Protein AF-Q7RP59-F1 (afdb_monomer)

InterPro domains:
  IPR011989 Armadillo-like helical [G3DSA:1.25.10.10] (1-159)
  IPR011989 Armadillo-like helical [G3DSA:1.25.10.10] (164-558)
  IPR014877 Exportin-1, C-terminal [PF08767] (168-521)
  IPR014877 Exportin-1, C-terminal [SM01102] (168-522)
  IPR016024 Armadillo-type fold [SSF48371] (166-521)
  IPR045065 Exportin-1/5 [PTHR11223] (2-543)

Organism: Plasmodium yoelii yoelii (NCBI:txid73239)

Nearest PDB structures (foldseek):
  6m6x-assembly1_C  TM=8.801E-01  e=7.026E-18  Saccharomyces cerevisiae S288C
  6m60-assembly1_C  TM=8.769E-01  e=1.767E-17  Saccharomyces cerevisiae S288C
  3gjx-assembly1_A  TM=8.659E-01  e=1.703E-17  Mus musculus
  5dhf-assembly1_C  TM=8.860E-01  e=6.425E-17  Saccharomyces cerevisiae S288C
  1w9c-assembly1_B  TM=9.179E-01  e=1.551E-11  Homo sapiens

Structure (mmCIF, N/CA/C/O backbone):
data_AF-Q7RP59-F1
#
_entry.id   AF-Q7RP59-F1
#
loop_
_atom_site.group_PDB
_atom_site.id
_atom_site.type_symbol
_atom_site.label_atom_id
_atom_site.label_alt_id
_atom_site.label_comp_id
_atom_site.label_asym_id
_atom_site.label_entity_id
_atom_site.label_seq_id
_atom_site.pdbx_PDB_ins_code
_atom_site.Cartn_x
_atom_site.Cartn_y
_atom_site.Cartn_z
_atom_site.occupancy
_atom_site.B_iso_or_equiv
_atom_site.auth_seq_id
_atom_site.auth_comp_id
_atom_site.auth_asym_id
_atom_site.auth_atom_id
_atom_site.pdbx_PDB_model_num
ATOM 1 N N . MET A 1 1 ? 34.860 4.346 -13.190 1.00 84.19 1 MET A N 1
ATOM 2 C CA . MET A 1 1 ? 33.905 4.063 -14.287 1.00 84.19 1 MET A CA 1
ATOM 3 C C . MET A 1 1 ? 34.486 3.175 -15.379 1.00 84.19 1 MET A C 1
ATOM 5 O O . MET A 1 1 ? 34.079 2.031 -15.409 1.00 84.19 1 MET A O 1
ATOM 9 N N . LYS A 1 2 ? 35.464 3.596 -16.203 1.00 85.25 2 LYS A N 1
ATOM 10 C CA . LYS A 1 2 ? 35.993 2.749 -17.306 1.00 85.25 2 LYS A CA 1
ATOM 11 C C . LYS A 1 2 ? 36.398 1.325 -16.881 1.00 85.25 2 LYS A C 1
ATOM 13 O O . LYS A 1 2 ? 36.012 0.366 -17.528 1.00 85.25 2 LYS A O 1
ATOM 18 N N . LYS A 1 3 ? 37.068 1.174 -15.730 1.00 89.62 3 LYS A N 1
ATOM 19 C CA . LYS A 1 3 ? 37.424 -0.154 -15.202 1.00 89.62 3 LYS A CA 1
ATOM 20 C C . LYS A 1 3 ? 36.216 -1.015 -14.807 1.00 89.62 3 LYS A C 1
ATOM 22 O O . LYS A 1 3 ? 36.260 -2.227 -14.947 1.00 89.62 3 LYS A O 1
ATOM 27 N N . LEU A 1 4 ? 35.136 -0.388 -14.340 1.00 90.44 4 LEU A N 1
ATOM 28 C CA . LEU A 1 4 ? 33.887 -1.090 -14.038 1.00 90.44 4 LEU A CA 1
ATOM 29 C C . LEU A 1 4 ? 33.169 -1.530 -15.316 1.00 90.44 4 LEU A C 1
ATOM 31 O O . LEU A 1 4 ? 32.539 -2.575 -15.297 1.00 90.44 4 LEU A O 1
ATOM 35 N N . PHE A 1 5 ? 33.295 -0.787 -16.421 1.00 90.38 5 PHE A N 1
ATOM 36 C CA . PHE A 1 5 ? 32.794 -1.231 -17.727 1.00 90.38 5 PHE A CA 1
ATOM 37 C C . PHE A 1 5 ? 33.526 -2.496 -18.194 1.00 90.38 5 PHE A C 1
ATOM 39 O O . PHE A 1 5 ? 32.877 -3.465 -18.563 1.00 90.38 5 PHE A O 1
ATOM 46 N N . GLU A 1 6 ? 34.857 -2.543 -18.058 1.00 87.94 6 GLU A N 1
ATOM 47 C CA . GLU A 1 6 ? 35.634 -3.766 -18.331 1.00 87.94 6 GLU A CA 1
ATOM 48 C C . GLU A 1 6 ? 35.228 -4.938 -17.422 1.00 87.94 6 GLU A C 1
ATOM 50 O O . GLU A 1 6 ? 35.169 -6.081 -17.865 1.00 87.94 6 GLU A O 1
ATOM 55 N N . PHE A 1 7 ? 34.950 -4.679 -16.140 1.00 90.62 7 PHE A N 1
ATOM 56 C CA . PHE A 1 7 ? 34.482 -5.723 -15.225 1.00 90.62 7 PHE A CA 1
ATOM 57 C C . PHE A 1 7 ? 33.064 -6.189 -15.547 1.00 90.62 7 PHE A C 1
ATOM 59 O O . PHE A 1 7 ? 32.788 -7.377 -15.449 1.00 90.62 7 PHE A O 1
ATOM 66 N N . ALA A 1 8 ? 32.184 -5.293 -15.982 1.00 87.94 8 ALA A N 1
ATOM 67 C CA . ALA A 1 8 ? 30.836 -5.656 -16.389 1.00 87.94 8 ALA A CA 1
ATOM 68 C C . ALA A 1 8 ? 30.824 -6.594 -17.609 1.00 87.94 8 ALA A C 1
ATOM 70 O O . ALA A 1 8 ? 29.931 -7.424 -17.711 1.00 87.94 8 ALA A O 1
ATOM 71 N N . GLU A 1 9 ? 31.834 -6.533 -18.487 1.00 86.50 9 GLU A N 1
ATOM 72 C CA . GLU A 1 9 ? 32.012 -7.484 -19.600 1.00 86.50 9 GLU A CA 1
ATOM 73 C C . GLU A 1 9 ? 32.442 -8.891 -19.157 1.00 86.50 9 GLU A C 1
ATOM 75 O O . GLU A 1 9 ? 32.391 -9.828 -19.955 1.00 86.50 9 GLU A O 1
ATOM 80 N N . ASN A 1 10 ? 32.866 -9.060 -17.904 1.00 86.75 10 ASN A N 1
ATOM 81 C CA . ASN A 1 10 ? 33.320 -10.333 -17.366 1.00 86.75 10 ASN A CA 1
ATOM 82 C C . ASN A 1 10 ? 32.240 -10.972 -16.486 1.00 86.75 10 ASN A C 1
ATOM 84 O O . ASN A 1 10 ? 31.965 -10.504 -15.381 1.00 86.75 10 ASN A O 1
ATOM 88 N N . GLU A 1 11 ? 31.708 -12.110 -16.934 1.00 85.19 11 GLU A N 1
ATOM 89 C CA . GLU A 1 11 ? 30.624 -12.848 -16.269 1.00 85.19 11 GLU A CA 1
ATOM 90 C C . GLU A 1 11 ? 30.878 -13.151 -14.784 1.00 85.19 11 GLU A C 1
ATOM 92 O O . GLU A 1 11 ? 29.933 -13.247 -14.007 1.00 85.19 11 GLU A O 1
ATOM 97 N N . LYS A 1 12 ? 32.140 -13.265 -14.351 1.00 87.00 12 LYS A N 1
ATOM 98 C CA . LYS A 1 12 ? 32.476 -13.564 -12.947 1.00 87.00 12 LYS A CA 1
ATOM 99 C C . LYS A 1 12 ? 32.309 -12.379 -11.998 1.00 87.00 12 LYS A C 1
ATOM 101 O O . LYS A 1 12 ? 32.287 -12.577 -10.788 1.00 87.00 12 LYS A O 1
ATOM 106 N N . VAL A 1 13 ? 32.288 -11.156 -12.523 1.00 90.69 13 VAL A N 1
ATOM 107 C CA . VAL A 1 13 ? 32.280 -9.920 -11.721 1.00 90.69 13 VAL A CA 1
ATOM 108 C C . VAL A 1 13 ? 31.248 -8.899 -12.210 1.00 90.69 13 VAL A C 1
ATOM 110 O O . VAL A 1 13 ? 31.206 -7.783 -11.691 1.00 90.69 13 VAL A O 1
ATOM 113 N N . GLN A 1 14 ? 30.394 -9.283 -13.163 1.00 90.88 14 GLN A N 1
ATOM 114 C CA . GLN A 1 14 ? 29.381 -8.413 -13.760 1.00 90.88 14 GLN A CA 1
ATOM 115 C C . GLN A 1 14 ? 28.352 -7.886 -12.750 1.00 90.88 14 GLN A C 1
ATOM 117 O O . GLN A 1 14 ? 28.020 -6.703 -12.808 1.00 90.88 14 GLN A O 1
ATOM 122 N N . ASP A 1 15 ? 27.919 -8.706 -11.784 1.00 89.69 15 ASP A N 1
ATOM 123 C CA . ASP A 1 15 ? 26.946 -8.301 -10.758 1.00 89.69 15 ASP A CA 1
ATOM 124 C C . ASP A 1 15 ? 27.500 -7.159 -9.897 1.00 89.69 15 ASP A C 1
ATOM 126 O O . ASP A 1 15 ? 26.937 -6.064 -9.846 1.00 89.69 15 ASP A O 1
ATOM 130 N N . MET A 1 16 ? 28.681 -7.382 -9.304 1.00 93.31 16 MET A N 1
ATOM 131 C CA . MET A 1 16 ? 29.382 -6.384 -8.493 1.00 93.31 16 MET A CA 1
ATOM 132 C C . MET A 1 16 ? 29.657 -5.112 -9.299 1.00 93.31 16 MET A C 1
ATOM 134 O O . MET A 1 16 ? 29.492 -4.003 -8.784 1.00 93.31 16 MET A O 1
ATOM 138 N N . ALA A 1 17 ? 30.051 -5.251 -10.568 1.00 92.50 17 ALA A N 1
ATOM 139 C CA . ALA A 1 17 ? 30.314 -4.113 -11.433 1.00 92.50 17 ALA A CA 1
ATOM 140 C C . ALA A 1 17 ? 29.048 -3.279 -11.684 1.00 92.50 17 ALA A C 1
ATOM 142 O O . ALA A 1 17 ? 29.097 -2.061 -11.511 1.00 92.50 17 ALA A O 1
ATOM 143 N N . ALA A 1 18 ? 27.921 -3.906 -12.037 1.00 90.62 18 ALA A N 1
ATOM 144 C CA . ALA A 1 18 ? 26.653 -3.223 -12.299 1.00 90.62 18 ALA A CA 1
ATOM 145 C C . ALA A 1 18 ? 26.088 -2.535 -11.043 1.00 90.62 18 ALA A C 1
ATOM 147 O O . ALA A 1 18 ? 25.695 -1.367 -11.103 1.00 90.62 18 ALA A O 1
ATOM 148 N N . GLU A 1 19 ? 26.118 -3.205 -9.888 1.00 92.62 19 GLU A N 1
ATOM 149 C CA . GLU A 1 19 ? 25.697 -2.624 -8.605 1.00 92.62 19 GLU A CA 1
ATOM 150 C C . GLU A 1 19 ? 26.574 -1.431 -8.207 1.00 92.62 19 GLU A C 1
ATOM 152 O O . GLU A 1 19 ? 26.074 -0.375 -7.804 1.00 92.62 19 GLU A O 1
ATOM 157 N N . THR A 1 20 ? 27.892 -1.560 -8.379 1.00 93.56 20 THR A N 1
ATOM 158 C CA . THR A 1 20 ? 28.839 -0.477 -8.088 1.00 93.56 20 THR A CA 1
ATOM 159 C C . THR A 1 20 ? 28.653 0.698 -9.048 1.00 93.56 20 THR A C 1
ATOM 161 O O . THR A 1 20 ? 28.700 1.851 -8.615 1.00 93.56 20 THR A O 1
ATOM 164 N N . ILE A 1 21 ? 28.399 0.438 -10.336 1.00 93.81 21 ILE A N 1
ATOM 165 C CA . ILE A 1 21 ? 28.058 1.467 -11.329 1.00 93.81 21 ILE A CA 1
ATOM 166 C C . ILE A 1 21 ? 26.813 2.236 -10.879 1.00 93.81 21 ILE A C 1
ATOM 168 O O . ILE A 1 21 ? 26.863 3.465 -10.808 1.00 93.81 21 ILE A O 1
ATOM 172 N N . LEU A 1 22 ? 25.734 1.539 -10.511 1.00 93.75 22 LEU A N 1
ATOM 173 C CA . LEU A 1 22 ? 24.506 2.173 -10.032 1.00 93.75 22 LEU A CA 1
ATOM 174 C C . LEU A 1 22 ? 24.758 3.021 -8.781 1.00 93.75 22 LEU A C 1
ATOM 176 O O . LEU A 1 22 ? 24.299 4.164 -8.710 1.00 93.75 22 LEU A O 1
ATOM 180 N N . LYS A 1 23 ? 25.525 2.503 -7.815 1.00 92.94 23 LYS A N 1
ATOM 181 C CA . LYS A 1 23 ? 25.869 3.230 -6.585 1.00 92.94 23 LYS A CA 1
ATOM 182 C C . LYS A 1 23 ? 26.638 4.519 -6.877 1.00 92.94 23 LYS A C 1
ATOM 184 O O . LYS A 1 23 ? 26.266 5.578 -6.370 1.00 92.94 23 LYS A O 1
ATOM 189 N N . ILE A 1 24 ? 27.659 4.452 -7.733 1.00 91.88 24 ILE A N 1
ATOM 190 C CA . ILE A 1 24 ? 28.439 5.629 -8.142 1.00 91.88 24 ILE A CA 1
ATOM 191 C C . ILE A 1 24 ? 27.550 6.628 -8.884 1.00 91.88 24 ILE A C 1
ATOM 193 O O . ILE A 1 24 ? 27.608 7.820 -8.598 1.00 91.88 24 ILE A O 1
ATOM 197 N N . CYS A 1 25 ? 26.698 6.172 -9.803 1.00 91.69 25 CYS A N 1
ATOM 198 C CA . CYS A 1 25 ? 25.769 7.050 -10.507 1.00 91.69 25 CYS A CA 1
ATOM 199 C C . CYS A 1 25 ? 24.794 7.738 -9.542 1.00 91.69 25 CYS A C 1
ATOM 201 O O . CYS A 1 25 ? 24.571 8.935 -9.677 1.00 91.69 25 CYS A O 1
ATOM 203 N N . LYS A 1 26 ? 24.284 7.050 -8.515 1.00 89.31 26 LYS A N 1
ATOM 204 C CA . LYS A 1 26 ? 23.413 7.652 -7.489 1.00 89.31 26 LYS A CA 1
ATOM 205 C C . LYS A 1 26 ? 24.128 8.715 -6.650 1.00 89.31 26 LYS A C 1
ATOM 207 O O . LYS A 1 26 ? 23.587 9.806 -6.474 1.00 89.31 26 LYS A O 1
ATOM 212 N N . GLN A 1 27 ? 25.330 8.413 -6.156 1.00 88.25 27 GLN A N 1
ATOM 213 C CA . GLN A 1 27 ? 26.076 9.297 -5.250 1.00 88.25 27 GLN A CA 1
ATOM 214 C C . GLN A 1 27 ? 26.786 10.448 -5.985 1.00 88.25 27 GLN A C 1
ATOM 216 O O . GLN A 1 27 ? 26.881 11.557 -5.464 1.00 88.25 27 GLN A O 1
ATOM 221 N N . CYS A 1 28 ? 27.258 10.220 -7.213 1.00 87.25 28 CYS A N 1
ATOM 222 C CA . CYS A 1 28 ? 28.100 11.159 -7.962 1.00 87.25 28 CYS A CA 1
ATOM 223 C C . CYS A 1 28 ? 27.424 11.765 -9.207 1.00 87.25 28 CYS A C 1
ATOM 225 O O . CYS A 1 28 ? 28.102 12.449 -9.978 1.00 87.25 28 CYS A O 1
ATOM 227 N N . LYS A 1 29 ? 26.110 11.571 -9.415 1.00 85.31 29 LYS A N 1
ATOM 228 C CA . LYS A 1 29 ? 25.346 12.084 -10.579 1.00 85.31 29 LYS A CA 1
ATOM 229 C C . LYS A 1 29 ? 25.622 13.547 -10.932 1.00 85.31 29 LYS A C 1
ATOM 231 O O . LYS A 1 29 ? 25.823 13.852 -12.101 1.00 85.31 29 LYS A O 1
ATOM 236 N N . ASN A 1 30 ? 25.717 14.436 -9.940 1.00 83.69 30 ASN A N 1
ATOM 237 C CA . ASN A 1 30 ? 25.972 15.866 -10.160 1.00 83.69 30 ASN A CA 1
ATOM 238 C C . ASN A 1 30 ? 27.354 16.132 -10.779 1.00 83.69 30 ASN A C 1
ATOM 240 O O . ASN A 1 30 ? 27.494 16.994 -11.643 1.00 83.69 30 ASN A O 1
ATOM 244 N N . VAL A 1 31 ? 28.380 15.398 -10.339 1.00 83.38 31 VAL A N 1
ATOM 245 C CA . VAL A 1 31 ? 29.751 15.523 -10.862 1.00 83.38 31 VAL A CA 1
ATOM 246 C C . VAL A 1 31 ? 29.821 14.956 -12.276 1.00 83.38 31 VAL A C 1
ATOM 248 O O . VAL A 1 31 ? 30.415 15.565 -13.163 1.00 83.38 31 VAL A O 1
ATOM 251 N N . ILE A 1 32 ? 29.171 13.811 -12.495 1.00 81.31 32 ILE A N 1
ATOM 252 C CA . ILE A 1 32 ? 29.119 13.149 -13.800 1.00 81.31 32 ILE A CA 1
ATOM 253 C C . ILE A 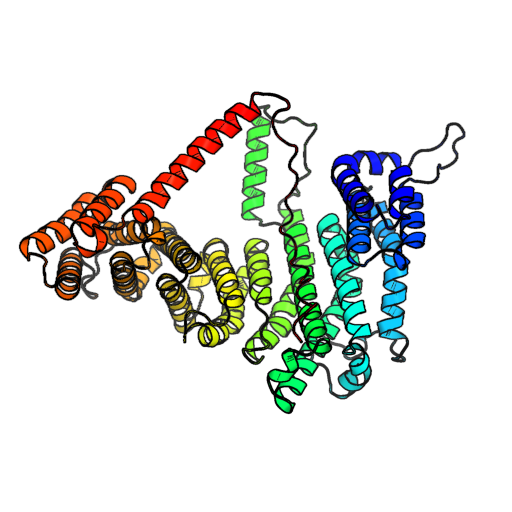1 32 ? 28.404 14.040 -14.827 1.00 81.31 32 ILE A C 1
ATOM 255 O O . ILE A 1 32 ? 28.909 14.211 -15.933 1.00 81.31 32 ILE A O 1
ATOM 259 N N . ALA A 1 33 ? 27.280 14.651 -14.446 1.00 79.94 33 ALA A N 1
ATOM 260 C CA . ALA A 1 33 ? 26.513 15.548 -15.304 1.00 79.94 33 ALA A CA 1
ATOM 261 C C . ALA A 1 33 ? 27.274 16.825 -15.685 1.00 79.94 33 ALA A C 1
ATOM 263 O O . ALA A 1 33 ? 27.283 17.205 -16.852 1.00 79.94 33 ALA A O 1
ATOM 264 N N . LYS A 1 34 ? 27.973 17.464 -14.738 1.00 77.31 34 LYS A N 1
ATOM 265 C CA . LYS A 1 34 ? 28.760 18.683 -15.014 1.00 77.31 34 LYS A CA 1
ATOM 266 C C . LYS A 1 34 ? 29.895 18.449 -16.012 1.00 77.31 34 LYS A C 1
ATOM 268 O O . LYS A 1 34 ? 30.201 19.329 -16.808 1.00 77.31 34 LYS A O 1
ATOM 273 N N . ASN A 1 35 ? 30.489 17.259 -15.994 1.00 69.50 35 ASN A N 1
ATOM 274 C CA . ASN A 1 35 ? 31.585 16.897 -16.891 1.00 69.50 35 ASN A CA 1
ATOM 275 C C . ASN A 1 35 ? 31.112 16.464 -18.293 1.00 69.50 35 ASN A C 1
ATOM 277 O O . ASN A 1 35 ? 31.943 16.094 -19.117 1.00 69.50 35 ASN A O 1
ATOM 281 N N . ASN A 1 36 ? 29.805 16.492 -18.582 1.00 66.25 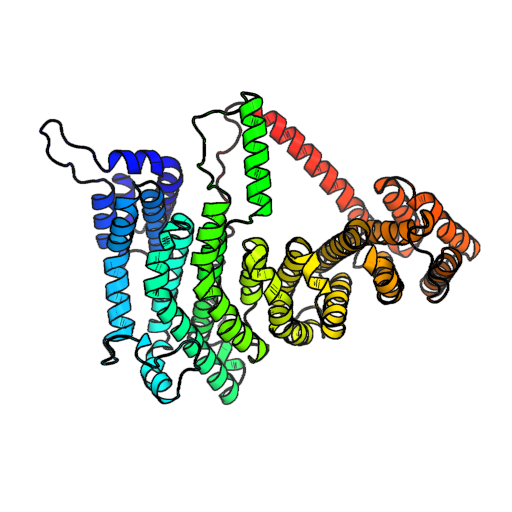36 ASN A N 1
ATOM 282 C CA . ASN A 1 36 ? 29.262 16.079 -19.879 1.00 66.25 36 ASN A CA 1
ATOM 283 C C . ASN A 1 36 ? 29.631 17.050 -21.022 1.00 66.25 36 ASN A C 1
ATOM 285 O O . ASN A 1 36 ? 29.756 16.612 -22.161 1.00 66.25 36 ASN A O 1
ATOM 289 N N . ASN A 1 37 ? 29.882 18.329 -20.705 1.00 61.81 37 ASN A N 1
ATOM 290 C CA . ASN A 1 37 ? 30.139 19.407 -21.674 1.00 61.81 37 ASN A CA 1
ATOM 291 C C . ASN A 1 37 ? 31.600 19.916 -21.641 1.00 61.81 37 ASN A C 1
ATOM 293 O O . ASN A 1 37 ? 31.860 21.096 -21.873 1.00 61.81 37 ASN A O 1
ATOM 297 N N . SER A 1 38 ? 32.575 19.056 -21.319 1.00 59.56 38 SER A N 1
ATOM 298 C CA . SER A 1 38 ? 33.995 19.443 -21.293 1.00 59.56 38 SER A CA 1
ATOM 299 C C . SER A 1 38 ? 34.590 19.593 -22.702 1.00 59.56 38 SER A C 1
ATOM 301 O O . SER A 1 38 ? 34.598 18.640 -23.483 1.00 59.56 38 SER A O 1
ATOM 303 N N . THR A 1 39 ? 35.151 20.763 -23.005 1.00 57.03 39 THR A N 1
ATOM 304 C CA . THR A 1 39 ? 35.954 21.019 -24.212 1.00 57.03 39 THR A CA 1
ATOM 305 C C . THR A 1 39 ? 37.441 20.845 -23.904 1.00 57.03 39 THR A C 1
ATOM 307 O O . THR A 1 39 ? 37.907 21.324 -22.868 1.00 57.03 39 THR A O 1
ATOM 310 N N . ASP A 1 40 ? 38.199 20.209 -24.799 1.00 58.72 40 ASP A N 1
ATOM 311 C CA . ASP A 1 40 ? 39.661 20.120 -24.676 1.00 58.72 40 ASP A CA 1
ATOM 312 C C . ASP A 1 40 ? 40.315 21.507 -24.802 1.00 58.72 40 ASP A C 1
ATOM 314 O O . ASP A 1 40 ? 39.723 22.444 -25.341 1.00 58.72 40 ASP A O 1
ATOM 318 N N . SER A 1 41 ? 41.588 21.625 -24.403 1.00 55.38 41 SER A N 1
ATOM 319 C CA . SER A 1 41 ? 42.408 22.850 -24.503 1.00 55.38 41 SER A CA 1
ATOM 320 C C . SER A 1 41 ? 42.476 23.473 -25.911 1.00 55.38 41 SER A C 1
ATOM 322 O O . SER A 1 41 ? 42.867 24.629 -26.047 1.00 55.38 41 SER A O 1
ATOM 324 N N . ASN A 1 42 ? 42.090 22.719 -26.948 1.00 54.41 42 ASN A N 1
ATOM 325 C CA . ASN A 1 42 ? 42.044 23.139 -28.352 1.00 54.41 42 ASN A CA 1
ATOM 326 C C . ASN A 1 42 ? 40.628 23.510 -28.848 1.00 54.41 42 ASN A C 1
ATOM 328 O O . ASN A 1 42 ? 40.448 23.718 -30.045 1.00 54.41 42 ASN A O 1
ATOM 332 N N . GLY A 1 43 ? 39.615 23.559 -27.975 1.00 55.69 43 GLY A N 1
ATOM 333 C CA . GLY A 1 43 ? 38.231 23.895 -28.343 1.00 55.69 43 GLY A CA 1
ATOM 334 C C . GLY A 1 43 ? 37.451 22.773 -29.042 1.00 55.69 43 GLY A C 1
ATOM 335 O O . GLY A 1 43 ? 36.349 23.013 -29.526 1.00 55.69 43 GLY A O 1
ATOM 336 N N . ASN A 1 44 ? 37.992 21.551 -29.088 1.00 58.47 44 ASN A N 1
ATOM 337 C CA . ASN A 1 44 ? 37.280 20.378 -29.596 1.00 58.47 44 ASN A CA 1
ATOM 338 C C . ASN A 1 44 ? 36.399 19.767 -28.496 1.00 58.47 44 ASN A C 1
ATOM 340 O O . ASN A 1 44 ? 36.825 19.651 -27.344 1.00 58.47 44 ASN A O 1
ATOM 344 N N . ASN A 1 45 ? 35.187 19.339 -28.860 1.00 58.62 45 ASN A N 1
ATOM 345 C CA . ASN A 1 45 ? 34.299 18.611 -27.955 1.00 58.62 45 ASN A CA 1
ATOM 346 C C . ASN A 1 45 ? 34.925 17.255 -27.604 1.00 58.62 45 ASN A C 1
ATOM 348 O O . ASN A 1 45 ? 35.111 16.411 -28.485 1.00 58.62 45 ASN A O 1
ATOM 352 N N . VAL A 1 46 ? 35.234 17.041 -26.325 1.00 65.31 46 VAL A N 1
ATOM 353 C CA . VAL A 1 46 ? 35.616 15.719 -25.821 1.00 65.31 46 VAL A CA 1
ATOM 354 C C . VAL A 1 46 ? 34.385 14.823 -25.871 1.00 65.31 46 VAL A C 1
ATOM 356 O O . VAL A 1 46 ? 33.274 15.273 -25.593 1.00 65.31 46 VAL A O 1
ATOM 359 N N . GLU A 1 47 ? 34.568 13.550 -26.228 1.00 69.88 47 GLU A N 1
ATOM 360 C CA . GLU A 1 47 ? 33.488 12.568 -26.167 1.00 69.88 47 GLU A CA 1
ATOM 361 C C . GLU A 1 47 ? 32.895 12.541 -24.749 1.00 69.88 47 GLU A C 1
ATOM 363 O O . GLU A 1 47 ? 33.580 12.228 -23.771 1.00 69.88 47 GLU A O 1
ATOM 368 N N . SER A 1 48 ? 31.617 12.906 -24.638 1.00 77.00 48 SER A N 1
ATOM 369 C CA . SER A 1 48 ? 30.967 13.087 -23.347 1.00 77.00 48 SER A CA 1
ATOM 370 C C . SER A 1 48 ? 30.866 11.761 -22.594 1.00 77.00 48 SER A C 1
ATOM 372 O O . SER A 1 48 ? 30.647 10.706 -23.200 1.00 77.00 48 SER A O 1
ATOM 374 N N . PHE A 1 49 ? 30.986 11.783 -21.261 1.00 80.44 49 PHE A N 1
ATOM 375 C CA . PHE A 1 49 ? 30.865 10.558 -20.459 1.00 80.44 49 PHE A CA 1
ATOM 376 C C . PHE A 1 49 ? 29.540 9.829 -20.726 1.00 80.44 49 PHE A C 1
ATOM 378 O O . PHE A 1 49 ? 29.516 8.599 -20.782 1.00 80.44 49 PHE A O 1
ATOM 385 N N . PHE A 1 50 ? 28.459 10.581 -20.949 1.00 84.06 50 PHE A N 1
ATOM 386 C CA . PHE A 1 50 ? 27.167 10.034 -21.343 1.00 84.06 50 PHE A CA 1
ATOM 387 C C . PHE A 1 50 ? 27.244 9.233 -22.645 1.00 84.06 50 PHE A C 1
ATOM 389 O O . PHE A 1 50 ? 26.798 8.089 -22.682 1.00 84.06 50 PHE A O 1
ATOM 396 N N . SER A 1 51 ? 27.863 9.783 -23.693 1.00 84.06 51 SER A N 1
ATOM 397 C CA . SER A 1 51 ? 27.989 9.092 -24.981 1.00 84.06 51 SER A CA 1
ATOM 398 C C . SER A 1 51 ? 28.826 7.809 -24.885 1.00 84.06 51 SER A C 1
ATOM 400 O O . SER A 1 51 ? 28.444 6.787 -25.459 1.00 84.06 51 SER A O 1
ATOM 402 N N . ILE A 1 52 ? 29.895 7.809 -24.078 1.00 85.94 52 ILE A N 1
ATOM 403 C CA . ILE A 1 52 ? 30.690 6.606 -23.777 1.00 85.94 52 ILE A CA 1
ATOM 404 C C . ILE A 1 52 ? 29.829 5.568 -23.053 1.00 85.94 52 ILE A C 1
ATOM 406 O O . ILE A 1 52 ? 29.872 4.384 -23.390 1.00 85.94 52 ILE A O 1
ATOM 410 N N . PHE A 1 53 ? 29.041 5.997 -22.066 1.00 89.12 53 PHE A N 1
ATOM 411 C CA . PHE A 1 53 ? 28.205 5.096 -21.280 1.00 89.12 53 PHE A CA 1
ATOM 412 C C . PHE A 1 53 ? 27.082 4.483 -22.135 1.00 89.12 53 PHE A C 1
ATOM 414 O O . PHE A 1 53 ? 26.869 3.275 -22.084 1.00 89.12 53 PHE A O 1
ATOM 421 N N . ILE A 1 54 ? 26.437 5.265 -23.006 1.00 89.12 54 ILE A N 1
ATOM 422 C CA . ILE A 1 54 ? 25.439 4.759 -23.962 1.00 89.12 54 ILE A CA 1
ATOM 423 C C . ILE A 1 54 ? 26.059 3.755 -24.941 1.00 89.12 54 ILE A C 1
ATOM 425 O O . ILE A 1 54 ? 25.474 2.701 -25.190 1.00 89.12 54 ILE A O 1
ATOM 429 N N . LYS A 1 55 ? 27.256 4.034 -25.476 1.00 88.81 55 LYS A N 1
ATOM 430 C CA . LYS A 1 55 ? 27.975 3.088 -26.350 1.00 88.81 55 LYS A CA 1
ATOM 431 C C . LYS A 1 55 ? 28.290 1.781 -25.625 1.00 88.81 55 LYS A C 1
ATOM 433 O O . LYS A 1 55 ? 28.030 0.711 -26.168 1.00 88.81 55 LYS A O 1
ATOM 438 N N . PHE A 1 56 ? 28.802 1.869 -24.398 1.00 89.88 56 PHE A N 1
ATOM 439 C CA . PHE A 1 56 ? 29.061 0.704 -23.554 1.00 89.88 56 PHE A CA 1
ATOM 440 C C . PHE A 1 56 ? 27.783 -0.114 -23.320 1.00 89.88 56 PHE A C 1
ATOM 442 O O . PHE A 1 56 ? 27.760 -1.308 -23.617 1.00 89.88 56 PHE A O 1
ATOM 449 N N . HIS A 1 57 ? 26.707 0.538 -22.873 1.00 90.12 57 HIS A N 1
ATOM 450 C CA . HIS A 1 57 ? 25.409 -0.095 -22.632 1.00 90.12 57 HIS A CA 1
ATOM 451 C C . HIS A 1 57 ? 24.897 -0.823 -23.878 1.00 90.12 57 HIS A C 1
ATOM 453 O O . HIS A 1 57 ? 24.587 -2.011 -23.827 1.00 90.12 57 HIS A O 1
ATOM 459 N N . ASN A 1 58 ? 24.905 -0.156 -25.035 1.00 88.56 58 ASN A N 1
ATOM 460 C CA . ASN A 1 58 ? 24.432 -0.738 -26.292 1.00 88.56 58 ASN A CA 1
ATOM 461 C C . ASN A 1 58 ? 25.246 -1.956 -26.753 1.00 88.56 58 ASN A C 1
ATOM 463 O O . ASN A 1 58 ? 24.668 -2.854 -27.377 1.00 88.56 58 ASN A O 1
ATOM 467 N N . ASN A 1 59 ? 26.545 -1.993 -26.444 1.00 88.19 59 ASN A N 1
ATOM 468 C CA . ASN A 1 59 ? 27.444 -3.094 -26.792 1.00 88.19 59 ASN A CA 1
ATOM 469 C C . ASN A 1 59 ? 27.250 -4.319 -25.892 1.00 88.19 59 ASN A C 1
ATOM 471 O O . ASN A 1 59 ? 27.377 -5.452 -26.360 1.00 88.19 59 ASN A O 1
ATOM 475 N N . ILE A 1 60 ? 26.955 -4.104 -24.609 1.00 87.31 60 ILE A N 1
ATOM 476 C CA . ILE A 1 60 ? 26.906 -5.176 -23.611 1.00 87.31 60 ILE A CA 1
ATOM 477 C C . ILE A 1 60 ? 25.485 -5.685 -23.325 1.00 87.31 60 ILE A C 1
ATOM 479 O O . ILE A 1 60 ? 25.334 -6.802 -22.841 1.00 87.31 60 ILE A O 1
ATOM 483 N N . MET A 1 61 ? 24.440 -4.927 -23.682 1.00 83.38 61 MET A N 1
ATOM 484 C CA . MET A 1 61 ? 23.042 -5.237 -23.339 1.00 83.38 61 MET A CA 1
ATOM 485 C C . MET A 1 61 ? 22.614 -6.673 -23.690 1.00 83.38 61 MET A C 1
ATOM 487 O O . MET A 1 61 ? 21.905 -7.308 -22.919 1.00 83.38 61 MET A O 1
ATOM 491 N N . HIS A 1 62 ? 23.058 -7.215 -24.829 1.00 82.88 62 HIS A N 1
ATOM 492 C CA . HIS A 1 62 ? 22.702 -8.578 -25.254 1.00 82.88 62 HIS A CA 1
ATOM 493 C C . HIS A 1 62 ? 23.435 -9.689 -24.489 1.00 82.88 62 HIS A C 1
ATOM 495 O O . HIS A 1 62 ? 23.056 -10.850 -24.603 1.00 82.88 62 HIS A O 1
ATOM 501 N N . LYS A 1 63 ? 24.505 -9.348 -23.766 1.00 84.25 63 LYS A N 1
ATOM 502 C CA . LYS A 1 63 ? 25.328 -10.287 -22.993 1.00 84.25 63 LYS A CA 1
ATOM 503 C C . LYS A 1 63 ? 24.935 -10.325 -21.520 1.00 84.25 63 LYS A C 1
ATOM 505 O O . LYS A 1 63 ? 25.202 -11.315 -20.852 1.00 84.25 63 LYS A O 1
ATOM 510 N N . LEU A 1 64 ? 24.329 -9.251 -21.016 1.00 86.19 64 LEU A N 1
ATOM 511 C CA . LEU A 1 64 ? 23.957 -9.149 -19.613 1.00 86.19 64 LEU A CA 1
ATOM 512 C C . LEU A 1 64 ? 22.609 -9.828 -19.329 1.00 86.19 64 LEU A C 1
ATOM 514 O O . LEU A 1 64 ? 21.666 -9.679 -20.113 1.00 86.19 64 LEU A O 1
ATOM 518 N N . PRO A 1 65 ? 22.473 -10.490 -18.167 1.00 89.12 65 PRO A N 1
ATOM 519 C CA . PRO A 1 65 ? 21.179 -10.871 -17.621 1.00 89.12 65 PRO A CA 1
ATOM 520 C C . PRO A 1 65 ? 20.230 -9.670 -17.491 1.00 89.12 65 PRO A C 1
ATOM 522 O O . PRO A 1 65 ? 20.659 -8.538 -17.249 1.00 89.12 65 PRO A O 1
ATOM 525 N N . GLU A 1 66 ? 18.921 -9.928 -17.576 1.00 88.19 66 GLU A N 1
ATOM 526 C CA . GLU A 1 66 ? 17.866 -8.905 -17.477 1.00 88.19 66 GLU A CA 1
ATOM 527 C C . GLU A 1 66 ? 18.043 -8.009 -16.243 1.00 88.19 66 GLU A C 1
ATOM 529 O O . GLU A 1 66 ? 18.052 -6.784 -16.363 1.00 88.19 66 GLU A O 1
ATOM 534 N N . LYS A 1 67 ? 18.276 -8.616 -15.072 1.00 90.50 67 LYS A N 1
ATOM 535 C CA . LYS A 1 67 ? 18.492 -7.904 -13.806 1.00 90.50 67 LYS A CA 1
ATOM 536 C C . LYS A 1 67 ? 19.588 -6.841 -13.919 1.00 90.50 67 LYS A C 1
ATOM 538 O O . LYS A 1 67 ? 19.388 -5.716 -13.472 1.00 90.50 67 LYS A O 1
ATOM 543 N N . LEU A 1 68 ? 20.725 -7.168 -14.532 1.00 91.94 68 LEU A N 1
ATOM 544 C CA . LEU A 1 68 ? 21.856 -6.242 -14.650 1.00 91.94 68 LEU A CA 1
ATOM 545 C C . LEU A 1 68 ? 21.587 -5.142 -15.672 1.00 91.94 68 LEU A C 1
ATOM 547 O O . LEU A 1 68 ? 21.939 -3.987 -15.434 1.00 91.94 68 LEU A O 1
ATOM 551 N N . ASN A 1 69 ? 20.896 -5.472 -16.764 1.00 91.62 69 ASN A N 1
ATOM 552 C CA . ASN A 1 69 ? 20.435 -4.472 -17.722 1.00 91.62 69 ASN A CA 1
ATOM 553 C C . ASN A 1 69 ? 19.528 -3.430 -17.053 1.00 91.62 69 ASN A C 1
ATOM 555 O O . ASN A 1 69 ? 19.715 -2.234 -17.281 1.00 91.62 69 ASN A O 1
ATOM 559 N N . LEU A 1 70 ? 18.602 -3.852 -16.183 1.00 93.88 70 LEU A N 1
ATOM 560 C CA . LEU A 1 70 ? 17.743 -2.936 -15.422 1.00 93.88 70 LEU A CA 1
ATOM 561 C C . LEU A 1 70 ? 18.556 -1.969 -14.544 1.00 93.88 70 LEU A C 1
ATOM 563 O O . LEU A 1 70 ? 18.251 -0.776 -14.517 1.00 93.88 70 LEU A O 1
ATOM 567 N N . LEU A 1 71 ? 19.615 -2.450 -13.879 1.00 93.88 71 LEU A N 1
ATOM 568 C CA . LEU A 1 71 ? 20.498 -1.600 -13.065 1.00 93.88 71 LEU A CA 1
ATOM 569 C C . LEU A 1 71 ? 21.240 -0.561 -13.912 1.00 93.88 71 LEU A C 1
ATOM 571 O O . LEU A 1 71 ? 21.395 0.580 -13.477 1.00 93.88 71 LEU A O 1
ATOM 575 N N . LEU A 1 72 ? 21.687 -0.928 -15.116 1.00 93.88 72 LEU A N 1
ATOM 576 C CA . LEU A 1 72 ? 22.372 0.003 -16.016 1.00 93.88 72 LEU A CA 1
ATOM 577 C C . LEU A 1 72 ? 21.427 1.079 -16.561 1.00 93.88 72 LEU A C 1
ATOM 579 O O . LEU A 1 72 ? 21.800 2.254 -16.559 1.00 93.88 72 LEU A O 1
ATOM 583 N N . TYR A 1 73 ? 20.200 0.715 -16.950 1.00 95.06 73 TYR A N 1
ATOM 584 C CA . TYR A 1 73 ? 19.173 1.696 -17.324 1.00 95.06 73 TYR A CA 1
ATOM 585 C C . TYR A 1 73 ? 18.898 2.680 -16.179 1.00 95.06 73 TYR A C 1
ATOM 587 O O . TYR A 1 73 ? 18.910 3.892 -16.400 1.00 95.06 73 TYR A O 1
ATOM 595 N N . GLU A 1 74 ? 18.727 2.185 -14.947 1.00 95.62 74 GLU A N 1
ATOM 596 C CA . GLU A 1 74 ? 18.530 3.028 -13.758 1.00 95.62 74 GLU A CA 1
ATOM 597 C C . GLU A 1 74 ? 19.740 3.944 -13.497 1.00 95.62 74 GLU A C 1
ATOM 599 O O . GLU A 1 74 ? 19.586 5.134 -13.209 1.00 95.62 74 GLU A O 1
ATOM 604 N N . ALA A 1 75 ? 20.960 3.417 -13.637 1.00 94.44 75 ALA A N 1
ATOM 605 C CA . ALA A 1 75 ? 22.193 4.168 -13.420 1.00 94.44 75 ALA A CA 1
ATOM 606 C C . ALA A 1 75 ? 22.323 5.340 -14.401 1.00 94.44 75 ALA A C 1
ATOM 608 O O . ALA A 1 75 ? 22.606 6.467 -13.984 1.00 94.44 75 ALA A O 1
ATOM 609 N N . ILE A 1 76 ? 22.079 5.094 -15.691 1.00 94.12 76 ILE A N 1
ATOM 610 C CA . ILE A 1 76 ? 22.116 6.134 -16.725 1.00 94.12 76 ILE A CA 1
ATOM 611 C C . ILE A 1 76 ? 20.998 7.155 -16.483 1.00 94.12 76 ILE A C 1
ATOM 613 O O . ILE A 1 76 ? 21.253 8.358 -16.527 1.00 94.12 76 ILE A O 1
ATOM 617 N N . ALA A 1 77 ? 19.789 6.703 -16.146 1.00 95.00 77 ALA A N 1
ATOM 618 C CA . ALA A 1 77 ? 18.660 7.578 -15.844 1.00 95.00 77 ALA A CA 1
ATOM 619 C C . ALA A 1 77 ? 18.946 8.522 -14.657 1.00 95.00 77 ALA A C 1
ATOM 621 O O . ALA A 1 77 ? 18.644 9.716 -14.722 1.00 95.00 77 ALA A O 1
ATOM 622 N N . HIS A 1 78 ? 19.624 8.048 -13.606 1.00 93.75 78 HIS A N 1
ATOM 623 C CA . HIS A 1 78 ? 20.064 8.909 -12.503 1.00 93.75 78 HIS A CA 1
ATOM 624 C C . HIS A 1 78 ? 21.061 9.986 -12.939 1.00 93.75 78 HIS A C 1
ATOM 626 O O . HIS A 1 78 ? 21.012 11.101 -12.418 1.00 93.75 78 HIS A O 1
ATOM 632 N N . VAL A 1 79 ? 21.943 9.689 -13.893 1.00 91.94 79 VAL A N 1
ATOM 633 C CA . VAL A 1 79 ? 22.858 10.689 -14.462 1.00 91.94 79 VAL A CA 1
ATOM 634 C C . VAL A 1 79 ? 22.079 11.724 -15.280 1.00 91.94 79 VAL A C 1
ATOM 636 O O . VAL A 1 79 ? 22.255 12.921 -15.052 1.00 91.94 79 VAL A O 1
ATOM 639 N N . ILE A 1 80 ? 21.162 11.277 -16.148 1.00 92.31 80 ILE A N 1
ATOM 640 C CA . ILE A 1 80 ? 20.299 12.158 -16.956 1.00 92.31 80 ILE A CA 1
ATOM 641 C C . ILE A 1 80 ? 19.468 13.090 -16.060 1.00 92.31 80 ILE A C 1
ATOM 643 O O . ILE A 1 80 ? 19.291 14.262 -16.388 1.00 92.31 80 ILE A O 1
ATOM 647 N N . SER A 1 81 ? 19.012 12.627 -14.889 1.00 91.19 81 SER A N 1
ATOM 648 C CA . SER A 1 81 ? 18.230 13.450 -13.949 1.00 91.19 81 SER A CA 1
ATOM 649 C C . SER A 1 81 ? 18.924 14.761 -13.534 1.00 91.19 81 SER A C 1
ATOM 651 O O . SER A 1 81 ? 18.240 15.718 -13.163 1.00 91.19 81 SER A O 1
ATOM 653 N N . CYS A 1 82 ? 20.256 14.830 -13.654 1.00 89.00 82 CYS A N 1
ATOM 654 C CA . CYS A 1 82 ? 21.092 15.982 -13.311 1.00 89.00 82 CYS A CA 1
ATOM 655 C C . CYS A 1 82 ? 21.533 16.830 -14.519 1.00 89.00 82 CYS A C 1
ATOM 657 O O . CYS A 1 82 ? 22.260 17.803 -14.323 1.00 89.00 82 CYS A O 1
ATOM 659 N N . PHE A 1 83 ? 21.137 16.483 -15.748 1.00 88.31 83 PHE A N 1
ATOM 660 C CA . PHE A 1 83 ? 21.435 17.289 -16.941 1.00 88.31 83 PHE A CA 1
ATOM 661 C C . PHE A 1 83 ? 20.627 18.600 -16.968 1.00 88.31 83 PHE A C 1
ATOM 663 O O . PHE A 1 83 ? 19.633 18.722 -16.245 1.00 88.31 83 PHE A O 1
ATOM 670 N N . PRO A 1 84 ? 21.023 19.594 -17.784 1.00 85.12 84 PRO A N 1
ATOM 671 C CA . PRO A 1 84 ? 20.193 20.767 -18.061 1.00 85.12 84 PRO A CA 1
ATOM 672 C C . PRO A 1 84 ? 18.822 20.371 -18.626 1.00 85.12 84 PRO A C 1
ATOM 674 O O . PRO A 1 84 ? 18.717 19.376 -19.340 1.00 85.12 84 PRO A O 1
ATOM 677 N N . TYR A 1 85 ? 17.776 21.153 -18.326 1.00 81.94 85 TYR A N 1
ATOM 678 C CA . TYR A 1 85 ? 16.387 20.857 -18.721 1.00 81.94 85 TYR A CA 1
ATOM 679 C C . TYR A 1 85 ? 16.253 20.530 -20.220 1.00 81.94 85 TYR A C 1
ATOM 681 O O . TYR A 1 85 ? 15.653 19.514 -20.568 1.00 81.94 85 TYR A O 1
ATOM 689 N N . ASP A 1 86 ? 16.894 21.326 -21.079 1.00 82.12 86 ASP A N 1
ATOM 690 C CA . ASP A 1 86 ? 16.814 21.205 -22.541 1.00 82.12 86 ASP A CA 1
ATOM 691 C C . ASP A 1 86 ? 17.469 19.922 -23.089 1.00 82.12 86 ASP A C 1
ATOM 693 O O . ASP A 1 86 ? 17.058 19.399 -24.122 1.00 82.12 86 ASP A O 1
ATOM 697 N N . GLU A 1 87 ? 18.465 19.372 -22.385 1.00 86.38 87 GLU A N 1
ATOM 698 C CA . GLU A 1 87 ? 19.197 18.168 -22.805 1.00 86.38 87 GLU A CA 1
ATOM 699 C C . GLU A 1 87 ? 18.574 16.870 -22.262 1.00 86.38 87 GLU A C 1
ATOM 701 O O . GLU A 1 87 ? 18.841 15.781 -22.786 1.00 86.38 87 GLU A O 1
ATOM 706 N N . LYS A 1 88 ? 17.749 16.953 -21.206 1.00 89.31 88 LYS A N 1
ATOM 707 C CA . LYS A 1 88 ? 17.180 15.772 -20.535 1.00 89.31 88 LYS A CA 1
ATOM 708 C C . LYS A 1 88 ? 16.326 14.934 -21.474 1.00 89.31 88 LYS A C 1
ATOM 710 O O . LYS A 1 88 ? 16.558 13.732 -21.576 1.00 89.31 88 LYS A O 1
ATOM 715 N N . GLN A 1 89 ? 15.366 15.555 -22.160 1.00 89.94 89 GLN A N 1
ATOM 716 C CA . GLN A 1 89 ? 14.423 14.814 -23.003 1.00 89.94 89 GLN A CA 1
ATOM 717 C C . GLN A 1 89 ? 15.120 14.143 -24.186 1.00 89.94 89 GLN A C 1
ATOM 719 O O . GLN A 1 89 ? 14.856 12.979 -24.483 1.00 89.94 89 GLN A O 1
ATOM 724 N N . GLU A 1 90 ? 16.077 14.827 -24.812 1.00 89.94 90 GLU A N 1
ATOM 725 C CA . GLU A 1 90 ? 16.862 14.237 -25.898 1.00 89.94 90 GLU A CA 1
ATOM 726 C C . GLU A 1 90 ? 17.717 13.061 -25.401 1.00 89.94 90 GLU A C 1
ATOM 728 O O . GLU A 1 90 ? 17.778 12.009 -26.038 1.00 89.94 90 GLU A O 1
ATOM 733 N N . SER A 1 91 ? 18.300 13.175 -24.205 1.00 91.75 91 SER A N 1
ATOM 734 C CA . SER A 1 91 ? 19.079 12.093 -23.590 1.00 91.75 91 SER A CA 1
ATOM 735 C C . SER A 1 91 ? 18.226 10.864 -23.250 1.00 91.75 91 SER A C 1
ATOM 737 O O . SER A 1 91 ? 18.682 9.732 -23.433 1.00 91.75 91 SER A O 1
ATOM 739 N N . ILE A 1 92 ? 16.981 11.062 -22.798 1.00 93.50 92 ILE A N 1
ATOM 740 C CA . ILE A 1 92 ? 16.017 9.973 -22.560 1.00 93.50 92 ILE A CA 1
ATOM 741 C C . ILE A 1 92 ? 15.684 9.271 -23.881 1.00 93.50 92 ILE A C 1
ATOM 743 O O . ILE A 1 92 ? 15.739 8.041 -23.945 1.00 93.50 92 ILE A O 1
ATOM 747 N N . LYS A 1 93 ? 15.418 10.031 -24.951 1.00 91.56 93 LYS A N 1
ATOM 748 C CA . LYS A 1 93 ? 15.160 9.474 -26.290 1.00 91.56 93 LYS A CA 1
ATOM 749 C C . LYS A 1 93 ? 16.339 8.649 -26.796 1.00 91.56 93 LYS A C 1
ATOM 751 O O . LYS A 1 93 ? 16.134 7.539 -27.280 1.00 91.56 93 LYS A O 1
ATOM 756 N N . ILE A 1 94 ? 17.571 9.139 -26.636 1.00 92.12 94 ILE A N 1
ATOM 757 C CA . ILE A 1 94 ? 18.789 8.410 -27.026 1.00 92.12 94 ILE A CA 1
ATOM 758 C C . ILE A 1 94 ? 18.915 7.089 -26.256 1.00 92.12 94 ILE A C 1
ATOM 760 O O . ILE A 1 94 ? 19.198 6.058 -26.869 1.00 92.12 94 ILE A O 1
ATOM 764 N N . LEU A 1 95 ? 18.686 7.101 -24.937 1.00 93.88 95 LEU A N 1
ATOM 765 C CA . LEU A 1 95 ? 18.734 5.897 -24.101 1.00 93.88 95 LEU A CA 1
ATOM 766 C C . LEU A 1 95 ? 17.674 4.869 -24.520 1.00 93.88 95 LEU A C 1
ATOM 768 O O . LEU A 1 95 ? 17.966 3.676 -24.599 1.00 93.88 95 LEU A O 1
ATOM 772 N N . MET A 1 96 ? 16.457 5.331 -24.806 1.00 93.69 96 MET A N 1
ATOM 773 C CA . MET A 1 96 ? 15.322 4.464 -25.121 1.00 93.69 96 MET A CA 1
ATOM 774 C C . MET A 1 96 ? 15.265 4.028 -26.587 1.00 93.69 96 MET A C 1
ATOM 776 O O . MET A 1 96 ? 14.568 3.066 -26.884 1.00 93.69 96 MET A O 1
ATOM 780 N N . ASN A 1 97 ? 16.009 4.656 -27.502 1.00 91.25 97 ASN A N 1
ATOM 781 C CA . ASN A 1 97 ? 15.896 4.440 -28.950 1.00 91.25 97 ASN A CA 1
ATOM 782 C C . ASN A 1 97 ? 15.954 2.956 -29.366 1.00 91.25 97 ASN A C 1
ATOM 784 O O . ASN A 1 97 ? 15.038 2.442 -30.009 1.00 91.25 97 ASN A O 1
ATOM 788 N N . LYS A 1 98 ? 17.003 2.234 -28.945 1.00 88.62 98 LYS A N 1
ATOM 789 C CA . LYS A 1 98 ? 17.175 0.811 -29.285 1.00 88.62 98 LYS A CA 1
ATOM 790 C C . LYS A 1 98 ? 16.039 -0.048 -28.729 1.00 88.62 98 LYS A C 1
ATOM 792 O O . LYS A 1 98 ? 15.557 -0.942 -29.418 1.00 88.62 98 LYS A O 1
ATOM 797 N N . LEU A 1 99 ? 15.611 0.237 -27.500 1.00 90.69 99 LEU A N 1
ATOM 798 C CA . LEU A 1 99 ? 14.507 -0.463 -26.858 1.00 90.69 99 LEU A CA 1
ATOM 799 C C . LEU A 1 99 ? 13.197 -0.171 -27.609 1.00 90.69 99 LEU A C 1
ATOM 801 O O . LEU A 1 99 ? 12.529 -1.097 -28.043 1.00 90.69 99 LEU A O 1
ATOM 805 N N . MET A 1 100 ? 12.881 1.092 -27.885 1.00 91.50 100 MET A N 1
ATOM 806 C CA . MET A 1 100 ? 11.680 1.486 -28.627 1.00 91.50 100 MET A CA 1
ATOM 807 C C . MET A 1 100 ? 11.628 0.905 -30.045 1.00 91.50 100 MET A C 1
ATOM 809 O O . MET A 1 100 ? 10.546 0.562 -30.506 1.00 91.50 100 MET A O 1
ATOM 813 N N . SER A 1 101 ? 12.764 0.728 -30.728 1.00 90.38 101 SER A N 1
ATOM 814 C CA . SER A 1 101 ? 12.795 0.002 -32.008 1.00 90.38 101 SER A CA 1
ATOM 815 C C . SER A 1 101 ? 12.326 -1.444 -31.843 1.00 90.38 101 SER A C 1
ATOM 817 O O . SER A 1 101 ? 11.454 -1.882 -32.583 1.00 90.38 101 SER A O 1
ATOM 819 N N . LEU A 1 102 ? 12.846 -2.159 -30.839 1.00 89.88 102 LEU A N 1
ATOM 820 C CA . LEU A 1 102 ? 12.432 -3.536 -30.544 1.00 89.88 102 LEU A CA 1
ATOM 821 C C . LEU A 1 102 ? 10.957 -3.614 -30.127 1.00 89.88 102 LEU A C 1
ATOM 823 O O . LEU A 1 102 ? 10.265 -4.556 -30.503 1.00 89.88 102 LEU A O 1
ATOM 827 N N . TRP A 1 103 ? 10.475 -2.626 -29.365 1.00 90.69 103 TRP A N 1
ATOM 828 C CA . TRP A 1 103 ? 9.060 -2.502 -29.010 1.00 90.69 103 TRP A CA 1
ATOM 829 C C . TRP A 1 103 ? 8.199 -2.364 -30.260 1.00 90.69 103 TRP A C 1
ATOM 831 O O . TRP A 1 103 ? 7.254 -3.123 -30.456 1.00 90.69 103 TRP A O 1
ATOM 841 N N . ASN A 1 104 ? 8.563 -1.426 -31.134 1.00 88.31 104 ASN A N 1
ATOM 842 C CA . ASN A 1 104 ? 7.825 -1.169 -32.358 1.00 88.31 104 ASN A CA 1
ATOM 843 C C . ASN A 1 104 ? 7.820 -2.395 -33.275 1.00 88.31 104 ASN A C 1
ATOM 845 O O . ASN A 1 104 ? 6.785 -2.708 -33.857 1.00 88.31 104 ASN A O 1
ATOM 849 N N . ASP A 1 105 ? 8.934 -3.123 -33.356 1.00 86.62 105 ASP A N 1
ATOM 850 C CA . ASP A 1 105 ? 9.004 -4.359 -34.129 1.00 86.62 105 ASP A CA 1
ATOM 851 C C . ASP A 1 105 ? 8.076 -5.442 -33.561 1.00 86.62 105 ASP A C 1
ATOM 853 O O . ASP A 1 105 ? 7.337 -6.086 -34.305 1.00 86.62 105 ASP A O 1
ATOM 857 N N . LEU A 1 106 ? 8.065 -5.618 -32.239 1.00 86.69 106 LEU A N 1
ATOM 858 C CA . LEU A 1 106 ? 7.223 -6.609 -31.566 1.00 86.69 106 LEU A CA 1
ATOM 859 C C . LEU A 1 106 ? 5.729 -6.283 -31.696 1.00 86.69 106 LEU A C 1
ATOM 861 O O . LEU A 1 106 ? 4.912 -7.179 -31.895 1.00 86.69 106 LEU A O 1
ATOM 865 N N . ILE A 1 107 ? 5.375 -5.004 -31.596 1.00 82.06 107 ILE A N 1
ATOM 866 C CA . ILE A 1 107 ? 3.989 -4.541 -31.538 1.00 82.06 107 ILE A CA 1
ATOM 867 C C . ILE A 1 107 ? 3.385 -4.307 -32.933 1.00 82.06 107 ILE A C 1
ATOM 869 O O . ILE A 1 107 ? 2.209 -4.614 -33.158 1.00 82.06 107 ILE A O 1
ATOM 873 N N . TYR A 1 108 ? 4.161 -3.785 -33.889 1.00 77.00 108 TYR A N 1
ATOM 874 C CA . TYR A 1 108 ? 3.644 -3.305 -35.177 1.00 77.00 108 TYR A CA 1
ATOM 875 C C . TYR A 1 108 ? 4.018 -4.180 -36.381 1.00 77.00 108 TYR A C 1
ATOM 877 O O . TYR A 1 108 ? 3.232 -4.245 -37.332 1.00 77.00 108 TYR A O 1
ATOM 885 N N . SER A 1 109 ? 5.150 -4.897 -36.364 1.00 63.38 109 SER A N 1
ATOM 886 C CA . SER A 1 109 ? 5.667 -5.563 -37.577 1.00 63.38 109 SER A CA 1
ATOM 887 C C . SER A 1 109 ? 4.836 -6.754 -38.066 1.00 63.38 109 SER A C 1
ATOM 889 O O . SER A 1 109 ? 4.853 -7.042 -39.260 1.00 63.38 109 SER A O 1
ATOM 891 N N . ASN A 1 110 ? 4.043 -7.401 -37.204 1.00 55.19 110 ASN A N 1
ATOM 892 C CA . ASN A 1 110 ? 3.134 -8.485 -37.614 1.00 55.19 110 ASN A CA 1
ATOM 893 C C . ASN A 1 110 ? 1.716 -8.017 -37.976 1.00 55.19 110 ASN A C 1
ATOM 895 O O . ASN A 1 110 ? 0.908 -8.816 -38.445 1.00 55.19 110 ASN A O 1
ATOM 899 N N . ASN A 1 111 ? 1.397 -6.736 -37.780 1.00 54.59 111 ASN A N 1
ATOM 900 C CA . ASN A 1 111 ? 0.008 -6.294 -37.692 1.00 54.59 111 ASN A CA 1
ATOM 901 C C . ASN A 1 111 ? -0.477 -5.417 -38.868 1.00 54.59 111 ASN A C 1
ATOM 903 O O . ASN A 1 111 ? -1.648 -5.050 -38.883 1.00 54.59 111 ASN A O 1
ATOM 907 N N . ASN A 1 112 ? 0.358 -5.032 -39.852 1.00 51.75 112 ASN A N 1
ATOM 908 C CA . ASN A 1 112 ? 0.009 -3.988 -40.853 1.00 51.75 112 ASN A CA 1
ATOM 909 C C . ASN A 1 112 ? -0.595 -2.708 -40.212 1.00 51.75 112 ASN A C 1
ATOM 911 O O . ASN A 1 112 ? -1.283 -1.918 -40.862 1.00 51.75 112 ASN A O 1
ATOM 915 N N . LEU A 1 113 ? -0.347 -2.502 -38.917 1.00 52.69 113 LEU A N 1
ATOM 916 C CA . LEU A 1 113 ? -0.970 -1.496 -38.073 1.00 52.69 113 LEU A CA 1
ATOM 917 C C . LEU A 1 113 ? 0.082 -0.435 -37.790 1.00 52.69 113 LEU A C 1
ATOM 919 O O . LEU A 1 113 ? 1.081 -0.697 -37.134 1.00 52.69 113 LEU A O 1
ATOM 923 N N . LYS A 1 114 ? -0.142 0.780 -38.296 1.00 51.00 114 LYS A N 1
ATOM 924 C CA . LYS A 1 114 ? 0.741 1.930 -38.040 1.00 51.00 114 LYS A CA 1
ATOM 925 C C . LYS A 1 114 ? 0.606 2.480 -36.615 1.00 51.00 114 LYS A C 1
ATOM 927 O O . LYS A 1 114 ? 1.396 3.331 -36.228 1.00 51.00 114 LYS A O 1
ATOM 932 N N . ASN A 1 115 ? -0.430 2.064 -35.884 1.00 52.44 115 ASN A N 1
ATOM 933 C CA . ASN A 1 115 ? -0.724 2.509 -34.529 1.00 52.44 115 ASN A CA 1
ATOM 934 C C . ASN A 1 115 ? -1.733 1.545 -33.885 1.00 52.44 115 ASN A C 1
ATOM 936 O O . ASN A 1 115 ? -2.797 1.300 -34.458 1.00 52.44 115 ASN A O 1
ATOM 940 N N . ILE A 1 116 ? -1.441 1.036 -32.691 1.00 54.72 116 ILE A N 1
ATOM 941 C CA . ILE A 1 116 ? -2.358 0.190 -31.926 1.00 54.72 116 ILE A CA 1
ATOM 942 C C . ILE A 1 116 ? -3.572 1.025 -31.479 1.00 54.72 116 ILE A C 1
ATOM 944 O O . ILE A 1 116 ? -4.669 0.488 -31.323 1.00 54.72 116 ILE A O 1
ATOM 948 N N . ASN A 1 117 ? -3.402 2.345 -31.379 1.00 50.81 117 ASN A N 1
ATOM 949 C CA . ASN A 1 117 ? -4.445 3.315 -31.055 1.00 50.81 117 ASN A CA 1
ATOM 950 C C . ASN A 1 117 ? -5.352 3.671 -32.248 1.00 50.81 117 ASN A C 1
ATOM 952 O O . ASN A 1 117 ? -6.356 4.344 -32.062 1.00 50.81 117 ASN A O 1
ATOM 956 N N . ALA A 1 118 ? -5.030 3.237 -33.479 1.00 46.91 118 ALA A N 1
ATOM 957 C CA . ALA A 1 118 ? -5.933 3.387 -34.633 1.00 46.91 118 ALA A CA 1
ATOM 958 C C . ALA A 1 118 ? -7.051 2.327 -34.651 1.00 46.91 118 ALA A C 1
ATOM 960 O O . ALA A 1 118 ? -8.018 2.444 -35.404 1.00 46.91 118 ALA A O 1
ATOM 961 N N . LEU A 1 119 ? -6.931 1.303 -33.806 1.00 48.03 119 LEU A N 1
ATOM 962 C CA . LEU A 1 119 ? -8.015 0.393 -33.464 1.00 48.03 119 LEU A CA 1
ATOM 963 C C . LEU A 1 119 ? -8.882 1.095 -32.407 1.00 48.03 119 LEU A C 1
ATOM 965 O O . LEU A 1 119 ? -8.621 0.990 -31.210 1.00 48.03 119 LEU A O 1
ATOM 969 N N . ASN A 1 120 ? -9.874 1.820 -32.931 1.00 43.91 120 ASN A N 1
ATOM 970 C CA . ASN A 1 120 ? -10.878 2.682 -32.300 1.00 43.91 120 ASN A CA 1
ATOM 971 C C . ASN A 1 120 ? -10.439 4.106 -31.907 1.00 43.91 120 ASN A C 1
ATOM 973 O O . ASN A 1 120 ? -9.742 4.356 -30.931 1.00 43.91 120 ASN A O 1
ATOM 977 N N . ASN A 1 121 ? -10.982 5.067 -32.665 1.00 42.31 121 ASN A N 1
ATOM 978 C CA . ASN A 1 121 ? -11.160 6.454 -32.251 1.00 42.31 121 ASN A CA 1
ATOM 979 C C . ASN A 1 121 ? -12.038 6.496 -30.984 1.00 42.31 121 ASN A C 1
ATOM 981 O O . ASN A 1 121 ? -13.258 6.384 -31.091 1.00 42.31 121 ASN A O 1
ATOM 985 N N . GLY A 1 122 ? -11.435 6.679 -29.810 1.00 37.94 122 GLY A N 1
ATOM 986 C CA . GLY A 1 122 ? -12.147 6.917 -28.549 1.00 37.94 122 GLY A CA 1
ATOM 987 C C . GLY A 1 122 ? -11.679 5.993 -27.428 1.00 37.94 122 GLY A C 1
ATOM 988 O O . GLY A 1 122 ? -11.601 4.785 -27.615 1.00 37.94 122 GLY A O 1
ATOM 989 N N . GLY A 1 123 ? -11.336 6.587 -26.284 1.00 43.31 123 GLY A N 1
ATOM 990 C CA . GLY A 1 123 ? -10.800 5.913 -25.102 1.00 43.31 123 GLY A CA 1
ATOM 991 C C . GLY A 1 123 ? -11.646 4.758 -24.552 1.00 43.31 123 GLY A C 1
ATOM 992 O O . GLY A 1 123 ? -12.788 4.551 -24.949 1.00 43.31 123 GLY A O 1
ATOM 993 N N . SER A 1 124 ? -11.015 4.001 -23.649 1.00 47.56 124 SER A N 1
ATOM 994 C CA . SER A 1 124 ? -11.601 3.011 -22.724 1.00 47.56 124 SER A CA 1
ATOM 995 C C . SER A 1 124 ? -12.502 1.894 -23.271 1.00 47.56 124 SER A C 1
ATOM 997 O O . SER A 1 124 ? -13.004 1.087 -22.492 1.00 47.56 124 SER A O 1
ATOM 999 N N . GLY A 1 125 ? -12.659 1.752 -24.587 1.00 49.41 125 GLY A N 1
ATOM 1000 C CA . GLY A 1 125 ? -13.413 0.646 -25.176 1.00 49.41 125 GLY A CA 1
ATOM 1001 C C . GLY A 1 125 ? -12.756 -0.723 -24.950 1.00 49.41 125 GLY A C 1
ATOM 1002 O O . GLY A 1 125 ? -11.565 -0.900 -25.202 1.00 49.41 125 GLY A O 1
ATOM 1003 N N . ASN A 1 126 ? -13.555 -1.711 -24.534 1.00 57.53 126 ASN A N 1
ATOM 1004 C CA . ASN A 1 126 ? -13.161 -3.123 -24.482 1.00 57.53 126 ASN A CA 1
ATOM 1005 C C . ASN A 1 126 ? -12.611 -3.606 -25.837 1.00 57.53 126 ASN A C 1
ATOM 1007 O O . ASN A 1 126 ? -13.154 -3.278 -26.894 1.00 57.53 126 ASN A O 1
ATOM 1011 N N . ILE A 1 127 ? -11.568 -4.443 -25.807 1.00 64.50 127 ILE A N 1
ATOM 1012 C CA . ILE A 1 127 ? -10.964 -5.023 -27.016 1.00 64.50 127 ILE A CA 1
ATOM 1013 C C . ILE A 1 127 ? -12.004 -5.868 -27.764 1.00 64.50 127 ILE A C 1
ATOM 1015 O O . ILE A 1 127 ? -12.479 -6.891 -27.253 1.00 64.50 127 ILE A O 1
ATOM 1019 N N . MET A 1 128 ? -12.332 -5.455 -28.993 1.00 65.62 128 MET A N 1
ATOM 1020 C CA . MET A 1 128 ? -13.224 -6.198 -29.886 1.00 65.62 128 MET A CA 1
ATOM 1021 C C . MET A 1 128 ? -12.618 -7.555 -30.273 1.00 65.62 128 MET A C 1
ATOM 1023 O O . MET A 1 128 ? -11.402 -7.737 -30.284 1.00 65.62 128 MET A O 1
ATOM 1027 N N . ASP A 1 129 ? -13.456 -8.529 -30.630 1.00 64.19 129 ASP A N 1
ATOM 1028 C CA . ASP A 1 129 ? -13.000 -9.898 -30.932 1.00 64.19 129 ASP A CA 1
ATOM 1029 C C . ASP A 1 129 ? -12.075 -9.993 -32.156 1.00 64.19 129 ASP A C 1
ATOM 1031 O O . ASP A 1 129 ? -11.229 -10.884 -32.227 1.00 64.19 129 ASP A O 1
ATOM 1035 N N . ALA A 1 130 ? -12.199 -9.062 -33.106 1.00 63.38 130 ALA A N 1
ATOM 1036 C CA . ALA A 1 130 ? -11.294 -8.968 -34.251 1.00 63.38 130 ALA A CA 1
ATOM 1037 C C . ALA A 1 130 ? -9.879 -8.520 -33.835 1.00 63.38 130 ALA A C 1
ATOM 1039 O O . ALA A 1 130 ? -8.893 -9.094 -34.294 1.00 63.38 130 ALA A O 1
ATOM 1040 N N . ASP A 1 131 ? -9.781 -7.551 -32.921 1.00 67.56 131 ASP A N 1
ATOM 1041 C CA . ASP A 1 131 ? -8.507 -7.044 -32.397 1.00 67.56 131 ASP A CA 1
ATOM 1042 C C . ASP A 1 131 ? -7.817 -8.080 -31.513 1.00 67.56 131 ASP A C 1
ATOM 1044 O O . ASP A 1 131 ? -6.599 -8.239 -31.564 1.00 67.56 131 ASP A O 1
ATOM 1048 N N . PHE A 1 132 ? -8.609 -8.828 -30.745 1.00 73.38 132 PHE A N 1
ATOM 1049 C CA . PHE A 1 132 ? -8.121 -9.897 -29.886 1.00 73.38 132 PHE A CA 1
ATOM 1050 C C . PHE A 1 132 ? -7.349 -10.961 -30.676 1.00 73.38 132 PHE A C 1
ATOM 1052 O O . PHE A 1 132 ? -6.222 -11.285 -30.317 1.00 73.38 132 PHE A O 1
ATOM 1059 N N . LYS A 1 133 ? -7.908 -11.447 -31.793 1.00 74.31 133 LYS A N 1
ATOM 1060 C CA . LYS A 1 133 ? -7.257 -12.475 -32.627 1.00 74.31 133 LYS A CA 1
ATOM 1061 C C . LYS A 1 133 ? -5.946 -12.001 -33.251 1.00 74.31 133 LYS A C 1
ATOM 1063 O O . LYS A 1 133 ? -5.013 -12.785 -33.382 1.00 74.31 133 LYS A O 1
ATOM 1068 N N . ASN A 1 134 ? -5.858 -10.725 -33.621 1.00 74.94 134 ASN A N 1
ATOM 1069 C CA . ASN A 1 134 ? -4.625 -10.167 -34.176 1.00 74.94 134 ASN A CA 1
ATOM 1070 C C . ASN A 1 134 ? -3.529 -10.047 -33.107 1.00 74.94 134 ASN A C 1
ATOM 1072 O O . ASN A 1 134 ? -2.354 -10.262 -33.393 1.00 74.94 134 ASN A O 1
ATOM 1076 N N . LEU A 1 135 ? -3.908 -9.744 -31.863 1.00 82.50 135 LEU A N 1
ATOM 1077 C CA . LEU A 1 135 ? -2.973 -9.499 -30.764 1.00 82.50 135 LEU A CA 1
ATOM 1078 C C . LEU A 1 135 ? -2.675 -10.737 -29.905 1.00 82.50 135 LEU A C 1
ATOM 1080 O O . LEU A 1 135 ? -1.760 -10.692 -29.090 1.00 82.50 135 LEU A O 1
ATOM 1084 N N . GLU A 1 136 ? -3.377 -11.854 -30.105 1.00 84.06 136 GLU A N 1
ATOM 1085 C CA . GLU A 1 136 ? -3.233 -13.088 -29.312 1.00 84.06 136 GLU A CA 1
ATOM 1086 C C . GLU A 1 136 ? -1.788 -13.615 -29.265 1.00 84.06 136 GLU A C 1
ATOM 1088 O O . GLU A 1 136 ? -1.336 -14.130 -28.245 1.00 84.06 136 GLU A O 1
ATOM 1093 N N . HIS A 1 137 ? -1.006 -13.407 -30.329 1.00 86.62 137 HIS A N 1
ATOM 1094 C CA . HIS A 1 137 ? 0.408 -13.784 -30.360 1.00 86.62 137 HIS A CA 1
ATOM 1095 C C . HIS A 1 137 ? 1.250 -13.100 -29.265 1.00 86.62 137 HIS A C 1
ATOM 1097 O O . HIS A 1 137 ? 2.289 -13.638 -28.871 1.00 86.62 137 HIS A O 1
ATOM 1103 N N . LEU A 1 138 ? 0.826 -11.939 -28.751 1.00 90.62 138 LEU A N 1
ATOM 1104 C CA . LEU A 1 138 ? 1.485 -11.242 -27.642 1.00 90.62 138 LEU A CA 1
ATOM 1105 C C . LEU A 1 138 ? 1.325 -11.998 -26.317 1.00 90.62 138 LEU A C 1
ATOM 1107 O O . LEU A 1 138 ? 2.190 -11.900 -25.454 1.00 90.62 138 LEU A O 1
ATOM 1111 N N . CYS A 1 139 ? 0.281 -12.820 -26.178 1.00 91.50 139 CYS A N 1
ATOM 1112 C CA . CYS A 1 139 ? 0.044 -13.636 -24.989 1.00 91.50 139 CYS A CA 1
ATOM 1113 C C . CYS A 1 139 ? 0.998 -14.838 -24.881 1.00 91.50 139 CYS A C 1
ATOM 1115 O O . CYS A 1 139 ? 0.995 -15.529 -23.863 1.00 91.50 139 CYS A O 1
ATOM 1117 N N . ASN A 1 140 ? 1.816 -15.121 -25.901 1.00 91.94 140 ASN A N 1
ATOM 1118 C CA . ASN A 1 140 ? 2.781 -16.223 -25.879 1.00 91.94 140 ASN A CA 1
ATOM 1119 C C . ASN A 1 140 ? 3.885 -16.015 -24.828 1.00 91.94 140 ASN A C 1
ATOM 1121 O O . ASN A 1 140 ? 4.211 -14.890 -24.448 1.00 91.94 140 ASN A O 1
ATOM 1125 N N . TYR A 1 141 ? 4.504 -17.110 -24.377 1.00 93.12 141 TYR A N 1
ATOM 1126 C CA . TYR A 1 141 ? 5.511 -17.082 -23.306 1.00 93.12 141 TYR A CA 1
ATOM 1127 C C . TYR A 1 141 ? 6.698 -16.141 -23.600 1.00 93.12 141 TYR A C 1
ATOM 1129 O O . TYR A 1 141 ? 7.014 -15.290 -22.772 1.00 93.12 141 TYR A O 1
ATOM 1137 N N . GLU A 1 142 ? 7.307 -16.238 -24.786 1.00 92.50 142 GLU A N 1
ATOM 1138 C CA . GLU A 1 142 ? 8.461 -15.404 -25.168 1.00 92.50 142 GLU A CA 1
ATOM 1139 C C . GLU A 1 142 ? 8.094 -13.916 -25.284 1.00 92.50 142 GLU A C 1
ATOM 1141 O O . GLU A 1 142 ? 8.774 -13.054 -24.729 1.00 92.50 142 GLU A O 1
ATOM 1146 N N . ASN A 1 143 ? 6.974 -13.605 -25.946 1.00 93.12 143 ASN A N 1
ATOM 1147 C CA . ASN A 1 143 ? 6.531 -12.223 -26.147 1.00 93.12 143 ASN A CA 1
ATOM 1148 C C . ASN A 1 143 ? 6.120 -11.566 -24.827 1.00 93.12 143 ASN A C 1
ATOM 1150 O O . ASN A 1 143 ? 6.530 -10.442 -24.547 1.00 93.12 143 ASN A O 1
ATOM 1154 N N . SER A 1 144 ? 5.375 -12.282 -23.979 1.00 94.75 144 SER A N 1
ATOM 1155 C CA . SER A 1 144 ? 5.000 -11.786 -22.652 1.00 94.75 144 SER A CA 1
ATOM 1156 C C . SER A 1 144 ? 6.222 -11.519 -21.773 1.00 94.75 144 SER A C 1
ATOM 1158 O O . SER A 1 144 ? 6.259 -10.487 -21.106 1.00 94.75 144 SER A O 1
ATOM 1160 N N . LYS A 1 145 ? 7.255 -12.372 -21.832 1.00 94.00 145 LYS A N 1
ATOM 1161 C CA . LYS A 1 145 ? 8.527 -12.146 -21.132 1.00 94.00 145 LYS A CA 1
ATOM 1162 C C . LYS A 1 145 ? 9.224 -10.871 -21.606 1.00 94.00 145 LYS A C 1
ATOM 1164 O O . LYS A 1 145 ? 9.628 -10.062 -20.777 1.00 94.00 145 LYS A O 1
ATOM 1169 N N . LEU A 1 146 ? 9.317 -10.661 -22.921 1.00 93.06 146 LEU A N 1
ATOM 1170 C CA . LEU A 1 146 ? 9.890 -9.432 -23.473 1.00 93.06 146 LEU A CA 1
ATOM 1171 C C . LEU A 1 146 ? 9.107 -8.200 -23.006 1.00 93.06 146 LEU A C 1
ATOM 1173 O O . LEU A 1 146 ? 9.716 -7.260 -22.498 1.00 93.06 146 LEU A O 1
ATOM 1177 N N . ILE A 1 147 ? 7.773 -8.220 -23.109 1.00 95.81 147 ILE A N 1
ATOM 1178 C CA . ILE A 1 147 ? 6.895 -7.115 -22.685 1.00 95.81 147 ILE A CA 1
ATOM 1179 C C . ILE A 1 147 ? 7.105 -6.769 -21.204 1.00 95.81 147 ILE A C 1
ATOM 1181 O O . ILE A 1 147 ? 7.206 -5.590 -20.868 1.00 95.81 147 ILE A O 1
ATOM 1185 N N . ILE A 1 148 ? 7.244 -7.763 -20.323 1.00 96.38 148 ILE A N 1
ATOM 1186 C CA . ILE A 1 148 ? 7.559 -7.535 -18.902 1.00 96.38 148 ILE A CA 1
ATOM 1187 C C . ILE A 1 148 ? 8.876 -6.767 -18.754 1.00 96.38 148 ILE A C 1
ATOM 1189 O O . ILE A 1 148 ? 8.930 -5.774 -18.026 1.00 96.38 148 ILE A O 1
ATOM 1193 N N . THR A 1 149 ? 9.926 -7.165 -19.477 1.00 94.50 149 THR A N 1
ATOM 1194 C CA . THR A 1 149 ? 11.209 -6.450 -19.456 1.00 94.50 149 THR A CA 1
ATOM 1195 C C . THR A 1 149 ? 11.056 -4.994 -19.912 1.00 94.50 149 THR A C 1
ATOM 1197 O O . THR A 1 149 ? 11.640 -4.101 -19.295 1.00 94.50 149 THR A O 1
ATOM 1200 N N . PHE A 1 150 ? 10.236 -4.714 -20.934 1.00 95.88 150 PHE A N 1
ATOM 1201 C CA . PHE A 1 150 ? 9.944 -3.337 -21.362 1.00 95.88 150 PHE A CA 1
ATOM 1202 C C . PHE A 1 150 ? 9.300 -2.507 -20.251 1.00 95.88 150 PHE A C 1
ATOM 1204 O O . PHE A 1 150 ? 9.742 -1.383 -19.990 1.00 95.88 150 PHE A O 1
ATOM 1211 N N . VAL A 1 151 ? 8.281 -3.049 -19.583 1.00 97.50 151 VAL A N 1
ATOM 1212 C CA . VAL A 1 151 ? 7.594 -2.363 -18.478 1.00 97.50 151 VAL A CA 1
ATOM 1213 C C . VAL A 1 151 ? 8.563 -2.110 -17.319 1.00 97.50 151 VAL A C 1
ATOM 1215 O O . VAL A 1 151 ? 8.637 -0.990 -16.813 1.00 97.50 151 VAL A O 1
ATOM 1218 N N . ARG A 1 152 ? 9.401 -3.093 -16.966 1.00 97.25 152 ARG A N 1
ATOM 1219 C CA . ARG A 1 152 ? 10.413 -2.969 -15.902 1.00 97.25 152 ARG A CA 1
ATOM 1220 C C . ARG A 1 152 ? 11.469 -1.912 -16.189 1.00 97.25 152 ARG A C 1
ATOM 1222 O O . ARG A 1 152 ? 11.814 -1.146 -15.290 1.00 97.25 152 ARG A O 1
ATOM 1229 N N . VAL A 1 153 ? 11.981 -1.834 -17.421 1.00 96.31 153 VAL A N 1
ATOM 1230 C CA . VAL A 1 153 ? 12.925 -0.768 -17.806 1.00 96.31 153 VAL A CA 1
ATOM 1231 C C . VAL A 1 153 ? 12.266 0.598 -17.626 1.00 96.31 153 VAL A C 1
ATOM 1233 O O . VAL A 1 153 ? 12.836 1.475 -16.979 1.00 96.31 153 VAL A O 1
ATOM 1236 N N . ASN A 1 154 ? 11.039 0.760 -18.122 1.00 97.44 154 ASN A N 1
ATOM 1237 C CA . ASN A 1 154 ? 10.267 1.989 -17.952 1.00 97.44 154 ASN A CA 1
ATOM 1238 C C . ASN A 1 154 ? 10.035 2.328 -16.467 1.00 97.44 154 ASN A C 1
ATOM 1240 O O . ASN A 1 154 ? 10.167 3.486 -16.079 1.00 97.44 154 ASN A O 1
ATOM 1244 N N . CYS A 1 155 ? 9.803 1.329 -15.611 1.00 97.31 155 CYS A N 1
ATOM 1245 C CA . CYS A 1 155 ? 9.655 1.522 -14.166 1.00 97.31 155 CYS A CA 1
ATOM 1246 C C . CYS A 1 155 ? 10.951 2.033 -13.513 1.00 97.31 155 CYS A C 1
ATOM 1248 O O . CYS A 1 155 ? 10.927 2.961 -12.702 1.00 97.31 155 CYS A O 1
ATOM 1250 N N . ARG A 1 156 ? 12.109 1.493 -13.915 1.00 96.69 156 ARG A N 1
ATOM 1251 C CA . ARG A 1 156 ? 13.434 1.963 -13.463 1.00 96.69 156 ARG A CA 1
ATOM 1252 C C . ARG A 1 156 ? 13.705 3.406 -13.890 1.00 96.69 156 ARG A C 1
ATOM 1254 O O . ARG A 1 156 ? 14.251 4.187 -13.109 1.00 96.69 156 ARG A O 1
ATOM 1261 N N . LEU A 1 157 ? 13.295 3.777 -15.104 1.00 96.69 157 LEU A N 1
ATOM 1262 C CA . LEU A 1 157 ? 13.379 5.154 -15.594 1.00 96.69 157 LEU A CA 1
ATOM 1263 C C . LEU A 1 157 ? 12.463 6.092 -14.800 1.00 96.69 157 LEU A C 1
ATOM 1265 O O . LEU A 1 157 ? 12.938 7.129 -14.337 1.00 96.69 157 LEU A O 1
ATOM 1269 N N . ALA A 1 158 ? 11.197 5.716 -14.592 1.00 96.12 158 ALA A N 1
ATOM 1270 C CA . ALA A 1 158 ? 10.236 6.481 -13.794 1.00 96.12 158 ALA A CA 1
ATOM 1271 C C . ALA A 1 158 ? 10.781 6.774 -12.388 1.00 96.12 158 ALA A C 1
ATOM 1273 O O . ALA A 1 158 ? 10.726 7.909 -11.908 1.00 96.12 158 ALA A O 1
ATOM 1274 N N . TYR A 1 159 ? 11.398 5.769 -11.762 1.00 95.62 159 TYR A N 1
ATOM 1275 C CA . TYR A 1 159 ? 12.005 5.905 -10.444 1.00 95.62 159 TYR A CA 1
ATOM 1276 C C . TYR A 1 159 ? 13.127 6.953 -10.390 1.00 95.62 159 TYR A C 1
ATOM 1278 O O . TYR A 1 159 ? 13.183 7.777 -9.464 1.00 95.62 159 TYR A O 1
ATOM 1286 N N . ALA A 1 160 ? 14.024 6.918 -11.376 1.00 94.75 160 ALA A N 1
ATOM 1287 C CA . ALA A 1 160 ? 15.225 7.744 -11.411 1.00 94.75 160 ALA A CA 1
ATOM 1288 C C . ALA A 1 160 ? 14.990 9.170 -11.939 1.00 94.75 160 ALA A C 1
ATOM 1290 O O . ALA A 1 160 ? 15.678 10.093 -11.494 1.00 94.75 160 ALA A O 1
ATOM 1291 N N . LEU A 1 161 ? 14.053 9.347 -12.876 1.00 93.44 161 LEU A N 1
ATOM 1292 C CA . LEU A 1 161 ? 13.810 10.604 -13.595 1.00 93.44 161 LEU A CA 1
ATOM 1293 C C . LEU A 1 161 ? 12.652 11.430 -13.019 1.00 93.44 161 LEU A C 1
ATOM 1295 O O . LEU A 1 161 ? 12.570 12.623 -13.324 1.00 93.44 161 LEU A O 1
ATOM 1299 N N . SER A 1 162 ? 11.788 10.840 -12.182 1.00 92.44 162 SER A N 1
ATOM 1300 C CA . SER A 1 162 ? 10.608 11.518 -11.622 1.00 92.44 162 SER A CA 1
ATOM 1301 C C . SER A 1 162 ? 9.755 12.148 -12.743 1.00 92.44 162 SER A C 1
ATOM 1303 O O . SER A 1 162 ? 9.554 11.523 -13.783 1.00 92.44 162 SER A O 1
ATOM 1305 N N . TYR A 1 163 ? 9.301 13.399 -12.585 1.00 91.06 163 TYR A N 1
ATOM 1306 C CA . TYR A 1 163 ? 8.457 14.107 -13.557 1.00 91.06 163 TYR A CA 1
ATOM 1307 C C . TYR A 1 163 ? 9.011 14.121 -14.996 1.00 91.06 163 TYR A C 1
ATOM 1309 O O . TYR A 1 163 ? 8.241 14.075 -15.951 1.00 91.06 163 TYR A O 1
ATOM 1317 N N . PHE A 1 164 ? 10.336 14.096 -15.186 1.00 91.25 164 PHE A N 1
ATOM 1318 C CA . PHE A 1 164 ? 10.944 14.106 -16.524 1.00 91.25 164 PHE A CA 1
ATOM 1319 C C . PHE A 1 164 ? 10.656 12.844 -17.348 1.00 91.25 164 PHE A C 1
ATOM 1321 O O . PHE A 1 164 ? 10.797 12.878 -18.568 1.00 91.25 164 PHE A O 1
ATOM 1328 N N . TYR A 1 165 ? 10.222 11.755 -16.711 1.00 94.31 165 TYR A N 1
ATOM 1329 C CA . TYR A 1 165 ? 9.788 10.535 -17.391 1.00 94.31 165 TYR A CA 1
ATOM 1330 C C . TYR A 1 165 ? 8.445 10.694 -18.133 1.00 94.31 165 TYR A C 1
ATOM 1332 O O . TYR A 1 165 ? 8.138 9.889 -19.008 1.00 94.31 165 TYR A O 1
ATOM 1340 N N . TYR A 1 166 ? 7.654 11.731 -17.835 1.00 92.12 166 TYR A N 1
ATOM 1341 C CA . TYR A 1 166 ? 6.290 11.891 -18.354 1.00 92.12 166 TYR A CA 1
ATOM 1342 C C . TYR A 1 166 ? 6.172 11.811 -19.886 1.00 92.12 166 TYR A C 1
ATOM 1344 O O . TYR A 1 166 ? 5.255 11.170 -20.400 1.00 92.12 166 TYR A O 1
ATOM 1352 N N . GLU A 1 167 ? 7.102 12.411 -20.637 1.00 91.06 167 GLU A N 1
ATOM 1353 C CA . GLU A 1 167 ? 7.079 12.330 -22.105 1.00 91.06 167 GLU A CA 1
ATOM 1354 C C . GLU A 1 167 ? 7.256 10.892 -22.601 1.00 91.06 167 GLU A C 1
ATOM 1356 O O . GLU A 1 167 ? 6.506 10.442 -23.467 1.00 91.06 167 GLU A O 1
ATOM 1361 N N . GLN A 1 168 ? 8.201 10.151 -22.016 1.00 93.81 168 GLN A N 1
ATOM 1362 C CA . GLN A 1 168 ? 8.414 8.743 -22.340 1.00 93.81 168 GLN A CA 1
ATOM 1363 C C . GLN A 1 168 ? 7.202 7.896 -21.941 1.00 93.81 168 GLN A C 1
ATOM 1365 O O . GLN A 1 168 ? 6.803 7.029 -22.716 1.00 93.81 168 GLN A O 1
ATOM 1370 N N . LEU A 1 169 ? 6.583 8.169 -20.785 1.00 93.88 169 LEU A N 1
ATOM 1371 C CA . LEU A 1 169 ? 5.352 7.496 -20.373 1.00 93.88 169 LEU A CA 1
ATOM 1372 C C . LEU A 1 169 ? 4.262 7.654 -21.435 1.00 93.88 169 LEU A C 1
ATOM 1374 O O . LEU A 1 169 ? 3.691 6.656 -21.857 1.00 93.88 169 LEU A O 1
ATOM 1378 N N . ASN A 1 170 ? 4.002 8.874 -21.909 1.00 91.06 170 ASN A N 1
ATOM 1379 C CA . ASN A 1 170 ? 2.953 9.129 -22.901 1.00 91.06 170 ASN A CA 1
ATOM 1380 C C . ASN A 1 170 ? 3.156 8.369 -24.220 1.00 91.06 170 ASN A C 1
ATOM 1382 O O . ASN A 1 170 ? 2.172 8.049 -24.885 1.00 91.06 170 ASN A O 1
ATOM 1386 N N . LEU A 1 171 ? 4.402 8.055 -24.591 1.00 90.81 171 LEU A N 1
ATOM 1387 C CA . LEU A 1 171 ? 4.698 7.261 -25.786 1.00 90.81 171 LEU A CA 1
ATOM 1388 C C . LEU A 1 171 ? 4.305 5.786 -25.632 1.00 90.81 171 LEU A C 1
ATOM 1390 O O . LEU A 1 171 ? 3.911 5.170 -26.616 1.00 90.81 171 LEU A O 1
ATOM 1394 N N . VAL A 1 172 ? 4.416 5.220 -24.426 1.00 92.00 172 VAL A N 1
ATOM 1395 C CA . VAL A 1 172 ? 4.212 3.778 -24.175 1.00 92.00 172 VAL A CA 1
ATOM 1396 C C . VAL A 1 172 ? 2.909 3.452 -23.442 1.00 92.00 172 VAL A C 1
ATOM 1398 O O . VAL A 1 172 ? 2.467 2.305 -23.451 1.00 92.00 172 VAL A O 1
ATOM 1401 N N . PHE A 1 173 ? 2.280 4.440 -22.801 1.00 91.69 173 PHE A N 1
ATOM 1402 C CA . PHE A 1 173 ? 1.191 4.231 -21.846 1.00 91.69 173 PHE A CA 1
ATOM 1403 C C . PHE A 1 173 ? -0.014 3.512 -22.452 1.00 91.69 173 PHE A C 1
ATOM 1405 O O . PHE A 1 173 ? -0.495 2.538 -21.878 1.00 91.69 173 PHE A O 1
ATOM 1412 N N . PHE A 1 174 ? -0.488 3.962 -23.616 1.00 88.19 174 PHE A N 1
ATOM 1413 C CA . PHE A 1 174 ? -1.655 3.351 -24.253 1.00 88.19 174 PHE A CA 1
ATOM 1414 C C . PHE A 1 174 ? -1.364 1.960 -24.818 1.00 88.19 174 PHE A C 1
ATOM 1416 O O . PHE A 1 174 ? -2.241 1.098 -24.770 1.00 88.19 174 PHE A O 1
ATOM 1423 N N . ASP A 1 175 ? -0.134 1.700 -25.273 1.00 89.50 175 ASP A N 1
ATOM 1424 C CA . ASP A 1 175 ? 0.250 0.355 -25.698 1.00 89.50 175 ASP A CA 1
ATOM 1425 C C . ASP A 1 175 ? 0.230 -0.598 -24.491 1.00 89.50 175 ASP A C 1
ATOM 1427 O O . ASP A 1 175 ? -0.404 -1.652 -24.552 1.00 89.50 175 ASP A O 1
ATOM 1431 N N . PHE A 1 176 ? 0.829 -0.210 -23.357 1.00 93.94 176 PHE A N 1
ATOM 1432 C CA . PHE A 1 176 ? 0.775 -1.007 -22.125 1.00 93.94 176 PHE A CA 1
ATOM 1433 C C . PHE A 1 176 ? -0.651 -1.204 -21.609 1.00 93.94 176 PHE A C 1
ATOM 1435 O O . PHE A 1 176 ? -1.015 -2.325 -21.251 1.00 93.94 176 PHE A O 1
ATOM 1442 N N . LEU A 1 177 ? -1.480 -0.157 -21.632 1.00 92.31 177 LEU A N 1
ATOM 1443 C CA . LEU A 1 177 ? -2.893 -0.249 -21.271 1.00 92.31 177 LEU A CA 1
ATOM 1444 C C . LEU A 1 177 ? -3.620 -1.285 -22.128 1.00 92.31 177 LEU A C 1
ATOM 1446 O O . LEU A 1 177 ? -4.383 -2.105 -21.615 1.00 92.31 177 LEU A O 1
ATOM 1450 N N . LYS A 1 178 ? -3.380 -1.275 -23.438 1.00 89.12 178 LYS A N 1
ATOM 1451 C CA . LYS A 1 178 ? -4.057 -2.208 -24.329 1.00 89.12 178 LYS A CA 1
ATOM 1452 C C . LYS A 1 178 ? -3.590 -3.641 -24.118 1.00 89.12 178 LYS A C 1
ATOM 1454 O O . LYS A 1 178 ? -4.404 -4.559 -24.171 1.00 89.12 178 LYS A O 1
ATOM 1459 N N . ILE A 1 179 ? -2.309 -3.854 -23.824 1.00 92.75 179 ILE A N 1
ATOM 1460 C CA . ILE A 1 179 ? -1.820 -5.192 -23.476 1.00 92.75 179 ILE A CA 1
ATOM 1461 C C . ILE A 1 179 ? -2.396 -5.629 -22.118 1.00 92.75 179 ILE A C 1
ATOM 1463 O O . ILE A 1 179 ? -2.773 -6.788 -21.973 1.00 92.75 179 ILE A O 1
ATOM 1467 N N . TYR A 1 180 ? -2.560 -4.720 -21.149 1.00 94.81 180 TYR A N 1
ATOM 1468 C CA . TYR A 1 180 ? -3.235 -5.021 -19.880 1.00 94.81 180 TYR A CA 1
ATOM 1469 C C . TYR A 1 180 ? -4.670 -5.515 -20.118 1.00 94.81 180 TYR A C 1
ATOM 1471 O O . TYR A 1 180 ? -5.056 -6.565 -19.600 1.00 94.81 180 TYR A O 1
ATOM 1479 N N . GLN A 1 181 ? -5.439 -4.804 -20.950 1.00 92.12 181 GLN A N 1
ATOM 1480 C CA . GLN A 1 181 ? -6.801 -5.191 -21.340 1.00 92.12 181 GLN A CA 1
ATOM 1481 C C . GLN A 1 181 ? -6.827 -6.531 -22.093 1.00 92.12 181 GLN A C 1
ATOM 1483 O O . GLN A 1 181 ? -7.681 -7.376 -21.824 1.00 92.12 181 GLN A O 1
ATOM 1488 N N . LEU A 1 182 ? -5.876 -6.754 -23.006 1.00 92.44 182 LEU A N 1
ATOM 1489 C CA . LEU A 1 182 ? -5.743 -8.004 -23.760 1.00 92.44 182 LEU A CA 1
ATOM 1490 C C . LEU A 1 182 ? -5.496 -9.179 -22.821 1.00 92.44 182 LEU A C 1
ATOM 1492 O O . LEU A 1 182 ? -6.172 -10.201 -22.917 1.00 92.44 182 LEU A O 1
ATOM 1496 N N . TYR A 1 183 ? -4.541 -9.023 -21.907 1.00 94.81 183 TYR A N 1
ATOM 1497 C CA . TYR A 1 183 ? -4.165 -10.067 -20.965 1.00 94.81 183 TYR A CA 1
ATOM 1498 C C . TYR A 1 183 ? -5.286 -10.336 -19.974 1.00 94.81 183 TYR A C 1
ATOM 1500 O O . TYR A 1 183 ? -5.569 -11.500 -19.718 1.00 94.81 183 TYR A O 1
ATOM 1508 N N . SER A 1 184 ? -5.974 -9.303 -19.475 1.00 93.56 184 SER A N 1
ATOM 1509 C CA . SER A 1 184 ? -7.179 -9.486 -18.662 1.00 93.56 184 SER A CA 1
ATOM 1510 C C . SER A 1 184 ? -8.231 -10.321 -19.405 1.00 93.56 184 SER A C 1
ATOM 1512 O O . SER A 1 184 ? -8.671 -11.349 -18.884 1.00 93.56 184 SER A O 1
ATOM 1514 N N . LYS A 1 185 ? -8.593 -9.938 -20.638 1.00 91.19 185 LYS A N 1
ATOM 1515 C CA . LYS A 1 185 ? -9.599 -10.659 -21.431 1.00 91.19 185 LYS A CA 1
ATOM 1516 C C . LYS A 1 185 ? -9.177 -12.109 -21.685 1.00 91.19 185 LYS A C 1
ATOM 1518 O O . LYS A 1 185 ? -9.973 -13.020 -21.473 1.00 91.19 185 LYS A O 1
ATOM 1523 N N . TYR A 1 186 ? -7.922 -12.329 -22.081 1.00 92.31 186 TYR A N 1
ATOM 1524 C CA . TYR A 1 186 ? -7.380 -13.664 -22.349 1.00 92.31 186 TYR A CA 1
ATOM 1525 C C . TYR A 1 186 ? -7.366 -14.541 -21.089 1.00 92.31 186 TYR A C 1
ATOM 1527 O O . TYR A 1 186 ? -7.801 -15.691 -21.135 1.00 92.31 186 TYR A O 1
ATOM 1535 N N . ILE A 1 187 ? -6.927 -13.993 -19.949 1.00 93.50 187 ILE A N 1
ATOM 1536 C CA . ILE A 1 187 ? -6.923 -14.693 -18.658 1.00 93.50 187 ILE A CA 1
ATOM 1537 C C . ILE A 1 187 ? -8.342 -15.112 -18.266 1.00 93.50 187 ILE A C 1
ATOM 1539 O O . ILE A 1 187 ? -8.549 -16.277 -17.926 1.00 93.50 187 ILE A O 1
ATOM 1543 N N . ASN A 1 188 ? -9.303 -14.186 -18.328 1.00 91.38 188 ASN A N 1
ATOM 1544 C CA . ASN A 1 188 ? -10.697 -14.453 -17.977 1.00 91.38 188 ASN A CA 1
ATOM 1545 C C . ASN A 1 188 ? -11.288 -15.572 -18.848 1.00 91.38 188 ASN A C 1
ATOM 1547 O O . ASN A 1 188 ? -11.747 -16.579 -18.311 1.00 91.38 188 ASN A O 1
ATOM 1551 N N . MET A 1 189 ? -11.176 -15.459 -20.177 1.00 90.19 189 MET A N 1
ATOM 1552 C CA . MET A 1 189 ? -11.692 -16.462 -21.120 1.00 90.19 189 MET A CA 1
ATOM 1553 C C . MET A 1 189 ? -11.116 -17.863 -20.870 1.00 90.19 189 MET A C 1
ATOM 1555 O O . MET A 1 189 ? -11.836 -18.861 -20.878 1.00 90.19 189 MET A O 1
ATOM 1559 N N . GLU A 1 190 ? -9.810 -17.957 -20.632 1.00 91.06 190 GLU A N 1
ATOM 1560 C CA . GLU A 1 190 ? -9.139 -19.242 -20.436 1.00 91.06 190 GLU A CA 1
ATOM 1561 C C . GLU A 1 190 ? -9.427 -19.872 -19.070 1.00 91.06 190 GLU A C 1
ATOM 1563 O O . GLU A 1 190 ? -9.497 -21.099 -18.969 1.00 91.06 190 GLU A O 1
ATOM 1568 N N . VAL A 1 191 ? -9.606 -19.066 -18.020 1.00 91.88 191 VAL A N 1
ATOM 1569 C CA . VAL A 1 191 ? -10.003 -19.562 -16.694 1.00 91.88 191 VAL A CA 1
ATOM 1570 C C . VAL A 1 191 ? -11.470 -19.992 -16.686 1.00 91.88 191 VAL A C 1
ATOM 1572 O O . VAL A 1 191 ? -11.787 -20.998 -16.054 1.00 91.88 191 VAL A O 1
ATOM 1575 N N . GLU A 1 192 ? -12.349 -19.307 -17.417 1.00 89.94 192 GLU A N 1
ATOM 1576 C CA . GLU A 1 192 ? -13.739 -19.738 -17.611 1.00 89.94 192 GLU A CA 1
ATOM 1577 C C . GLU A 1 192 ? -13.826 -21.066 -18.375 1.00 89.94 192 GLU A C 1
ATOM 1579 O O . GLU A 1 192 ? -14.588 -21.952 -17.985 1.00 89.94 192 GLU A O 1
ATOM 1584 N N . ALA A 1 193 ? -13.015 -21.242 -19.423 1.00 91.31 193 ALA A N 1
ATOM 1585 C CA . ALA A 1 193 ? -13.027 -22.453 -20.244 1.00 91.31 193 ALA A CA 1
ATOM 1586 C C . ALA A 1 193 ? -12.341 -23.659 -19.575 1.00 91.31 193 ALA A C 1
ATOM 1588 O O . ALA A 1 193 ? -12.843 -24.781 -19.653 1.00 91.31 193 ALA A O 1
ATOM 1589 N N . ASN A 1 194 ? -11.190 -23.448 -18.926 1.00 90.25 194 ASN A N 1
ATOM 1590 C CA . ASN A 1 194 ? -10.309 -24.525 -18.448 1.00 90.25 194 ASN A CA 1
ATOM 1591 C C . ASN A 1 194 ? -10.206 -24.617 -16.912 1.00 90.25 194 ASN A C 1
ATOM 1593 O O . ASN A 1 194 ? -9.544 -25.516 -16.379 1.00 90.25 194 ASN A O 1
ATOM 1597 N N . GLY A 1 195 ? -10.845 -23.702 -16.182 1.00 90.00 195 GLY A N 1
ATOM 1598 C CA . GLY A 1 195 ? -10.803 -23.619 -14.724 1.00 90.00 195 GLY A CA 1
ATOM 1599 C C . GLY A 1 195 ? -9.510 -23.016 -14.157 1.00 90.00 195 GLY A C 1
ATOM 1600 O O . GLY A 1 195 ? -8.538 -22.713 -14.851 1.00 90.00 195 GLY A O 1
ATOM 1601 N N . THR A 1 196 ? -9.460 -22.892 -12.829 1.00 88.31 196 THR A N 1
ATOM 1602 C CA . THR A 1 196 ? -8.392 -22.184 -12.089 1.00 88.31 196 THR A CA 1
ATOM 1603 C C . THR A 1 196 ? -7.024 -22.869 -12.126 1.00 88.31 196 THR A C 1
ATOM 1605 O O . THR A 1 196 ? -6.007 -22.243 -11.828 1.00 88.31 196 THR A O 1
ATOM 1608 N N . LYS A 1 197 ? -6.944 -24.139 -12.549 1.00 88.38 197 LYS A N 1
ATOM 1609 C CA . LYS A 1 197 ? -5.661 -24.847 -12.726 1.00 88.38 197 LYS A CA 1
ATOM 1610 C C . LYS A 1 197 ? -4.770 -24.164 -13.768 1.00 88.38 197 LYS A C 1
ATOM 1612 O O . LYS A 1 197 ? -3.546 -24.217 -13.643 1.00 88.38 197 LYS A O 1
ATOM 1617 N N . ARG A 1 198 ? -5.374 -23.479 -14.748 1.00 87.44 198 ARG A N 1
ATOM 1618 C CA . ARG A 1 198 ? -4.672 -22.783 -15.832 1.00 87.44 198 ARG A CA 1
ATOM 1619 C C . ARG A 1 198 ? -3.733 -21.678 -15.331 1.00 87.44 198 ARG A C 1
ATOM 1621 O O . ARG A 1 198 ? -2.660 -21.492 -15.898 1.00 87.44 198 ARG A O 1
ATOM 1628 N N . ILE A 1 199 ? -4.080 -21.039 -14.213 1.00 88.56 199 ILE A N 1
ATOM 1629 C CA . ILE A 1 199 ? -3.323 -19.943 -13.580 1.00 88.56 199 ILE A CA 1
ATOM 1630 C C . ILE A 1 199 ? -1.884 -20.366 -13.241 1.00 88.56 199 ILE A C 1
ATOM 1632 O O . ILE A 1 199 ? -0.961 -19.557 -13.286 1.00 88.56 199 ILE A O 1
ATOM 1636 N N . LYS A 1 200 ? -1.657 -21.655 -12.948 1.00 88.81 200 LYS A N 1
ATOM 1637 C CA . LYS A 1 200 ? -0.334 -22.162 -12.559 1.00 88.81 200 LYS A CA 1
ATOM 1638 C C . LYS A 1 200 ? 0.653 -22.283 -13.724 1.00 8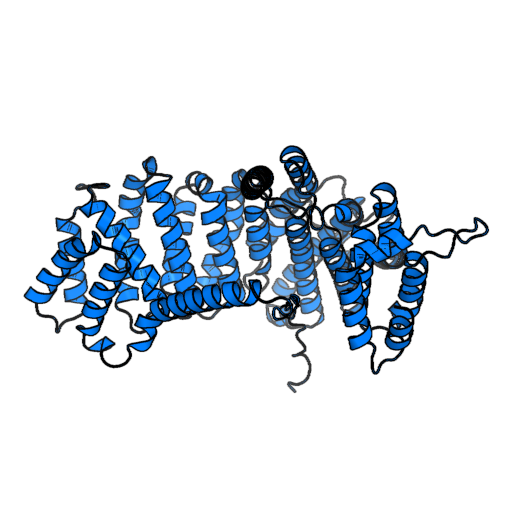8.81 200 LYS A C 1
ATOM 1640 O O . LYS A 1 200 ? 1.844 -22.425 -13.459 1.00 88.81 200 LYS A O 1
ATOM 1645 N N . HIS A 1 201 ? 0.197 -22.239 -14.977 1.00 91.62 201 HIS A N 1
ATOM 1646 C CA . HIS A 1 201 ? 1.076 -22.370 -16.140 1.00 91.62 201 HIS A CA 1
ATOM 1647 C C . HIS A 1 201 ? 1.990 -21.148 -16.298 1.00 91.62 201 HIS A C 1
ATOM 1649 O O . HIS A 1 201 ? 1.546 -20.012 -16.155 1.00 91.62 201 HIS A O 1
ATOM 1655 N N . ALA A 1 202 ? 3.253 -21.381 -16.670 1.00 91.44 202 ALA A N 1
ATOM 1656 C CA . ALA A 1 202 ? 4.278 -20.337 -16.782 1.00 91.44 202 ALA A CA 1
ATOM 1657 C C . ALA A 1 202 ? 3.870 -19.169 -17.699 1.00 91.44 202 ALA A C 1
ATOM 1659 O O . ALA A 1 202 ? 4.099 -18.013 -17.363 1.00 91.44 202 ALA A O 1
ATOM 1660 N N . GLN A 1 203 ? 3.199 -19.458 -18.819 1.00 92.12 203 GLN A N 1
ATOM 1661 C CA . GLN A 1 203 ? 2.649 -18.429 -19.706 1.00 92.12 203 GLN A CA 1
ATOM 1662 C C . GLN A 1 203 ? 1.683 -17.496 -18.964 1.00 92.12 203 GLN A C 1
ATOM 1664 O O . GLN A 1 203 ? 1.833 -16.286 -19.043 1.00 92.12 203 GLN A O 1
ATOM 1669 N N . PHE A 1 204 ? 0.731 -18.043 -18.202 1.00 92.50 204 PHE A N 1
ATOM 1670 C CA . PHE A 1 204 ? -0.247 -17.246 -17.456 1.00 92.50 204 PHE A CA 1
ATOM 1671 C C . PHE A 1 204 ? 0.412 -16.448 -16.343 1.00 92.50 204 PHE A C 1
ATOM 1673 O O . PHE A 1 204 ? 0.093 -15.274 -16.184 1.00 92.50 204 PHE A O 1
ATOM 1680 N N . ARG A 1 205 ? 1.377 -17.044 -15.631 1.00 93.12 205 ARG A N 1
ATOM 1681 C CA . ARG A 1 205 ? 2.179 -16.322 -14.635 1.00 93.12 205 ARG A CA 1
ATOM 1682 C C . ARG A 1 205 ? 2.835 -15.077 -15.239 1.00 93.12 205 ARG A C 1
ATOM 1684 O O . ARG A 1 205 ? 2.761 -14.023 -14.622 1.00 93.12 205 ARG A O 1
ATOM 1691 N N . ASN A 1 206 ? 3.378 -15.159 -16.459 1.00 95.06 206 ASN A N 1
ATOM 1692 C CA . ASN A 1 206 ? 3.905 -13.981 -17.158 1.00 95.06 206 ASN A CA 1
ATOM 1693 C C . ASN A 1 206 ? 2.810 -12.942 -17.457 1.00 95.06 206 ASN A C 1
ATOM 1695 O O . ASN A 1 206 ? 3.042 -11.748 -17.292 1.00 95.06 206 ASN A O 1
ATOM 1699 N N . LEU A 1 207 ? 1.611 -13.360 -17.874 1.00 96.31 207 LEU A N 1
ATOM 1700 C CA . LEU A 1 207 ? 0.516 -12.416 -18.142 1.00 96.31 207 LEU A CA 1
ATOM 1701 C C . LEU A 1 207 ? 0.097 -11.657 -16.873 1.00 96.31 207 LEU A C 1
ATOM 1703 O O . LEU A 1 207 ? -0.042 -10.433 -16.914 1.00 96.31 207 LEU A O 1
ATOM 1707 N N . PHE A 1 208 ? -0.042 -12.362 -15.744 1.00 94.38 208 PHE A N 1
ATOM 1708 C CA . PHE A 1 208 ? -0.288 -11.744 -14.436 1.00 94.38 208 PHE A CA 1
ATOM 1709 C C . PHE A 1 208 ? 0.849 -10.809 -14.036 1.00 94.38 208 PHE A C 1
ATOM 1711 O O . PHE A 1 208 ? 0.599 -9.666 -13.666 1.00 94.38 208 PHE A O 1
ATOM 1718 N N . LEU A 1 209 ? 2.095 -11.259 -14.185 1.00 95.94 209 LEU A N 1
ATOM 1719 C CA . LEU A 1 209 ? 3.269 -10.461 -13.859 1.00 95.94 209 LEU A CA 1
ATOM 1720 C C . LEU A 1 209 ? 3.331 -9.177 -14.692 1.00 95.94 209 LEU A C 1
ATOM 1722 O O . LEU A 1 209 ? 3.632 -8.124 -14.151 1.00 95.94 209 LEU A O 1
ATOM 1726 N N . MET A 1 210 ? 2.980 -9.212 -15.979 1.00 96.62 210 MET A N 1
ATOM 1727 C CA . MET A 1 210 ? 2.916 -7.993 -16.789 1.00 96.62 210 MET A CA 1
ATOM 1728 C C . MET A 1 210 ? 1.858 -7.022 -16.260 1.00 96.62 210 MET A C 1
ATOM 1730 O O . MET A 1 210 ? 2.160 -5.843 -16.074 1.00 96.62 210 MET A O 1
ATOM 1734 N N . LYS A 1 211 ? 0.639 -7.509 -15.966 1.00 96.56 211 LYS A N 1
ATOM 1735 C CA . LYS A 1 211 ? -0.415 -6.672 -15.369 1.00 96.56 211 LYS A CA 1
ATOM 1736 C C . LYS A 1 211 ? 0.082 -6.016 -14.079 1.00 96.56 211 LYS A C 1
ATOM 1738 O O . LYS A 1 211 ? -0.090 -4.811 -13.911 1.00 96.56 211 LYS A O 1
ATOM 1743 N N . ARG A 1 212 ? 0.748 -6.793 -13.225 1.00 96.50 212 ARG A N 1
ATOM 1744 C CA . ARG A 1 212 ? 1.345 -6.346 -11.966 1.00 96.50 212 ARG A CA 1
ATOM 1745 C C . ARG A 1 212 ? 2.396 -5.255 -12.165 1.00 96.50 212 ARG A C 1
ATOM 1747 O O . ARG A 1 212 ? 2.324 -4.197 -11.549 1.00 96.50 212 ARG A O 1
ATOM 1754 N N . GLU A 1 213 ? 3.342 -5.485 -13.067 1.00 97.12 213 GLU A N 1
ATOM 1755 C CA . GLU A 1 213 ? 4.422 -4.544 -13.383 1.00 97.12 213 GLU A CA 1
ATOM 1756 C C . GLU A 1 213 ? 3.881 -3.249 -14.002 1.00 97.12 213 GLU A C 1
ATOM 1758 O O . GLU A 1 213 ? 4.424 -2.173 -13.758 1.00 97.12 213 GLU A O 1
ATOM 1763 N N . PHE A 1 214 ? 2.780 -3.312 -14.760 1.00 97.31 214 PHE A N 1
ATOM 1764 C CA . PHE A 1 214 ? 2.117 -2.112 -15.271 1.00 97.31 214 PHE A CA 1
ATOM 1765 C C . PHE A 1 214 ? 1.485 -1.285 -14.144 1.00 97.31 214 PHE A C 1
ATOM 1767 O O . PHE A 1 214 ? 1.670 -0.068 -14.111 1.00 97.31 214 PHE A O 1
ATOM 1774 N N . LEU A 1 215 ? 0.801 -1.928 -13.188 1.00 97.56 215 LEU A N 1
ATOM 1775 C CA . LEU A 1 215 ? 0.293 -1.247 -11.990 1.00 97.56 215 LEU A CA 1
ATOM 1776 C C . LEU A 1 215 ? 1.439 -0.605 -11.199 1.00 97.56 215 LEU A C 1
ATOM 1778 O O . LEU A 1 215 ? 1.340 0.563 -10.822 1.00 97.56 215 LEU A O 1
ATOM 1782 N N . HIS A 1 216 ? 2.550 -1.325 -11.032 1.00 97.00 216 HIS A N 1
ATOM 1783 C CA . HIS A 1 216 ? 3.725 -0.823 -10.327 1.00 97.00 216 HIS A CA 1
ATOM 1784 C C . HIS A 1 216 ? 4.432 0.327 -11.065 1.00 97.00 216 HIS A C 1
ATOM 1786 O O . HIS A 1 216 ? 4.927 1.262 -10.434 1.00 97.00 216 HIS A O 1
ATOM 1792 N N . LEU A 1 217 ? 4.446 0.323 -12.402 1.00 97.06 217 LEU A N 1
ATOM 1793 C CA . LEU A 1 217 ? 4.934 1.448 -13.204 1.00 97.06 217 LEU A CA 1
ATOM 1794 C C . LEU A 1 217 ? 4.096 2.709 -12.956 1.00 97.06 217 LEU A C 1
ATOM 1796 O O . LEU A 1 217 ? 4.659 3.792 -12.769 1.00 97.06 217 LEU A O 1
ATOM 1800 N N . ILE A 1 218 ? 2.766 2.581 -12.957 1.00 95.88 218 ILE A N 1
ATOM 1801 C CA . ILE A 1 218 ? 1.854 3.697 -12.670 1.00 95.88 218 ILE A CA 1
ATOM 1802 C C . ILE A 1 218 ? 2.086 4.199 -11.241 1.00 95.88 218 ILE A C 1
ATOM 1804 O O . ILE A 1 218 ? 2.283 5.398 -11.034 1.00 95.88 218 ILE A O 1
ATOM 1808 N N . GLU A 1 219 ? 2.120 3.283 -10.275 1.00 95.81 219 GLU A N 1
ATOM 1809 C CA . GLU A 1 219 ? 2.368 3.576 -8.865 1.00 95.81 219 GLU A CA 1
ATOM 1810 C C . GLU A 1 219 ? 3.694 4.321 -8.675 1.00 95.81 219 GLU A C 1
ATOM 1812 O O . GLU A 1 219 ? 3.714 5.421 -8.124 1.00 95.81 219 GLU A O 1
ATOM 1817 N N . THR A 1 220 ? 4.793 3.774 -9.199 1.00 96.25 220 THR A N 1
ATOM 1818 C CA . THR A 1 220 ? 6.131 4.377 -9.129 1.00 96.25 220 THR A CA 1
ATOM 1819 C C . THR A 1 220 ? 6.144 5.754 -9.777 1.00 96.25 220 THR A C 1
ATOM 1821 O O . THR A 1 220 ? 6.745 6.687 -9.243 1.00 96.25 220 THR A O 1
ATOM 1824 N N . THR A 1 221 ? 5.468 5.912 -10.916 1.00 94.44 221 THR A N 1
ATOM 1825 C CA . THR A 1 221 ? 5.400 7.204 -11.601 1.00 94.44 221 THR A CA 1
ATOM 1826 C C . THR A 1 221 ? 4.719 8.256 -10.729 1.00 94.44 221 THR A C 1
ATOM 1828 O O . THR A 1 221 ? 5.244 9.366 -10.602 1.00 94.44 221 THR A O 1
ATOM 1831 N N . ILE A 1 222 ? 3.600 7.908 -10.090 1.00 94.06 222 ILE A N 1
ATOM 1832 C CA . ILE A 1 222 ? 2.882 8.792 -9.166 1.00 94.06 222 ILE A CA 1
ATOM 1833 C C . ILE A 1 222 ? 3.734 9.088 -7.931 1.00 94.06 222 ILE A C 1
ATOM 1835 O O . ILE A 1 222 ? 3.952 10.253 -7.605 1.00 94.06 222 ILE A O 1
ATOM 1839 N N . GLU A 1 223 ? 4.272 8.061 -7.274 1.00 93.75 223 GLU A N 1
ATOM 1840 C CA . GLU A 1 223 ? 5.048 8.196 -6.036 1.00 93.75 223 GLU A CA 1
ATOM 1841 C C . GLU A 1 223 ? 6.254 9.130 -6.209 1.00 93.75 223 GLU A C 1
ATOM 1843 O O . GLU A 1 223 ? 6.588 9.909 -5.308 1.00 93.75 223 GLU A O 1
ATOM 1848 N N . ARG A 1 224 ? 6.907 9.052 -7.374 1.00 92.75 224 ARG A N 1
ATOM 1849 C CA . ARG A 1 224 ? 8.173 9.738 -7.669 1.00 92.75 224 ARG A CA 1
ATOM 1850 C C . ARG A 1 224 ? 8.007 11.090 -8.343 1.00 92.75 224 ARG A C 1
ATOM 1852 O O . ARG A 1 224 ? 8.970 11.860 -8.329 1.00 92.75 224 ARG A O 1
ATOM 1859 N N . SER A 1 225 ? 6.850 11.368 -8.935 1.00 91.62 225 SER A N 1
ATOM 1860 C CA . SER A 1 225 ? 6.621 12.592 -9.715 1.00 91.62 225 SER A CA 1
ATOM 1861 C C . SER A 1 225 ? 5.585 13.519 -9.104 1.00 91.62 225 SER A C 1
ATOM 1863 O O . SER A 1 225 ? 5.691 14.727 -9.288 1.00 91.62 225 SER A O 1
ATOM 1865 N N . CYS A 1 226 ? 4.591 12.974 -8.404 1.00 92.00 226 CYS A N 1
ATOM 1866 C CA . CYS A 1 226 ? 3.523 13.750 -7.792 1.00 92.00 226 CYS A CA 1
ATOM 1867 C C . CYS A 1 226 ? 3.851 14.124 -6.344 1.00 92.00 226 CYS A C 1
ATOM 1869 O O . CYS A 1 226 ? 4.656 13.481 -5.664 1.00 92.00 226 CYS A O 1
ATOM 1871 N N . TYR A 1 227 ? 3.186 15.171 -5.866 1.00 90.50 227 TYR A N 1
ATOM 1872 C CA . TYR A 1 227 ? 3.408 15.747 -4.545 1.00 90.50 227 TYR A CA 1
ATOM 1873 C C . TYR A 1 227 ? 2.111 15.785 -3.750 1.00 90.50 227 TYR A C 1
ATOM 1875 O O . TYR A 1 227 ? 1.115 16.336 -4.225 1.00 90.50 227 TYR A O 1
ATOM 1883 N N . ASN A 1 228 ? 2.155 15.293 -2.510 1.00 90.06 228 ASN A N 1
ATOM 1884 C CA . ASN A 1 228 ? 1.108 15.603 -1.548 1.00 90.06 228 ASN A CA 1
ATOM 1885 C C . ASN A 1 228 ? 1.197 17.100 -1.221 1.00 90.06 228 ASN A C 1
ATOM 1887 O O . ASN A 1 228 ? 2.228 17.584 -0.753 1.00 90.06 228 ASN A O 1
ATOM 1891 N N . ILE A 1 229 ? 0.127 17.835 -1.521 1.00 89.38 229 ILE A N 1
ATOM 1892 C CA . ILE A 1 229 ? 0.125 19.296 -1.425 1.00 89.38 229 ILE A CA 1
ATOM 1893 C C . ILE A 1 229 ? 0.196 19.763 0.032 1.00 89.38 229 ILE A C 1
ATOM 1895 O O . ILE A 1 229 ? 0.930 20.704 0.314 1.00 89.38 229 ILE A O 1
ATOM 1899 N N . GLN A 1 230 ? -0.489 19.083 0.954 1.00 86.19 230 GLN A N 1
ATOM 1900 C CA . GLN A 1 230 ? -0.465 19.434 2.377 1.00 86.19 230 GLN A CA 1
ATOM 1901 C C . GLN A 1 230 ? 0.931 19.202 2.971 1.00 86.19 230 GLN A C 1
ATOM 1903 O O . GLN A 1 230 ? 1.500 20.086 3.612 1.00 86.19 230 GLN A O 1
ATOM 1908 N N . GLU A 1 231 ? 1.536 18.044 2.690 1.00 88.44 231 GLU A N 1
ATOM 1909 C CA . GLU A 1 231 ? 2.899 17.736 3.143 1.00 88.44 231 GLU A CA 1
ATOM 1910 C C . GLU A 1 231 ? 3.937 18.695 2.534 1.00 88.44 231 GLU A C 1
ATOM 1912 O O . GLU A 1 231 ? 4.890 19.097 3.209 1.00 88.44 231 GLU A O 1
ATOM 1917 N N . LEU A 1 232 ? 3.757 19.090 1.267 1.00 88.69 232 LEU A N 1
ATOM 1918 C CA . LEU A 1 232 ? 4.623 20.060 0.597 1.00 88.69 232 LEU A CA 1
ATOM 1919 C C . LEU A 1 232 ? 4.517 21.447 1.242 1.00 88.69 232 LEU A C 1
ATOM 1921 O O . LEU A 1 232 ? 5.548 22.068 1.502 1.00 88.69 232 LEU A O 1
ATOM 1925 N N . GLU A 1 233 ? 3.305 21.921 1.530 1.00 89.19 233 GLU A N 1
ATOM 1926 C CA . GLU A 1 233 ? 3.072 23.195 2.221 1.00 89.19 233 GLU A CA 1
ATOM 1927 C C . GLU A 1 233 ? 3.758 23.216 3.594 1.00 89.19 233 GLU A C 1
ATOM 1929 O O . GLU A 1 233 ? 4.491 24.159 3.912 1.00 89.19 233 GLU A O 1
ATOM 1934 N N . GLU A 1 234 ? 3.624 22.144 4.379 1.00 88.25 234 GLU A N 1
ATOM 1935 C CA . GLU A 1 234 ? 4.336 22.016 5.653 1.00 88.25 234 GLU A CA 1
ATOM 1936 C C . GLU A 1 234 ? 5.861 22.015 5.489 1.00 88.25 234 GLU A C 1
ATOM 1938 O O . GLU A 1 234 ? 6.580 22.607 6.302 1.00 88.25 234 GLU A O 1
ATOM 1943 N N . ALA A 1 235 ? 6.378 21.323 4.472 1.00 87.38 235 ALA A N 1
ATOM 1944 C CA . ALA A 1 235 ? 7.810 21.242 4.208 1.00 87.38 235 ALA A CA 1
ATOM 1945 C C . ALA A 1 235 ? 8.390 22.605 3.801 1.00 87.38 235 ALA A C 1
ATOM 1947 O O . ALA A 1 235 ? 9.465 22.983 4.281 1.00 87.38 235 ALA A O 1
ATOM 1948 N N . LEU A 1 236 ? 7.669 23.361 2.969 1.00 87.06 236 LEU A N 1
ATOM 1949 C CA . LEU A 1 236 ? 8.032 24.724 2.579 1.00 87.06 236 LEU A CA 1
ATOM 1950 C C . LEU A 1 236 ? 8.021 25.662 3.794 1.00 87.06 236 LEU A C 1
ATOM 1952 O O . LEU A 1 236 ? 9.008 26.364 4.020 1.00 87.06 236 LEU A O 1
ATOM 1956 N N . LEU A 1 237 ? 6.996 25.588 4.649 1.00 86.88 237 LEU A N 1
ATOM 1957 C CA . LEU A 1 237 ? 6.924 26.383 5.879 1.00 86.88 237 LEU A CA 1
ATOM 1958 C C . LEU A 1 237 ? 8.083 26.066 6.840 1.00 86.88 237 LEU A C 1
ATOM 1960 O O . LEU A 1 237 ? 8.749 26.967 7.356 1.00 86.88 237 LEU A O 1
ATOM 1964 N N . LYS A 1 238 ? 8.383 24.778 7.057 1.00 85.81 238 LYS A N 1
ATOM 1965 C CA . LYS A 1 238 ? 9.531 24.342 7.876 1.00 85.81 238 LYS A CA 1
ATOM 1966 C C . LYS A 1 238 ? 10.858 24.838 7.288 1.00 85.81 238 LYS A C 1
ATOM 1968 O O . LYS A 1 238 ? 11.766 25.199 8.041 1.00 85.81 238 LYS A O 1
ATOM 1973 N N . ARG A 1 239 ? 10.988 24.879 5.958 1.00 80.50 239 ARG A N 1
ATOM 1974 C CA . ARG A 1 239 ? 12.175 25.404 5.263 1.00 80.50 239 ARG A CA 1
ATOM 1975 C C . ARG A 1 239 ? 12.333 26.907 5.475 1.00 80.50 239 ARG A C 1
ATOM 1977 O O . ARG A 1 239 ? 13.438 27.350 5.783 1.00 80.50 239 ARG A O 1
ATOM 1984 N N . GLU A 1 240 ? 11.260 27.681 5.365 1.00 81.19 240 GLU A N 1
ATOM 1985 C CA . GLU A 1 240 ? 11.279 29.121 5.652 1.00 81.19 240 GLU A CA 1
ATOM 1986 C C . GLU A 1 240 ? 11.673 29.405 7.106 1.00 81.19 240 GLU A C 1
ATOM 1988 O O . GLU A 1 240 ? 12.541 30.239 7.368 1.00 81.19 240 GLU A O 1
ATOM 1993 N N . GLN A 1 241 ? 11.134 28.637 8.055 1.00 81.88 241 GLN A N 1
ATOM 1994 C CA . GLN A 1 241 ? 11.497 28.750 9.470 1.00 81.88 241 GLN A CA 1
ATOM 1995 C C . GLN A 1 241 ? 12.981 28.449 9.732 1.00 81.88 241 GLN A C 1
ATOM 1997 O O . GLN A 1 241 ? 13.600 29.115 10.563 1.00 81.88 241 GLN A O 1
ATOM 2002 N N . LYS A 1 242 ? 13.577 27.476 9.028 1.00 80.06 242 LYS A N 1
ATOM 2003 C CA . LYS A 1 242 ? 15.018 27.176 9.123 1.00 80.06 242 LYS A CA 1
ATOM 2004 C C . LYS A 1 242 ? 15.890 28.256 8.480 1.00 80.06 242 LYS A C 1
ATOM 2006 O O . LYS A 1 242 ? 16.930 28.590 9.047 1.00 80.06 242 LYS A O 1
ATOM 2011 N N . LYS A 1 243 ? 15.457 28.839 7.351 1.00 76.62 243 LYS A N 1
ATOM 2012 C CA . LYS A 1 243 ? 16.133 29.995 6.724 1.00 76.62 243 LYS A CA 1
ATOM 2013 C C . LYS A 1 243 ? 16.225 31.157 7.708 1.00 76.62 243 LYS A C 1
ATOM 2015 O O . LYS A 1 243 ? 17.300 31.708 7.903 1.00 76.62 243 LYS A O 1
ATOM 2020 N N . MET A 1 244 ? 15.125 31.455 8.398 1.00 74.81 244 MET A N 1
ATOM 2021 C CA . MET A 1 244 ? 15.059 32.516 9.410 1.00 74.81 244 MET A CA 1
ATOM 2022 C C . MET A 1 244 ? 15.983 32.284 10.619 1.00 74.81 244 MET A C 1
ATOM 2024 O O . MET A 1 244 ? 16.342 33.240 11.301 1.00 74.81 244 MET A O 1
ATOM 2028 N N . LYS A 1 245 ? 16.372 31.033 10.899 1.00 80.38 245 LYS A N 1
ATOM 2029 C CA . LYS A 1 245 ? 17.262 30.660 12.012 1.00 80.38 245 LYS A CA 1
ATOM 2030 C C . LYS A 1 245 ? 18.743 30.538 11.620 1.00 80.38 245 LYS A C 1
ATOM 2032 O O . LYS A 1 245 ? 19.550 30.212 12.482 1.00 80.38 245 LYS A O 1
ATOM 2037 N N . ASN A 1 246 ? 19.115 30.808 10.361 1.00 69.69 246 ASN A N 1
ATOM 2038 C CA . ASN A 1 246 ? 20.470 30.606 9.815 1.00 69.69 246 ASN A CA 1
ATOM 2039 C C . ASN A 1 246 ? 21.011 29.165 9.981 1.00 69.69 246 ASN A C 1
ATOM 2041 O O . ASN A 1 246 ? 22.217 28.955 10.075 1.00 69.69 246 ASN A O 1
ATOM 2045 N N . GLU A 1 247 ? 20.130 28.161 10.009 1.00 67.06 247 GLU A N 1
ATOM 2046 C CA . GLU A 1 247 ? 20.489 26.742 10.201 1.00 67.06 247 GLU A CA 1
ATOM 2047 C C . GLU A 1 247 ? 20.644 25.967 8.875 1.00 67.06 247 GLU A C 1
ATOM 2049 O O . GLU A 1 247 ? 20.715 24.738 8.882 1.00 67.06 247 GLU A O 1
ATOM 2054 N N . ILE A 1 248 ? 20.649 26.648 7.721 1.00 59.22 248 ILE A N 1
ATOM 2055 C CA . ILE A 1 248 ? 20.701 25.990 6.407 1.00 59.22 248 ILE A CA 1
ATOM 2056 C C . ILE A 1 248 ? 22.120 26.009 5.846 1.00 59.22 248 ILE A C 1
ATOM 2058 O O . ILE A 1 248 ? 22.682 27.066 5.580 1.00 59.22 248 ILE A O 1
ATOM 2062 N N . ASP A 1 249 ? 22.660 24.816 5.614 1.00 53.59 249 ASP A N 1
ATOM 2063 C CA . ASP A 1 249 ? 23.831 24.600 4.770 1.00 53.59 249 ASP A CA 1
ATOM 2064 C C . ASP A 1 249 ? 23.390 24.684 3.296 1.00 53.59 249 ASP A C 1
ATOM 2066 O O . ASP A 1 249 ? 22.730 23.782 2.774 1.00 53.59 249 ASP A O 1
ATOM 2070 N N . GLU A 1 250 ? 23.699 25.800 2.626 1.00 51.59 250 GLU A N 1
ATOM 2071 C CA . GLU A 1 250 ? 23.313 26.079 1.228 1.00 51.59 250 GLU A CA 1
ATOM 2072 C C . GLU A 1 250 ? 23.856 25.038 0.226 1.00 51.59 250 GLU A C 1
ATOM 2074 O O . GLU A 1 250 ? 23.394 24.961 -0.912 1.00 51.59 250 GLU A O 1
ATOM 2079 N N . SER A 1 251 ? 24.815 24.200 0.636 1.00 48.59 251 SER A N 1
ATOM 2080 C CA . SER A 1 251 ? 25.464 23.208 -0.225 1.00 48.59 251 SER A CA 1
ATOM 2081 C C . SER A 1 251 ? 24.640 21.933 -0.492 1.00 48.59 251 SER A C 1
ATOM 2083 O O . SER A 1 251 ? 24.999 21.160 -1.385 1.00 48.59 251 SER A O 1
ATOM 2085 N N . ILE A 1 252 ? 23.523 21.717 0.224 1.00 48.81 252 ILE A N 1
ATOM 2086 C CA . ILE A 1 252 ? 22.670 20.505 0.145 1.00 48.81 252 ILE A CA 1
ATOM 2087 C C . ILE A 1 252 ? 21.217 20.855 -0.258 1.00 48.81 252 ILE A C 1
ATOM 2089 O O . ILE A 1 252 ? 20.286 20.072 -0.068 1.00 48.81 252 ILE A O 1
ATOM 2093 N N . ASP A 1 253 ? 20.976 22.041 -0.819 1.00 51.16 253 ASP A N 1
ATOM 2094 C CA . ASP A 1 253 ? 19.609 22.518 -1.043 1.00 51.16 253 ASP A CA 1
ATOM 2095 C C . ASP A 1 253 ? 18.922 21.802 -2.226 1.00 51.16 253 ASP A C 1
ATOM 2097 O O . ASP A 1 253 ? 19.125 22.123 -3.400 1.00 51.16 253 ASP A O 1
ATOM 2101 N N . VAL A 1 254 ? 18.094 20.796 -1.923 1.00 60.19 254 VAL A N 1
ATOM 2102 C CA . VAL A 1 254 ? 17.190 20.170 -2.897 1.00 60.19 254 VAL A CA 1
ATOM 2103 C C . VAL A 1 254 ? 16.127 21.204 -3.278 1.00 60.19 254 VAL A C 1
ATOM 2105 O O . VAL A 1 254 ? 15.382 21.708 -2.431 1.00 60.19 254 VAL A O 1
ATOM 2108 N N . HIS A 1 255 ? 16.054 21.550 -4.563 1.00 68.44 255 HIS A N 1
ATOM 2109 C CA . HIS A 1 255 ? 15.026 22.451 -5.074 1.00 68.44 255 HIS A CA 1
ATOM 2110 C C . HIS A 1 255 ? 13.652 21.771 -4.948 1.00 68.44 255 HIS A C 1
ATOM 2112 O O . HIS A 1 255 ? 13.374 20.798 -5.648 1.00 68.44 255 HIS A O 1
ATOM 2118 N N . LEU A 1 256 ? 12.829 22.242 -4.006 1.00 80.69 256 LEU A N 1
ATOM 2119 C CA . LEU A 1 256 ? 11.426 21.848 -3.891 1.00 80.69 256 LEU A CA 1
ATOM 2120 C C . LEU A 1 256 ? 10.594 22.739 -4.821 1.00 80.69 256 LEU A C 1
ATOM 2122 O O . LEU A 1 256 ? 10.863 23.942 -4.860 1.00 80.69 256 LEU A O 1
ATOM 2126 N N . PRO A 1 257 ? 9.601 22.180 -5.535 1.00 86.69 257 PRO A N 1
ATOM 2127 C CA . PRO A 1 257 ? 8.711 22.976 -6.366 1.00 86.69 257 PRO A CA 1
ATOM 2128 C C . PRO A 1 257 ? 7.816 23.873 -5.509 1.00 86.69 257 PRO A C 1
ATOM 2130 O O . PRO A 1 257 ? 7.566 23.606 -4.328 1.00 86.69 257 PRO A O 1
ATOM 2133 N N . THR A 1 258 ? 7.291 24.920 -6.131 1.00 89.19 258 THR A N 1
ATOM 2134 C CA . THR A 1 258 ? 6.189 25.705 -5.571 1.00 89.19 258 THR A CA 1
ATOM 2135 C C . THR A 1 258 ? 4.893 24.887 -5.541 1.00 89.19 258 THR A C 1
ATOM 2137 O O . THR A 1 258 ? 4.738 23.886 -6.244 1.00 89.19 258 THR A O 1
ATOM 2140 N N . VAL A 1 259 ? 3.919 25.324 -4.737 1.00 89.69 259 VAL A N 1
ATOM 2141 C CA . VAL A 1 259 ? 2.603 24.665 -4.647 1.00 89.69 259 VAL A CA 1
ATOM 2142 C C . VAL A 1 259 ? 1.861 24.684 -5.990 1.00 89.69 259 VAL A C 1
ATOM 2144 O O . VAL A 1 259 ? 1.189 23.712 -6.335 1.00 89.69 259 VAL A O 1
ATOM 2147 N N . GLU A 1 260 ? 1.978 25.765 -6.764 1.00 89.50 260 GLU A N 1
ATOM 2148 C CA . GLU A 1 260 ? 1.338 25.886 -8.081 1.00 89.50 260 GLU A CA 1
ATOM 2149 C C . GLU A 1 260 ? 1.957 24.925 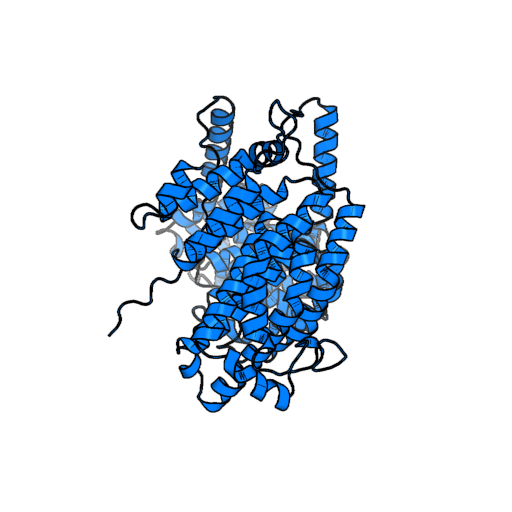-9.101 1.00 89.50 260 GLU A C 1
ATOM 2151 O O . GLU A 1 260 ? 1.228 24.185 -9.765 1.00 89.50 260 GLU A O 1
ATOM 2156 N N . GLU A 1 261 ? 3.290 24.853 -9.157 1.00 89.94 261 GLU A N 1
ATOM 2157 C CA . GLU A 1 261 ? 4.007 23.890 -10.001 1.00 89.94 261 GLU A CA 1
ATOM 2158 C C . GLU A 1 261 ? 3.657 22.449 -9.619 1.00 89.94 261 GLU A C 1
ATOM 2160 O O . GLU A 1 261 ? 3.361 21.631 -10.488 1.00 89.94 261 GLU A O 1
ATOM 2165 N N . ALA A 1 262 ? 3.619 22.133 -8.321 1.00 90.06 262 ALA A N 1
ATOM 2166 C CA . ALA A 1 262 ? 3.243 20.809 -7.835 1.00 90.06 262 ALA A CA 1
ATOM 2167 C C . ALA A 1 262 ? 1.810 20.425 -8.240 1.00 90.06 262 ALA A C 1
ATOM 2169 O O . ALA A 1 262 ? 1.571 19.302 -8.686 1.00 90.06 262 ALA A O 1
ATOM 2170 N N . LYS A 1 263 ? 0.852 21.358 -8.148 1.00 89.31 263 LYS A N 1
ATOM 2171 C CA . LYS A 1 263 ? -0.527 21.143 -8.620 1.00 89.31 263 LYS A CA 1
ATOM 2172 C C . LYS A 1 263 ? -0.578 20.906 -10.129 1.00 89.31 263 LYS A C 1
ATOM 2174 O O . LYS A 1 263 ? -1.301 20.013 -10.570 1.00 89.31 263 LYS A O 1
ATOM 2179 N N . GLN A 1 264 ? 0.192 21.660 -10.909 1.00 89.06 264 GLN A N 1
ATOM 2180 C CA . GLN A 1 264 ? 0.265 21.483 -12.358 1.00 89.06 264 GLN A CA 1
ATOM 2181 C C . GLN A 1 264 ? 0.864 20.123 -12.738 1.00 89.06 264 GLN A C 1
ATOM 2183 O O . GLN A 1 264 ? 0.290 19.423 -13.574 1.00 89.06 264 GLN A O 1
ATOM 2188 N N . ILE A 1 265 ? 1.960 19.719 -12.087 1.00 89.38 265 ILE A N 1
ATOM 2189 C CA . ILE A 1 265 ? 2.581 18.400 -12.264 1.00 89.38 265 ILE A CA 1
ATOM 2190 C C . ILE A 1 265 ? 1.576 17.296 -11.932 1.00 89.38 265 ILE A C 1
ATOM 2192 O O . ILE A 1 265 ? 1.368 16.387 -12.736 1.00 89.38 265 ILE A O 1
ATOM 2196 N N . ASN A 1 266 ? 0.905 17.393 -10.781 1.00 90.62 266 ASN A N 1
ATOM 2197 C CA . ASN A 1 266 ? -0.114 16.429 -10.373 1.00 90.62 266 ASN A CA 1
ATOM 2198 C C . ASN A 1 266 ? -1.224 16.307 -11.423 1.00 90.62 266 ASN A C 1
ATOM 2200 O O . ASN A 1 266 ? -1.576 15.193 -11.804 1.00 90.62 266 ASN A O 1
ATOM 2204 N N . PHE A 1 267 ? -1.751 17.427 -11.924 1.00 87.38 267 PHE A N 1
ATOM 2205 C CA . PHE A 1 267 ? -2.802 17.431 -12.944 1.00 87.38 267 PHE A CA 1
ATOM 2206 C C . PHE A 1 267 ? -2.348 16.770 -14.254 1.00 87.38 267 PHE A C 1
ATOM 2208 O O . PHE A 1 267 ? -3.049 15.913 -14.796 1.00 87.38 267 PHE A O 1
ATOM 2215 N N . GLN A 1 268 ? -1.157 17.122 -14.745 1.00 86.44 268 GLN A N 1
ATOM 2216 C CA . GLN A 1 268 ? -0.605 16.548 -15.975 1.00 86.44 268 GLN A CA 1
ATOM 2217 C C . GLN A 1 268 ? -0.411 15.035 -15.849 1.00 86.44 268 GLN A C 1
ATOM 2219 O O . GLN A 1 268 ? -0.894 14.291 -16.701 1.00 86.44 268 GLN A O 1
ATOM 2224 N N . MET A 1 269 ? 0.204 14.578 -14.756 1.00 85.44 269 MET A N 1
ATOM 2225 C CA . MET A 1 269 ? 0.464 13.156 -14.522 1.00 85.44 269 MET A CA 1
ATOM 2226 C C . MET A 1 269 ? -0.820 12.334 -14.372 1.00 85.44 269 MET A C 1
ATOM 2228 O O . MET A 1 269 ? -0.862 11.182 -14.792 1.00 85.44 269 MET A O 1
ATOM 2232 N N . THR A 1 270 ? -1.878 12.903 -13.792 1.00 81.12 270 THR A N 1
ATOM 2233 C CA . THR A 1 270 ? -3.075 12.130 -13.422 1.00 81.12 270 THR A CA 1
ATOM 2234 C C . THR A 1 270 ? -4.167 12.069 -14.463 1.00 81.12 270 THR A C 1
ATOM 2236 O O . THR A 1 270 ? -4.942 11.118 -14.435 1.00 81.12 270 THR A O 1
ATOM 2239 N N . SER A 1 271 ? -4.234 13.037 -15.375 1.00 78.81 271 SER A N 1
ATOM 2240 C CA . SER A 1 271 ? -5.329 13.149 -16.346 1.00 78.81 271 SER A CA 1
ATOM 2241 C C . SER A 1 271 ? -5.646 11.831 -17.077 1.00 78.81 271 SER A C 1
ATOM 2243 O O . SER A 1 271 ? -6.783 11.366 -17.048 1.00 78.81 271 SER A O 1
ATOM 2245 N N . ASN A 1 272 ? -4.635 11.177 -17.657 1.00 80.56 272 ASN A N 1
ATOM 2246 C CA . ASN A 1 272 ? -4.801 9.887 -18.336 1.00 80.56 272 ASN A CA 1
ATOM 2247 C C . ASN A 1 272 ? -4.882 8.705 -17.357 1.00 80.56 272 ASN A C 1
ATOM 2249 O O . ASN A 1 272 ? -5.625 7.753 -17.593 1.00 80.56 272 ASN A O 1
ATOM 2253 N N . ILE A 1 273 ? -4.132 8.762 -16.252 1.00 86.81 273 ILE A N 1
ATOM 2254 C CA . ILE A 1 273 ? -4.030 7.659 -15.291 1.00 86.81 273 ILE A CA 1
ATOM 2255 C C . ILE A 1 273 ? -5.352 7.436 -14.549 1.00 86.81 273 ILE A C 1
ATOM 2257 O O . ILE A 1 273 ? -5.755 6.290 -14.373 1.00 86.81 273 ILE A O 1
ATOM 2261 N N . LEU A 1 274 ? -6.049 8.499 -14.137 1.00 86.31 274 LEU A N 1
ATOM 2262 C CA . LEU A 1 274 ? -7.297 8.378 -13.377 1.00 86.31 274 LEU A CA 1
ATOM 2263 C C . LEU A 1 274 ? -8.427 7.773 -14.210 1.00 86.31 274 LEU A C 1
ATOM 2265 O O . LEU A 1 274 ? -9.160 6.926 -13.704 1.00 86.31 274 LEU A O 1
ATOM 2269 N N . ASN A 1 275 ? -8.531 8.143 -15.488 1.00 87.25 275 ASN A N 1
ATOM 2270 C CA . ASN A 1 275 ? -9.513 7.540 -16.391 1.00 87.25 275 ASN A CA 1
ATOM 2271 C C . ASN A 1 275 ? -9.242 6.041 -16.566 1.00 87.25 275 ASN A C 1
ATOM 2273 O O . ASN A 1 275 ? -10.148 5.226 -16.429 1.00 87.25 275 ASN A O 1
ATOM 2277 N N . VAL A 1 276 ? -7.979 5.660 -16.783 1.00 89.81 276 VAL A N 1
ATOM 2278 C CA . VAL A 1 276 ? -7.574 4.248 -16.879 1.00 89.81 276 VAL A CA 1
ATOM 2279 C C . VAL A 1 276 ? -7.844 3.478 -15.591 1.00 89.81 276 VAL A C 1
ATOM 2281 O O . VAL A 1 276 ? -8.333 2.347 -15.637 1.00 89.81 276 VAL A O 1
ATOM 2284 N N . LEU A 1 277 ? -7.539 4.084 -14.445 1.00 90.81 277 LEU A N 1
ATOM 2285 C CA . LEU A 1 277 ? -7.805 3.497 -13.143 1.00 90.81 277 LEU A CA 1
ATOM 2286 C C . LEU A 1 277 ? -9.295 3.169 -13.012 1.00 90.81 277 LEU A C 1
ATOM 2288 O O . LEU A 1 277 ? -9.641 2.010 -12.797 1.00 90.81 277 LEU A O 1
ATOM 2292 N N . LEU A 1 278 ? -10.168 4.159 -13.204 1.00 90.12 278 LEU A N 1
ATOM 2293 C CA . LEU A 1 278 ? -11.610 4.010 -13.003 1.00 90.12 278 LEU A CA 1
ATOM 2294 C C . LEU A 1 278 ? -12.281 3.115 -14.050 1.00 90.12 278 LEU A C 1
ATOM 2296 O O . LEU A 1 278 ? -13.094 2.272 -13.685 1.00 90.12 278 LEU A O 1
ATOM 2300 N N . GLU A 1 279 ? -11.965 3.293 -15.331 1.00 89.81 279 GLU A N 1
ATOM 2301 C CA . GLU A 1 279 ? -12.712 2.665 -16.430 1.00 89.81 279 GLU A CA 1
ATOM 2302 C C . GLU A 1 279 ? -12.130 1.318 -16.867 1.00 89.81 279 GLU A C 1
ATOM 2304 O O . GLU A 1 279 ? -12.824 0.534 -17.506 1.00 89.81 279 GLU A O 1
ATOM 2309 N N . THR A 1 280 ? -10.863 1.029 -16.549 1.00 91.62 280 THR A N 1
ATOM 2310 C CA . THR A 1 280 ? -10.210 -0.233 -16.932 1.00 91.62 280 THR A CA 1
ATOM 2311 C C . THR A 1 280 ? -9.790 -1.052 -15.719 1.00 91.62 280 THR A C 1
ATOM 2313 O O . THR A 1 280 ? -10.270 -2.170 -15.560 1.00 91.62 280 THR A O 1
ATOM 2316 N N . ILE A 1 281 ? -8.915 -0.527 -14.856 1.00 95.31 281 ILE A N 1
ATOM 2317 C CA . ILE A 1 281 ? -8.301 -1.323 -13.776 1.00 95.31 281 ILE A CA 1
ATOM 2318 C C . ILE A 1 281 ? -9.341 -1.723 -12.722 1.00 95.31 281 ILE A C 1
ATOM 2320 O O . ILE A 1 281 ? -9.397 -2.883 -12.323 1.00 95.31 281 ILE A O 1
ATOM 2324 N N . LEU A 1 282 ? -10.177 -0.785 -12.268 1.00 96.12 282 LEU A N 1
ATOM 2325 C CA . LEU A 1 282 ? -11.167 -1.059 -11.222 1.00 96.12 282 LEU A CA 1
ATOM 2326 C C . LEU A 1 282 ? -12.347 -1.898 -11.720 1.00 96.12 282 LEU A C 1
ATOM 2328 O O . LEU A 1 282 ? -12.839 -2.750 -10.982 1.00 96.12 282 LEU A O 1
ATOM 2332 N N . VAL A 1 283 ? -12.769 -1.694 -12.970 1.00 94.81 283 VAL A N 1
ATOM 2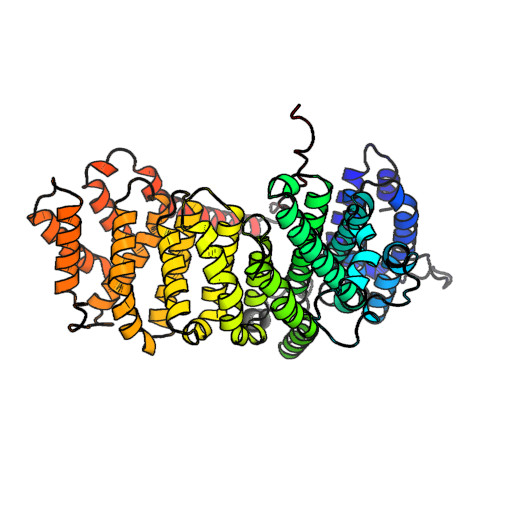333 C CA . VAL A 1 283 ? -13.780 -2.538 -13.625 1.00 94.81 283 VAL A CA 1
ATOM 2334 C C . VAL A 1 283 ? -13.259 -3.970 -13.744 1.00 94.81 283 VAL A C 1
ATOM 2336 O O . VAL A 1 283 ? -13.923 -4.897 -13.284 1.00 94.81 283 VAL A O 1
ATOM 2339 N N . ASP A 1 284 ? -12.039 -4.142 -14.267 1.00 94.50 284 ASP A N 1
ATOM 2340 C CA . ASP A 1 284 ? -11.375 -5.444 -14.358 1.00 94.50 284 ASP A CA 1
ATOM 2341 C C . ASP A 1 284 ? -11.256 -6.111 -12.985 1.00 94.50 284 ASP A C 1
ATOM 2343 O O . ASP A 1 284 ? -11.612 -7.280 -12.833 1.00 94.50 284 ASP A O 1
ATOM 2347 N N . TYR A 1 285 ? -10.820 -5.363 -11.966 1.00 96.69 285 TYR A N 1
ATOM 2348 C CA . TYR A 1 285 ? -10.724 -5.877 -10.606 1.00 96.69 285 TYR A CA 1
ATOM 2349 C C . TYR A 1 285 ? -12.079 -6.345 -10.084 1.00 96.69 285 TYR A C 1
ATOM 2351 O O . TYR A 1 285 ? -12.150 -7.447 -9.554 1.00 96.69 285 TYR A O 1
ATOM 2359 N N . ARG A 1 286 ? -13.154 -5.557 -10.226 1.00 95.81 286 ARG A N 1
ATOM 2360 C CA . ARG A 1 286 ? -14.500 -5.900 -9.734 1.00 95.81 286 ARG A CA 1
ATOM 2361 C C . ARG A 1 286 ? -15.048 -7.156 -10.410 1.00 95.81 286 ARG A C 1
ATOM 2363 O O . ARG A 1 286 ? -15.496 -8.061 -9.705 1.00 95.81 286 ARG A O 1
ATOM 2370 N N . ASP A 1 287 ? -14.956 -7.219 -11.735 1.00 93.06 287 ASP A N 1
ATOM 2371 C CA . ASP A 1 287 ? -15.639 -8.229 -12.555 1.00 93.06 287 ASP A CA 1
ATOM 2372 C C . ASP A 1 287 ? -14.849 -9.549 -12.662 1.00 93.06 287 ASP A C 1
ATOM 2374 O O . ASP A 1 287 ? -15.421 -10.602 -12.937 1.00 93.06 287 ASP A O 1
ATOM 2378 N N . SER A 1 288 ? -13.545 -9.524 -12.370 1.00 91.75 288 SER A N 1
ATOM 2379 C CA . SER A 1 288 ? -12.674 -10.704 -12.376 1.00 91.75 288 SER A CA 1
ATOM 2380 C C . SER A 1 288 ? -13.012 -11.737 -11.290 1.00 91.75 288 SER A C 1
ATOM 2382 O O . SER A 1 288 ? -13.398 -11.394 -10.170 1.00 91.75 288 SER A O 1
ATOM 2384 N N . ASN A 1 289 ? -12.762 -13.020 -11.567 1.00 89.44 289 ASN A N 1
ATOM 2385 C CA . ASN A 1 289 ? -12.858 -14.100 -10.574 1.00 89.44 289 ASN A CA 1
ATOM 2386 C C . ASN A 1 289 ? -11.893 -13.862 -9.379 1.00 89.44 289 ASN A C 1
ATOM 2388 O O . ASN A 1 289 ? -10.762 -13.427 -9.600 1.00 89.44 289 ASN A O 1
ATOM 2392 N N . PRO A 1 290 ? -12.273 -14.185 -8.123 1.00 92.06 290 PRO A N 1
ATOM 2393 C CA . PRO A 1 290 ? -11.404 -14.060 -6.945 1.00 92.06 290 PRO A CA 1
ATOM 2394 C C . PRO A 1 290 ? -9.963 -14.566 -7.107 1.00 92.06 290 PRO A C 1
ATOM 2396 O O . PRO A 1 290 ? -9.034 -13.950 -6.598 1.00 92.06 290 PRO A O 1
ATOM 2399 N N . HIS A 1 291 ? -9.753 -15.663 -7.839 1.00 89.44 291 HIS A N 1
ATOM 2400 C CA . HIS A 1 291 ? -8.428 -16.268 -8.009 1.00 89.44 291 HIS A CA 1
ATOM 2401 C C . HIS A 1 291 ? -7.505 -15.530 -8.991 1.00 89.44 291 HIS A C 1
ATOM 2403 O O . HIS A 1 291 ? -6.328 -15.873 -9.072 1.00 89.44 291 HIS A O 1
ATOM 2409 N N . ILE A 1 292 ? -8.027 -14.568 -9.755 1.00 91.50 292 ILE A N 1
ATOM 2410 C CA . ILE A 1 292 ? -7.269 -13.802 -10.759 1.00 91.50 292 ILE A CA 1
ATOM 2411 C C . ILE A 1 292 ? -7.236 -12.296 -10.461 1.00 91.50 292 ILE A C 1
ATOM 2413 O O . ILE A 1 292 ? -6.597 -11.548 -11.203 1.00 91.50 292 ILE A O 1
ATOM 2417 N N . LYS A 1 293 ? -7.923 -11.843 -9.402 1.00 94.62 293 LYS A N 1
ATOM 2418 C CA . LYS A 1 293 ? -7.797 -10.472 -8.899 1.00 94.62 293 LYS A CA 1
ATOM 2419 C C . LYS A 1 293 ? -6.362 -10.250 -8.406 1.00 94.62 293 LYS A C 1
ATOM 2421 O O . LYS A 1 293 ? -5.776 -11.131 -7.780 1.00 94.62 293 LYS A O 1
ATOM 2426 N N . ASP A 1 294 ? -5.794 -9.084 -8.711 1.00 94.19 294 ASP A N 1
ATOM 2427 C CA . ASP A 1 294 ? -4.428 -8.732 -8.309 1.00 94.19 294 ASP A CA 1
ATOM 2428 C C . ASP A 1 294 ? -4.452 -7.739 -7.145 1.00 94.19 294 ASP A C 1
ATOM 2430 O O . ASP A 1 294 ? -5.078 -6.678 -7.227 1.00 94.19 294 ASP A O 1
ATOM 2434 N N . ALA A 1 295 ? -3.749 -8.075 -6.065 1.00 96.12 295 ALA A N 1
ATOM 2435 C CA . ALA A 1 295 ? -3.684 -7.260 -4.861 1.00 96.12 295 ALA A CA 1
ATOM 2436 C C . ALA A 1 295 ? -2.929 -5.937 -5.079 1.00 96.12 295 ALA A C 1
ATOM 2438 O O . ALA A 1 295 ? -3.168 -4.987 -4.332 1.00 96.12 295 ALA A O 1
ATOM 2439 N N . GLU A 1 296 ? -2.068 -5.827 -6.105 1.00 96.75 296 GLU A N 1
ATOM 2440 C CA . GLU A 1 296 ? -1.356 -4.568 -6.401 1.00 96.75 296 GLU A CA 1
ATOM 2441 C C . GLU A 1 296 ? -2.272 -3.403 -6.775 1.00 96.75 296 GLU A C 1
ATOM 2443 O O . GLU A 1 296 ? -1.857 -2.245 -6.685 1.00 96.75 296 GLU A O 1
ATOM 2448 N N . VAL A 1 297 ? -3.533 -3.669 -7.130 1.00 97.75 297 VAL A N 1
ATOM 2449 C CA . VAL A 1 297 ? -4.525 -2.600 -7.297 1.00 97.75 297 VAL A CA 1
ATOM 2450 C C . VAL A 1 297 ? -4.608 -1.751 -6.023 1.00 97.75 297 VAL A C 1
ATOM 2452 O O . VAL A 1 297 ? -4.684 -0.528 -6.112 1.00 97.75 297 VAL A O 1
ATOM 2455 N N . PHE A 1 298 ? -4.499 -2.356 -4.837 1.00 98.00 298 PHE A N 1
ATOM 2456 C CA . PHE A 1 298 ? -4.530 -1.621 -3.572 1.00 98.00 298 PHE A CA 1
ATOM 2457 C C . PHE A 1 298 ? -3.248 -0.846 -3.270 1.00 98.00 298 PHE A C 1
ATOM 2459 O O . PHE A 1 298 ? -3.343 0.235 -2.689 1.00 98.00 298 PHE A O 1
ATOM 2466 N N . SER A 1 299 ? -2.073 -1.333 -3.678 1.00 97.00 299 SER A N 1
ATOM 2467 C CA . SER A 1 299 ? -0.820 -0.567 -3.568 1.00 97.00 299 SER A CA 1
ATOM 2468 C C . SER A 1 299 ? -0.910 0.708 -4.405 1.00 97.00 299 SER A C 1
ATOM 2470 O O . SER A 1 299 ? -0.716 1.815 -3.896 1.00 97.00 299 SER A O 1
ATOM 2472 N N . LEU A 1 300 ? -1.357 0.569 -5.660 1.00 96.19 300 LEU A N 1
ATOM 2473 C CA . LEU A 1 300 ? -1.605 1.700 -6.549 1.00 96.19 300 LEU A CA 1
ATOM 2474 C C . LEU A 1 300 ? -2.619 2.679 -5.944 1.00 96.19 300 LEU A C 1
ATOM 2476 O O . LEU A 1 300 ? -2.344 3.876 -5.888 1.00 96.19 300 LEU A O 1
ATOM 2480 N N . LEU A 1 301 ? -3.769 2.192 -5.464 1.00 96.12 301 LEU A N 1
ATOM 2481 C CA . LEU A 1 301 ? -4.784 3.043 -4.837 1.00 96.12 301 LEU A CA 1
ATOM 2482 C C . LEU A 1 301 ? -4.236 3.775 -3.605 1.00 96.12 301 LEU A C 1
ATOM 2484 O O . LEU A 1 301 ? -4.434 4.983 -3.480 1.00 96.12 301 LEU A O 1
ATOM 2488 N N . SER A 1 302 ? -3.506 3.081 -2.731 1.00 96.00 302 SER A N 1
ATOM 2489 C CA . SER A 1 302 ? -2.882 3.678 -1.543 1.00 96.00 302 SER A CA 1
ATOM 2490 C C . SER A 1 302 ? -1.967 4.841 -1.926 1.00 96.00 302 SER A C 1
ATOM 2492 O O . SER A 1 302 ? -2.070 5.933 -1.364 1.00 96.00 302 SER A O 1
ATOM 2494 N N . THR A 1 303 ? -1.118 4.637 -2.932 1.00 94.56 303 THR A N 1
ATOM 2495 C CA . THR A 1 303 ? -0.187 5.648 -3.446 1.00 94.56 303 THR A CA 1
ATOM 2496 C C . THR A 1 303 ? -0.917 6.818 -4.115 1.00 94.56 303 THR A C 1
ATOM 2498 O O . THR A 1 303 ? -0.596 7.978 -3.847 1.00 94.56 303 THR A O 1
ATOM 2501 N N . VAL A 1 304 ? -1.942 6.541 -4.929 1.00 92.19 304 VAL A N 1
ATOM 2502 C CA . VAL A 1 304 ? -2.785 7.551 -5.596 1.00 92.19 304 VAL A CA 1
ATOM 2503 C C . VAL A 1 304 ? -3.440 8.477 -4.569 1.00 92.19 304 VAL A C 1
ATOM 2505 O O . VAL A 1 304 ? -3.292 9.698 -4.661 1.00 92.19 304 VAL A O 1
ATOM 2508 N N . PHE A 1 305 ? -4.113 7.910 -3.564 1.00 91.81 305 PHE A N 1
ATOM 2509 C CA . PHE A 1 305 ? -4.802 8.691 -2.536 1.00 91.81 305 PHE A CA 1
ATOM 2510 C C . PHE A 1 305 ? -3.843 9.409 -1.592 1.00 91.81 305 PHE A C 1
ATOM 2512 O O . PHE A 1 305 ? -4.137 10.526 -1.188 1.00 91.81 305 PHE A O 1
ATOM 2519 N N . LYS A 1 306 ? -2.675 8.833 -1.297 1.00 91.81 306 LYS A N 1
ATOM 2520 C CA . LYS A 1 306 ? -1.640 9.499 -0.498 1.00 91.81 306 LYS A CA 1
ATOM 2521 C C . LYS A 1 306 ? -1.010 10.691 -1.219 1.00 91.81 306 LYS A C 1
ATOM 2523 O O . LYS A 1 306 ? -0.689 11.690 -0.583 1.00 91.81 306 LYS A O 1
ATOM 2528 N N . LYS A 1 307 ? -0.754 10.597 -2.526 1.00 89.81 307 LYS A N 1
ATOM 2529 C CA . LYS A 1 307 ? 0.005 11.629 -3.256 1.00 89.81 307 LYS A CA 1
ATOM 2530 C C . LYS A 1 307 ? -0.857 12.730 -3.842 1.00 89.81 307 LYS A C 1
ATOM 2532 O O . LYS A 1 307 ? -0.352 13.834 -4.011 1.00 89.81 307 LYS A O 1
ATOM 2537 N N . ILE A 1 308 ? -2.111 12.454 -4.197 1.00 82.88 308 ILE A N 1
ATOM 2538 C CA . ILE A 1 308 ? -2.895 13.355 -5.058 1.00 82.88 308 ILE A CA 1
ATOM 2539 C C . ILE A 1 308 ? -4.306 13.594 -4.513 1.00 82.88 308 ILE A C 1
ATOM 2541 O O . ILE A 1 308 ? -5.262 13.766 -5.268 1.00 82.88 308 ILE A O 1
ATOM 2545 N N . GLU A 1 309 ? -4.405 13.684 -3.186 1.00 76.94 309 GLU A N 1
ATOM 2546 C CA . GLU A 1 309 ? -5.639 13.888 -2.414 1.00 76.94 309 GLU A CA 1
ATOM 2547 C C . GLU A 1 309 ? -6.614 14.885 -3.059 1.00 76.94 309 GLU A C 1
ATOM 2549 O O . GLU A 1 309 ? -7.783 14.575 -3.272 1.00 76.94 309 GLU A O 1
ATOM 2554 N N . ASN A 1 310 ? -6.130 16.069 -3.448 1.00 70.12 310 ASN A N 1
ATOM 2555 C CA . ASN A 1 310 ? -6.971 17.145 -3.988 1.00 70.12 310 ASN A CA 1
ATOM 2556 C C . ASN A 1 310 ? -7.745 16.753 -5.259 1.00 70.12 310 ASN A C 1
ATOM 2558 O O . ASN A 1 310 ? -8.789 17.338 -5.538 1.00 70.12 310 ASN A O 1
ATOM 2562 N N . VAL A 1 311 ? -7.227 15.803 -6.041 1.00 73.75 311 VAL A N 1
ATOM 2563 C CA . VAL A 1 311 ? -7.842 15.333 -7.292 1.00 73.75 311 VAL A CA 1
ATOM 2564 C C . VAL A 1 311 ? -8.591 14.017 -7.070 1.00 73.75 311 VAL A C 1
ATOM 2566 O O . VAL A 1 311 ? -9.617 13.778 -7.702 1.00 73.75 311 VAL A O 1
ATOM 2569 N N . THR A 1 312 ? -8.104 13.162 -6.170 1.00 76.00 312 THR A N 1
ATOM 2570 C CA . THR A 1 312 ? -8.600 11.788 -6.001 1.00 76.00 312 THR A CA 1
ATOM 2571 C C . THR A 1 312 ? -9.714 11.674 -4.968 1.00 76.00 312 THR A C 1
ATOM 2573 O O . THR A 1 312 ? -10.559 10.790 -5.069 1.00 76.00 312 THR A O 1
ATOM 2576 N N . CYS A 1 313 ? -9.778 12.566 -3.984 1.00 83.38 313 CYS A N 1
ATOM 2577 C CA . CYS A 1 313 ? -10.806 12.521 -2.949 1.00 83.38 313 CYS A CA 1
ATOM 2578 C C . CYS A 1 313 ? -12.258 12.508 -3.489 1.00 83.38 313 CYS A C 1
ATOM 2580 O O . CYS A 1 313 ? -13.040 11.682 -3.016 1.00 83.38 313 CYS A O 1
ATOM 2582 N N . PRO A 1 314 ? -12.637 13.311 -4.509 1.00 86.69 314 PRO A N 1
ATOM 2583 C CA . PRO A 1 314 ? -13.993 13.280 -5.069 1.00 86.69 314 PRO A CA 1
ATOM 2584 C C . PRO A 1 314 ? -14.399 11.940 -5.700 1.00 86.69 314 PRO A C 1
ATOM 2586 O O . PRO A 1 314 ? -15.588 11.645 -5.778 1.00 86.69 314 PRO A O 1
ATOM 2589 N N . ILE A 1 315 ? -13.438 11.126 -6.153 1.00 89.69 315 ILE A N 1
ATOM 2590 C CA . ILE A 1 315 ? -13.713 9.820 -6.774 1.00 89.69 315 ILE A CA 1
ATOM 2591 C C . ILE A 1 315 ? -13.708 8.665 -5.762 1.00 89.69 315 ILE A C 1
ATOM 2593 O O . ILE A 1 315 ? -14.003 7.534 -6.145 1.00 89.69 315 ILE A O 1
ATOM 2597 N N . LEU A 1 316 ? -13.410 8.920 -4.480 1.00 92.94 316 LEU A N 1
ATOM 2598 C CA . LEU A 1 316 ? -13.356 7.893 -3.431 1.00 92.94 316 LEU A CA 1
ATOM 2599 C C . LEU A 1 316 ? -14.626 7.025 -3.346 1.00 92.94 316 LEU A C 1
ATOM 2601 O O . LEU A 1 316 ? -14.471 5.801 -3.301 1.00 92.94 316 LEU A O 1
ATOM 2605 N N . PRO A 1 317 ? -15.858 7.581 -3.383 1.00 92.44 317 PRO A N 1
ATOM 2606 C CA . PRO A 1 317 ? -17.067 6.758 -3.362 1.00 92.44 317 PRO A CA 1
ATOM 2607 C C . PRO A 1 317 ? -17.130 5.779 -4.536 1.00 92.44 317 PRO A C 1
ATOM 2609 O O . PRO A 1 317 ? -17.462 4.607 -4.364 1.00 92.44 317 PRO A O 1
ATOM 2612 N N . THR A 1 318 ? -16.752 6.234 -5.732 1.00 92.94 318 THR A N 1
ATOM 2613 C CA . THR A 1 318 ? -16.689 5.388 -6.926 1.00 92.94 318 THR A CA 1
ATOM 2614 C C . THR A 1 318 ? -15.657 4.281 -6.748 1.00 92.94 318 THR A C 1
ATOM 2616 O O . THR A 1 318 ? -15.968 3.123 -6.999 1.00 92.94 318 THR A O 1
ATOM 2619 N N . VAL A 1 319 ? -14.454 4.598 -6.259 1.00 95.50 319 VAL A N 1
ATOM 2620 C CA . VAL A 1 319 ? -13.405 3.594 -6.025 1.00 95.50 319 VAL A CA 1
ATOM 2621 C C . VAL A 1 319 ? -13.873 2.517 -5.044 1.00 95.50 319 VAL A C 1
ATOM 2623 O O . VAL A 1 319 ? -13.770 1.331 -5.358 1.00 95.50 319 VAL A O 1
ATOM 2626 N N . LEU A 1 320 ? -14.422 2.906 -3.888 1.00 95.88 320 LEU A N 1
ATOM 2627 C CA . LEU A 1 320 ? -14.883 1.953 -2.872 1.00 95.88 320 LEU A CA 1
ATOM 2628 C C . LEU A 1 320 ? -16.012 1.052 -3.390 1.00 95.88 320 LEU A C 1
ATOM 2630 O O . LEU A 1 320 ? -16.001 -0.140 -3.093 1.00 95.88 320 LEU A O 1
ATOM 2634 N N . ASN A 1 321 ? -16.909 1.565 -4.237 1.00 93.06 321 ASN A N 1
ATOM 2635 C CA . ASN A 1 321 ? -17.925 0.751 -4.915 1.00 93.06 321 ASN A CA 1
ATOM 2636 C C . ASN A 1 321 ? -17.330 -0.390 -5.757 1.00 93.06 321 ASN A C 1
ATOM 2638 O O . ASN A 1 321 ? -17.899 -1.479 -5.815 1.00 93.06 321 ASN A O 1
ATOM 2642 N N . TYR A 1 322 ? -16.190 -0.161 -6.416 1.00 95.75 322 TYR A N 1
ATOM 2643 C CA . TYR A 1 322 ? -15.550 -1.182 -7.247 1.00 95.75 322 TYR A CA 1
ATOM 2644 C C . TYR A 1 322 ? -14.794 -2.234 -6.438 1.00 95.75 322 TYR A C 1
ATOM 2646 O O . TYR A 1 322 ? -14.736 -3.388 -6.858 1.00 95.75 322 TYR A O 1
ATOM 2654 N N . VAL A 1 323 ? -14.187 -1.853 -5.310 1.00 96.62 323 VAL A N 1
ATOM 2655 C CA . VAL A 1 323 ? -13.201 -2.716 -4.639 1.00 96.62 323 VAL A CA 1
ATOM 2656 C C . VAL A 1 323 ? -13.642 -3.248 -3.282 1.00 96.62 323 VAL A C 1
ATOM 2658 O O . VAL A 1 323 ? -13.156 -4.300 -2.881 1.00 96.62 323 VAL A O 1
ATOM 2661 N N . LEU A 1 324 ? -14.553 -2.585 -2.566 1.00 95.19 324 LEU A N 1
ATOM 2662 C CA . LEU A 1 324 ? -14.828 -2.914 -1.165 1.00 95.19 324 LEU A CA 1
ATOM 2663 C C . LEU A 1 324 ? -15.535 -4.269 -1.016 1.00 95.19 324 LEU A C 1
ATOM 2665 O O . LEU A 1 324 ? -14.965 -5.204 -0.453 1.00 95.19 324 LEU A O 1
ATOM 2669 N N . LEU A 1 325 ? -16.747 -4.403 -1.564 1.00 94.44 325 LEU A N 1
ATOM 2670 C CA . LEU A 1 325 ? -17.533 -5.639 -1.459 1.00 94.44 325 LEU A CA 1
ATOM 2671 C C . LEU A 1 325 ? -16.849 -6.851 -2.116 1.00 94.44 325 LEU A C 1
ATOM 2673 O O . LEU A 1 325 ? -16.723 -7.872 -1.435 1.00 94.44 325 LEU A O 1
ATOM 2677 N N . PRO A 1 326 ? -16.318 -6.762 -3.358 1.00 95.62 326 PRO A N 1
ATOM 2678 C CA . PRO A 1 326 ? -15.656 -7.906 -3.987 1.00 95.62 326 PRO A CA 1
ATOM 2679 C C . PRO A 1 326 ? -14.466 -8.439 -3.188 1.00 95.62 326 PRO A C 1
ATOM 2681 O O . PRO A 1 326 ? -14.183 -9.631 -3.247 1.00 95.62 326 PRO A O 1
ATOM 2684 N N . THR A 1 327 ? -13.778 -7.577 -2.437 1.00 96.81 327 THR A N 1
ATOM 2685 C CA . THR A 1 327 ? -12.622 -7.970 -1.617 1.00 96.81 327 THR A CA 1
ATOM 2686 C C . THR A 1 327 ? -13.054 -8.555 -0.285 1.00 96.81 327 THR A C 1
ATOM 2688 O O . THR A 1 327 ? -12.520 -9.579 0.136 1.00 96.81 327 THR A O 1
ATOM 2691 N N . ILE A 1 328 ? -14.054 -7.956 0.367 1.00 94.38 328 ILE A N 1
ATOM 2692 C CA . ILE A 1 328 ? -14.612 -8.484 1.617 1.00 94.38 328 ILE A CA 1
ATOM 2693 C C . ILE A 1 328 ? -15.143 -9.903 1.402 1.00 94.38 328 ILE A C 1
ATOM 2695 O O . ILE A 1 328 ? -14.865 -10.784 2.212 1.00 94.38 328 ILE A O 1
ATOM 2699 N N . ASP A 1 329 ? -15.821 -10.164 0.284 1.00 93.94 329 ASP A N 1
ATOM 2700 C CA . ASP A 1 329 ? -16.308 -11.504 -0.058 1.00 93.94 329 ASP A CA 1
ATOM 2701 C C . ASP A 1 329 ? -15.191 -12.548 -0.200 1.00 93.94 329 ASP A C 1
ATOM 2703 O O . ASP A 1 329 ? -15.424 -13.729 0.071 1.00 93.94 329 ASP A O 1
ATOM 2707 N N . MET A 1 330 ? -13.974 -12.125 -0.556 1.00 94.56 330 MET A N 1
ATOM 2708 C CA . MET A 1 330 ? -12.801 -13.002 -0.608 1.00 94.56 330 MET A CA 1
ATOM 2709 C C . MET A 1 330 ? -12.231 -13.294 0.776 1.00 94.56 330 MET A C 1
ATOM 2711 O O . MET A 1 330 ? -11.832 -14.426 1.042 1.00 94.56 330 MET A O 1
ATOM 2715 N N . ILE A 1 331 ? -12.161 -12.280 1.641 1.00 92.62 331 ILE A N 1
ATOM 2716 C CA . ILE A 1 331 ? -11.382 -12.365 2.882 1.00 92.62 331 ILE A CA 1
ATOM 2717 C C . ILE A 1 331 ? -12.219 -12.713 4.113 1.00 92.62 331 ILE A C 1
ATOM 2719 O O . ILE A 1 331 ? -11.635 -13.148 5.095 1.00 92.62 331 ILE A O 1
ATOM 2723 N N . LYS A 1 332 ? -13.552 -12.561 4.079 1.00 88.75 332 LYS A N 1
ATOM 2724 C CA . LYS A 1 332 ? -14.422 -12.683 5.267 1.00 88.75 332 LYS A CA 1
ATOM 2725 C C . LYS A 1 332 ? -14.630 -14.106 5.799 1.00 88.75 332 LYS A C 1
ATOM 2727 O O . LYS A 1 332 ? -15.057 -14.254 6.940 1.00 88.75 332 LYS A O 1
ATOM 2732 N N . ASN A 1 333 ? -14.409 -15.132 4.972 1.00 87.44 333 ASN A N 1
ATOM 2733 C CA . ASN A 1 333 ? -14.799 -16.513 5.294 1.00 87.44 333 ASN A CA 1
ATOM 2734 C C . ASN A 1 333 ? -13.789 -17.243 6.192 1.00 87.44 333 ASN A C 1
ATOM 2736 O O . ASN A 1 333 ? -14.163 -18.183 6.888 1.00 87.44 333 ASN A O 1
ATOM 2740 N N . ASP A 1 334 ? -12.522 -16.834 6.162 1.00 89.31 334 ASP A N 1
ATOM 2741 C CA . ASP A 1 334 ? -11.433 -17.428 6.938 1.00 89.31 334 ASP A CA 1
ATOM 2742 C C . ASP A 1 334 ? -10.341 -16.377 7.220 1.00 89.31 334 ASP A C 1
ATOM 2744 O O . ASP A 1 334 ? -10.441 -15.244 6.750 1.00 89.31 334 ASP A O 1
ATOM 2748 N N . PHE A 1 335 ? -9.291 -16.748 7.962 1.00 86.81 335 PHE A N 1
ATOM 2749 C CA . PHE A 1 335 ? -8.135 -15.889 8.269 1.00 86.81 335 PHE A CA 1
ATOM 2750 C C . PHE A 1 335 ? -6.838 -16.284 7.536 1.00 86.81 335 PHE A C 1
ATOM 2752 O O . PHE A 1 335 ? -5.782 -15.707 7.794 1.00 86.81 335 PHE A O 1
ATOM 2759 N N . SER A 1 336 ? -6.882 -17.224 6.582 1.00 88.50 336 SER A N 1
ATOM 2760 C CA . SER A 1 336 ? -5.688 -17.780 5.914 1.00 88.50 336 SER A CA 1
ATOM 2761 C C . SER A 1 336 ? -5.623 -17.517 4.402 1.00 88.50 336 SER A C 1
ATOM 2763 O O . SER A 1 336 ? -4.547 -17.254 3.872 1.00 88.50 336 SER A O 1
ATOM 2765 N N . SER A 1 337 ? -6.758 -17.477 3.712 1.00 91.00 337 SER A N 1
ATOM 2766 C CA . SER A 1 337 ? -6.872 -17.245 2.268 1.00 91.00 337 SER A CA 1
ATOM 2767 C C . SER A 1 337 ? -6.541 -15.807 1.853 1.00 91.00 337 SER A C 1
ATOM 2769 O O . SER A 1 337 ? -6.937 -14.852 2.504 1.00 91.00 337 SER A O 1
ATOM 2771 N N . TYR A 1 338 ? -5.876 -15.623 0.711 1.00 93.19 338 TYR A N 1
ATOM 2772 C CA . TYR A 1 338 ? -5.556 -14.297 0.151 1.00 93.19 338 TYR A CA 1
ATOM 2773 C C . TYR A 1 338 ? -4.781 -13.346 1.104 1.00 93.19 338 TYR A C 1
ATOM 2775 O O . TYR A 1 338 ? -5.175 -12.188 1.265 1.00 93.19 338 TYR A O 1
ATOM 2783 N N . PRO A 1 339 ? -3.654 -13.777 1.709 1.00 93.56 339 PRO A N 1
ATOM 2784 C CA . PRO A 1 339 ? -2.900 -12.953 2.663 1.00 93.56 339 PRO A CA 1
ATOM 2785 C C . PRO A 1 339 ? -2.399 -11.634 2.050 1.00 93.56 339 PRO A C 1
ATOM 2787 O O . PRO A 1 339 ? -2.557 -10.582 2.663 1.00 93.56 339 PRO A O 1
ATOM 2790 N N . GLU A 1 340 ? -1.902 -11.671 0.808 1.00 94.06 340 GLU A N 1
ATOM 2791 C CA . GLU A 1 340 ? -1.440 -10.479 0.077 1.00 94.06 340 GLU A CA 1
ATOM 2792 C C . GLU A 1 340 ? -2.571 -9.455 -0.130 1.00 94.06 340 GLU A C 1
ATOM 2794 O O . GLU A 1 340 ? -2.375 -8.250 0.027 1.00 94.06 340 GLU A O 1
ATOM 2799 N N . HIS A 1 341 ? -3.784 -9.934 -0.437 1.00 95.56 341 HIS A N 1
ATOM 2800 C CA . HIS A 1 341 ? -4.949 -9.064 -0.588 1.00 95.56 341 HIS A CA 1
ATOM 2801 C C . HIS A 1 341 ? -5.323 -8.415 0.738 1.00 95.56 341 HIS A C 1
ATOM 2803 O O . HIS A 1 341 ? -5.588 -7.219 0.750 1.00 95.56 341 HIS A O 1
ATOM 2809 N N . ARG A 1 342 ? -5.321 -9.167 1.849 1.00 94.75 342 ARG A N 1
ATOM 2810 C CA . ARG A 1 342 ? -5.631 -8.611 3.176 1.00 94.75 342 ARG A CA 1
ATOM 2811 C C . ARG A 1 342 ? -4.669 -7.489 3.542 1.00 94.75 342 ARG A C 1
ATOM 2813 O O . ARG A 1 342 ? -5.120 -6.405 3.900 1.00 94.75 342 ARG A O 1
ATOM 2820 N N . GLU A 1 343 ? -3.367 -7.734 3.429 1.00 94.00 343 GLU A N 1
ATOM 2821 C CA . GLU A 1 343 ? -2.344 -6.747 3.776 1.00 94.00 343 GLU A CA 1
ATOM 2822 C C . GLU A 1 343 ? -2.524 -5.449 2.981 1.00 94.00 343 GLU A C 1
ATOM 2824 O O . GLU A 1 343 ? -2.683 -4.371 3.562 1.00 94.00 343 GLU A O 1
ATOM 2829 N N . LYS A 1 344 ? -2.570 -5.549 1.648 1.00 96.94 344 LYS A N 1
ATOM 2830 C CA . LYS A 1 344 ? -2.655 -4.369 0.781 1.00 96.94 344 LYS A CA 1
ATOM 2831 C C . LYS A 1 344 ? -4.010 -3.669 0.881 1.00 96.94 344 LYS A C 1
ATOM 2833 O O . LYS A 1 344 ? -4.054 -2.441 0.860 1.00 96.94 344 LYS A O 1
ATOM 2838 N N . PHE A 1 345 ? -5.101 -4.412 1.066 1.00 97.44 345 PHE A N 1
ATOM 2839 C CA . PHE A 1 345 ? -6.427 -3.841 1.306 1.00 97.44 345 PHE A CA 1
ATOM 2840 C C . PHE A 1 345 ? -6.451 -2.989 2.580 1.00 97.44 345 PHE A C 1
ATOM 2842 O O . PHE A 1 345 ? -6.910 -1.849 2.532 1.00 97.44 345 PHE A O 1
ATOM 2849 N N . TYR A 1 346 ? -5.894 -3.472 3.696 1.00 96.56 346 TYR A N 1
ATOM 2850 C CA . TYR A 1 346 ? -5.832 -2.667 4.921 1.00 96.56 346 TYR A CA 1
ATOM 2851 C C . TYR A 1 346 ? -4.869 -1.482 4.811 1.00 96.56 346 TYR A C 1
ATOM 2853 O O . TYR A 1 346 ? -5.185 -0.420 5.342 1.00 96.56 346 TYR A O 1
ATOM 2861 N N . ASN A 1 347 ? -3.764 -1.602 4.064 1.00 96.75 347 ASN A N 1
ATOM 2862 C CA . ASN A 1 347 ? -2.917 -0.448 3.721 1.00 96.75 347 ASN A CA 1
ATOM 2863 C C . ASN A 1 347 ? -3.713 0.629 2.957 1.00 96.75 347 ASN A C 1
ATOM 2865 O O . ASN A 1 347 ? -3.572 1.821 3.237 1.00 96.75 347 ASN A O 1
ATOM 2869 N N . PHE A 1 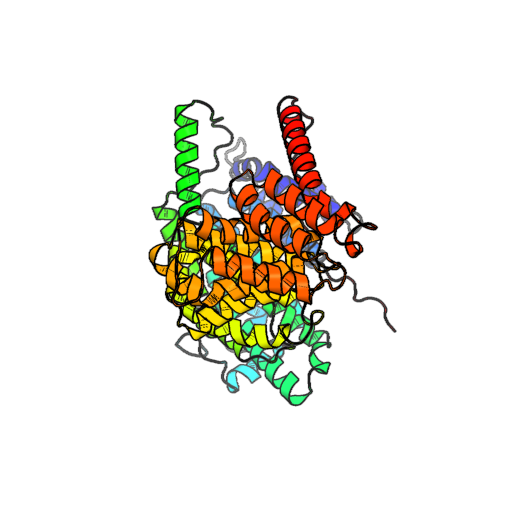348 ? -4.596 0.217 2.044 1.00 97.31 348 PHE A N 1
ATOM 2870 C CA . PHE A 1 348 ? -5.480 1.131 1.324 1.00 97.31 348 PHE A CA 1
ATOM 2871 C C . PHE A 1 348 ? -6.527 1.778 2.240 1.00 97.31 348 PHE A C 1
ATOM 2873 O O . PHE A 1 348 ? -6.698 2.997 2.192 1.00 97.31 348 PHE A O 1
ATOM 2880 N N . LEU A 1 349 ? -7.181 1.014 3.122 1.00 97.19 349 LEU A N 1
ATOM 2881 C CA . LEU A 1 349 ? -8.127 1.592 4.083 1.00 97.19 349 LEU A CA 1
ATOM 2882 C C . LEU A 1 349 ? -7.439 2.588 5.032 1.00 97.19 349 LEU A C 1
ATOM 2884 O O . LEU A 1 349 ? -7.987 3.660 5.291 1.00 97.19 349 LEU A O 1
ATOM 2888 N N . ASP A 1 350 ? -6.227 2.281 5.503 1.00 96.31 350 ASP A N 1
ATOM 2889 C CA . ASP A 1 350 ? -5.396 3.198 6.296 1.00 96.31 350 ASP A CA 1
ATOM 2890 C C . ASP A 1 350 ? -5.113 4.497 5.527 1.00 96.31 350 ASP A C 1
ATOM 2892 O O . ASP A 1 350 ? -5.282 5.594 6.070 1.00 96.31 350 ASP A O 1
ATOM 2896 N N . ALA A 1 351 ? -4.763 4.397 4.239 1.00 94.94 351 ALA A N 1
ATOM 2897 C CA . ALA A 1 351 ? -4.570 5.561 3.382 1.00 94.94 351 ALA A CA 1
ATOM 2898 C C . ALA A 1 351 ? -5.851 6.408 3.277 1.00 94.94 351 ALA A C 1
ATOM 2900 O O . ALA A 1 351 ? -5.783 7.625 3.456 1.00 94.94 351 ALA A O 1
ATOM 2901 N N . CYS A 1 352 ? -7.026 5.795 3.092 1.00 95.12 352 CYS A N 1
ATOM 2902 C CA . CYS A 1 352 ? -8.304 6.515 3.078 1.00 95.12 352 CYS A CA 1
ATOM 2903 C C . CYS A 1 352 ? -8.571 7.264 4.394 1.00 95.12 352 CYS A C 1
ATOM 2905 O O . CYS A 1 352 ? -8.989 8.423 4.369 1.00 95.12 352 CYS A O 1
ATOM 2907 N N . VAL A 1 353 ? -8.308 6.637 5.547 1.00 95.31 353 VAL A N 1
ATOM 2908 C CA . VAL A 1 353 ? -8.519 7.260 6.868 1.00 95.31 353 VAL A CA 1
ATOM 2909 C C . VAL A 1 353 ? -7.549 8.415 7.124 1.00 95.31 353 VAL A C 1
ATOM 2911 O O . VAL A 1 353 ? -7.924 9.390 7.780 1.00 95.31 353 VAL A O 1
ATOM 2914 N N . ARG A 1 354 ? -6.312 8.338 6.626 1.00 92.06 354 ARG A N 1
ATOM 2915 C CA . ARG A 1 354 ? -5.304 9.394 6.822 1.00 92.06 354 ARG A CA 1
ATOM 2916 C C . ARG A 1 354 ? -5.476 10.570 5.873 1.00 92.06 354 ARG A C 1
ATOM 2918 O O . ARG A 1 354 ? -5.378 11.711 6.316 1.00 92.06 354 ARG A O 1
ATOM 2925 N N . HIS A 1 355 ? -5.742 10.279 4.607 1.00 90.56 355 HIS A N 1
ATOM 2926 C CA . HIS A 1 355 ? -5.611 11.234 3.507 1.00 90.56 355 HIS A CA 1
ATOM 2927 C C . HIS A 1 355 ? -6.962 11.705 2.954 1.00 90.56 355 HIS A C 1
ATOM 2929 O O . HIS A 1 355 ? -7.049 12.747 2.311 1.00 90.56 355 HIS A O 1
ATOM 2935 N N . CYS A 1 356 ? -8.049 10.969 3.212 1.00 90.81 356 CYS A N 1
ATOM 2936 C CA . CYS A 1 356 ? -9.360 11.233 2.602 1.00 90.81 356 CYS A CA 1
ATOM 2937 C C . CYS A 1 356 ? -10.511 11.212 3.612 1.00 90.81 356 CYS A C 1
ATOM 2939 O O . CYS A 1 356 ? -11.664 10.991 3.239 1.00 90.81 356 CYS A O 1
ATOM 2941 N N . PHE A 1 357 ? -10.212 11.445 4.892 1.00 92.50 357 PHE A N 1
ATOM 2942 C CA . PHE A 1 357 ? -11.163 11.250 5.986 1.00 92.50 357 PHE A CA 1
ATOM 2943 C C . PHE A 1 357 ? -12.480 12.013 5.800 1.00 92.50 357 PHE A C 1
ATOM 2945 O O . PHE A 1 357 ? -13.552 11.456 6.019 1.00 92.50 357 PHE A O 1
ATOM 2952 N N . ASP A 1 358 ? -12.410 13.270 5.354 1.00 90.50 358 ASP A N 1
ATOM 2953 C CA . ASP A 1 358 ? -13.596 14.104 5.138 1.00 90.50 358 ASP A CA 1
ATOM 2954 C C . ASP A 1 358 ? -14.558 13.504 4.106 1.00 90.50 358 ASP A C 1
ATOM 2956 O O . ASP A 1 358 ? -15.774 13.610 4.255 1.00 90.50 358 ASP A O 1
ATOM 2960 N N . TYR A 1 359 ? -14.016 12.831 3.092 1.00 91.06 359 TYR A N 1
ATOM 2961 C CA . TYR A 1 359 ? -14.783 12.256 1.993 1.00 91.06 359 TYR A CA 1
ATOM 2962 C C . TYR A 1 359 ? -15.417 10.913 2.356 1.00 91.06 359 TYR A C 1
ATOM 2964 O O . TYR A 1 359 ? -16.398 10.525 1.724 1.00 91.06 359 TYR A O 1
ATOM 2972 N N . LEU A 1 360 ? -14.956 10.237 3.415 1.00 93.19 360 LEU A N 1
ATOM 2973 C CA . LEU A 1 360 ? -15.635 9.043 3.931 1.00 93.19 360 LEU A CA 1
ATOM 2974 C C . LEU A 1 360 ? -17.075 9.354 4.369 1.00 93.19 360 LEU A C 1
ATOM 2976 O O . LEU A 1 360 ? -17.948 8.508 4.237 1.00 93.19 360 LEU A O 1
ATOM 2980 N N . PHE A 1 361 ? -17.360 10.584 4.803 1.00 91.75 361 PHE A N 1
ATOM 2981 C CA . PHE A 1 361 ? -18.712 11.022 5.180 1.00 91.75 361 PHE A CA 1
ATOM 2982 C C . PHE A 1 361 ? -19.591 11.418 3.983 1.00 91.75 361 PHE A C 1
ATOM 2984 O O . PHE A 1 361 ? -20.756 11.758 4.167 1.00 91.75 361 PHE A O 1
ATOM 2991 N N . THR A 1 362 ? -19.052 11.377 2.760 1.00 91.94 362 THR A N 1
ATOM 2992 C CA . THR A 1 362 ? -19.830 11.550 1.517 1.00 91.94 362 THR A CA 1
ATOM 2993 C C . THR A 1 362 ? -20.315 10.221 0.938 1.00 91.94 362 THR A C 1
ATOM 2995 O O . THR A 1 362 ? -21.059 10.214 -0.041 1.00 91.94 362 THR A O 1
ATOM 2998 N N . LEU A 1 363 ? -19.888 9.104 1.536 1.00 93.12 363 LEU A N 1
ATOM 2999 C CA . LEU A 1 363 ? -20.345 7.770 1.176 1.00 93.12 363 LEU A CA 1
ATOM 3000 C C . LEU A 1 363 ? -21.823 7.603 1.527 1.00 93.12 363 LEU A C 1
ATOM 3002 O O . LEU A 1 363 ? -22.333 8.166 2.497 1.00 93.12 363 LEU A O 1
ATOM 3006 N N . ASP A 1 364 ? -22.505 6.780 0.746 1.00 93.19 364 ASP A N 1
ATOM 3007 C CA . ASP A 1 364 ? -23.803 6.248 1.116 1.00 93.19 364 ASP A CA 1
ATOM 3008 C C . ASP A 1 364 ? -23.694 5.374 2.378 1.00 93.19 364 ASP A C 1
ATOM 3010 O O . ASP A 1 364 ? -22.646 4.813 2.711 1.00 93.19 364 ASP A O 1
ATOM 3014 N N . SER A 1 365 ? -24.807 5.266 3.103 1.00 91.44 365 SER A N 1
ATOM 3015 C CA . SER A 1 365 ? -24.837 4.610 4.414 1.00 91.44 365 SER A CA 1
ATOM 3016 C C . SER A 1 365 ? -24.407 3.139 4.360 1.00 91.44 365 SER A C 1
ATOM 3018 O O . SER A 1 365 ? -23.785 2.658 5.309 1.00 91.44 365 SER A O 1
ATOM 3020 N N . GLU A 1 366 ? -24.691 2.436 3.259 1.00 92.50 366 GLU A N 1
ATOM 3021 C CA . GLU A 1 366 ? -24.349 1.022 3.092 1.00 92.50 366 GLU A CA 1
ATOM 3022 C C . GLU A 1 366 ? -22.837 0.819 2.925 1.00 92.50 366 GLU A C 1
ATOM 3024 O O . GLU A 1 366 ? -22.238 0.019 3.656 1.00 92.50 366 GLU A O 1
ATOM 3029 N N . ILE A 1 367 ? -22.190 1.584 2.038 1.00 93.88 367 ILE A N 1
ATOM 3030 C CA . ILE A 1 367 ? -20.731 1.525 1.865 1.00 93.88 367 ILE A CA 1
ATOM 3031 C C . ILE A 1 367 ? -20.018 2.020 3.117 1.00 93.88 367 ILE A C 1
ATOM 3033 O O . ILE A 1 367 ? -19.051 1.389 3.543 1.00 93.88 367 ILE A O 1
ATOM 3037 N N . PHE A 1 368 ? -20.493 3.100 3.743 1.00 94.62 368 PHE A N 1
ATOM 3038 C CA . PHE A 1 368 ? -19.894 3.601 4.979 1.00 94.62 368 PHE A CA 1
ATOM 3039 C C . PHE A 1 368 ? -19.935 2.546 6.090 1.00 94.62 368 PHE A C 1
ATOM 3041 O O . PHE A 1 368 ? -18.913 2.263 6.714 1.00 94.62 368 PHE A O 1
ATOM 3048 N N . ASN A 1 369 ? -21.086 1.902 6.305 1.00 94.06 369 ASN A N 1
ATOM 3049 C CA . ASN A 1 369 ? -21.197 0.816 7.277 1.00 94.06 369 ASN A CA 1
ATOM 3050 C C . ASN A 1 369 ? -20.250 -0.339 6.926 1.00 94.06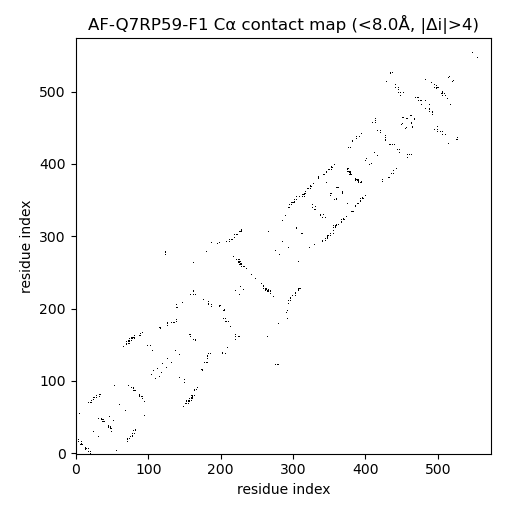 369 ASN A C 1
ATOM 3052 O O . ASN A 1 369 ? -19.489 -0.793 7.777 1.00 94.06 369 ASN A O 1
ATOM 3056 N N . THR A 1 370 ? -20.227 -0.765 5.663 1.00 94.81 370 THR A N 1
ATOM 3057 C CA . THR A 1 370 ? -19.332 -1.829 5.184 1.00 94.81 370 THR A CA 1
ATOM 3058 C C . THR A 1 370 ? -17.858 -1.489 5.426 1.00 94.81 370 THR A C 1
ATOM 3060 O O . THR A 1 370 ? -17.091 -2.343 5.873 1.00 94.81 370 THR A O 1
ATOM 3063 N N . PHE A 1 371 ? -17.464 -0.234 5.205 1.00 96.00 371 PHE A N 1
ATOM 3064 C CA . PHE A 1 371 ? -16.116 0.260 5.471 1.00 96.00 371 PHE A CA 1
ATOM 3065 C C . PHE A 1 371 ? -15.765 0.110 6.956 1.00 96.00 371 PHE A C 1
ATOM 3067 O O . PHE A 1 371 ? -14.749 -0.503 7.282 1.00 96.00 371 PHE A O 1
ATOM 3074 N N . ILE A 1 372 ? -16.626 0.567 7.870 1.00 94.62 372 ILE A N 1
ATOM 3075 C CA . ILE A 1 372 ? -16.385 0.433 9.317 1.00 94.62 372 ILE A CA 1
ATOM 3076 C C . ILE A 1 372 ? -16.352 -1.037 9.746 1.00 94.62 372 ILE A C 1
ATOM 3078 O O . ILE A 1 372 ? -15.442 -1.443 10.467 1.00 94.62 372 ILE A O 1
ATOM 3082 N N . GLN A 1 373 ? -17.283 -1.864 9.267 1.00 92.56 373 GLN A N 1
ATOM 3083 C CA . GLN A 1 373 ? -17.299 -3.297 9.577 1.00 92.56 373 GLN A CA 1
ATOM 3084 C C . GLN A 1 373 ? -16.028 -4.005 9.094 1.00 92.56 373 GLN A C 1
ATOM 3086 O O . GLN A 1 373 ? -15.532 -4.894 9.783 1.00 92.56 373 GLN A O 1
ATOM 3091 N N . SER A 1 374 ? -15.457 -3.588 7.958 1.00 94.06 374 SER A N 1
ATOM 3092 C CA . SER A 1 374 ? -14.189 -4.141 7.469 1.00 94.06 374 SER A CA 1
ATOM 3093 C C . SER A 1 374 ? -13.016 -3.838 8.411 1.00 94.06 374 SER A C 1
ATOM 3095 O O . SER A 1 374 ? -12.221 -4.731 8.699 1.00 94.06 374 SER A O 1
ATOM 3097 N N . LEU A 1 375 ? -12.959 -2.630 8.991 1.00 94.19 375 LEU A N 1
ATOM 3098 C CA . LEU A 1 375 ? -11.959 -2.278 10.007 1.00 94.19 375 LEU A CA 1
ATOM 3099 C C . LEU A 1 375 ? -12.125 -3.118 11.277 1.00 94.19 375 LEU A C 1
ATOM 3101 O O . LEU A 1 375 ? -11.146 -3.611 11.834 1.00 94.19 375 LEU A O 1
ATOM 3105 N N . LEU A 1 376 ? -13.369 -3.322 11.716 1.00 91.50 376 LEU A N 1
ATOM 3106 C CA . LEU A 1 376 ? -13.666 -4.100 12.920 1.00 91.50 376 LEU A CA 1
ATOM 3107 C C . LEU A 1 376 ? -13.448 -5.603 12.731 1.00 91.50 376 LEU A C 1
ATOM 3109 O O . LEU A 1 376 ? -13.116 -6.295 13.691 1.00 91.50 376 LEU A O 1
ATOM 3113 N N . TRP A 1 377 ? -13.598 -6.119 11.511 1.00 91.62 377 TRP A N 1
ATOM 3114 C CA . TRP A 1 377 ? -13.246 -7.501 11.197 1.00 91.62 377 TRP A CA 1
ATOM 3115 C C . TRP A 1 377 ? -11.730 -7.724 11.282 1.00 91.62 377 TRP A C 1
ATOM 3117 O O . TRP A 1 377 ? -11.298 -8.743 11.818 1.00 91.62 377 TRP A O 1
ATOM 3127 N N . ALA A 1 378 ? -10.925 -6.747 10.850 1.00 93.19 378 ALA A N 1
ATOM 3128 C CA . ALA A 1 378 ? -9.466 -6.813 10.918 1.00 93.19 378 ALA A CA 1
ATOM 3129 C C . ALA A 1 378 ? -8.942 -7.018 12.348 1.00 93.19 378 ALA A C 1
ATOM 3131 O O . ALA A 1 378 ? -8.024 -7.803 12.551 1.00 93.19 378 ALA A O 1
ATOM 3132 N N . ILE A 1 379 ? -9.559 -6.370 13.344 1.00 93.50 379 ILE A N 1
ATOM 3133 C CA . ILE A 1 379 ? -9.158 -6.451 14.763 1.00 93.50 379 ILE A CA 1
ATOM 3134 C C . ILE A 1 379 ? -9.208 -7.892 15.298 1.00 93.50 379 ILE A C 1
ATOM 3136 O O . ILE A 1 379 ? -8.444 -8.243 16.192 1.00 93.50 379 ILE A O 1
ATOM 3140 N N . LYS A 1 380 ? -10.081 -8.738 14.741 1.00 90.94 380 LYS A N 1
ATOM 3141 C CA . LYS A 1 380 ? -10.278 -10.130 15.179 1.00 90.94 380 LYS A CA 1
ATOM 3142 C C . LYS A 1 380 ? -9.314 -11.115 14.521 1.00 90.94 380 LYS A C 1
ATOM 3144 O O . LYS A 1 380 ? -9.384 -12.307 14.803 1.00 90.94 380 LYS A O 1
ATOM 3149 N N . HIS A 1 381 ? -8.469 -10.648 13.607 1.00 90.75 381 HIS A N 1
ATOM 3150 C CA . HIS A 1 381 ? -7.634 -11.512 12.786 1.00 90.75 381 HIS A CA 1
ATOM 3151 C C . HIS A 1 381 ? -6.637 -12.315 13.640 1.00 90.75 381 HIS A C 1
ATOM 3153 O O . HIS A 1 381 ? -6.046 -11.780 14.571 1.00 90.75 381 HIS A O 1
ATOM 3159 N N . GLU A 1 382 ? -6.428 -13.593 13.312 1.00 87.19 382 GLU A N 1
ATOM 3160 C CA . GLU A 1 382 ? -5.514 -14.474 14.065 1.00 87.19 382 GLU A CA 1
ATOM 3161 C C . GLU A 1 382 ? -4.046 -14.049 13.924 1.00 87.19 382 GLU A C 1
ATOM 3163 O O . GLU A 1 382 ? -3.263 -14.142 14.861 1.00 87.19 382 GLU A O 1
ATOM 3168 N N . HIS A 1 383 ? -3.660 -13.573 12.736 1.00 86.50 383 HIS A N 1
ATOM 3169 C CA . HIS A 1 383 ? -2.316 -13.047 12.500 1.00 86.50 383 HIS A CA 1
ATOM 3170 C C . HIS A 1 383 ? -2.103 -11.680 13.197 1.00 86.50 383 HIS A C 1
ATOM 3172 O O . HIS A 1 383 ? -2.718 -10.698 12.759 1.00 86.50 383 HIS A O 1
ATOM 3178 N N . PRO A 1 384 ? -1.163 -11.564 14.164 1.00 87.19 384 PRO A N 1
ATOM 3179 C CA . PRO A 1 384 ? -0.957 -10.361 14.983 1.00 87.19 384 PRO A CA 1
ATOM 3180 C C . PRO A 1 384 ? -0.782 -9.068 14.182 1.00 87.19 384 PRO A C 1
ATOM 3182 O O . PRO A 1 384 ? -1.470 -8.086 14.423 1.00 87.19 384 PRO A O 1
ATOM 3185 N N . SER A 1 385 ? 0.062 -9.092 13.142 1.00 87.56 385 SER A N 1
ATOM 3186 C CA . SER A 1 385 ? 0.322 -7.912 12.297 1.00 87.56 385 SER A CA 1
ATOM 3187 C C . SER A 1 385 ? -0.952 -7.317 11.671 1.00 87.56 385 SER A C 1
ATOM 3189 O O . SER A 1 385 ? -1.096 -6.100 11.585 1.00 87.56 385 SER A O 1
ATOM 3191 N N . VAL A 1 386 ? -1.908 -8.164 11.263 1.00 89.88 386 VAL A N 1
ATOM 3192 C CA . VAL A 1 386 ? -3.155 -7.707 10.626 1.00 89.88 386 VAL A CA 1
ATOM 3193 C C . VAL A 1 386 ? -4.108 -7.133 11.673 1.00 89.88 386 VAL A C 1
ATOM 3195 O O . VAL A 1 386 ? -4.684 -6.068 11.448 1.00 89.88 386 VAL A O 1
ATOM 3198 N N . ALA A 1 387 ? -4.231 -7.796 12.827 1.00 92.06 387 ALA A N 1
ATOM 3199 C CA . ALA A 1 387 ? -5.040 -7.312 13.943 1.00 92.06 387 ALA A CA 1
ATOM 3200 C C . ALA A 1 387 ? -4.531 -5.969 14.481 1.00 92.06 387 ALA A C 1
ATOM 3202 O O . ALA A 1 387 ? -5.306 -5.018 14.611 1.00 92.06 387 ALA A O 1
ATOM 3203 N N . ASP A 1 388 ? -3.221 -5.856 14.702 1.00 91.38 388 ASP A N 1
ATOM 3204 C CA . ASP A 1 388 ? -2.563 -4.628 15.149 1.00 91.38 388 ASP A CA 1
ATOM 3205 C C . ASP A 1 388 ? -2.762 -3.492 14.141 1.00 91.38 388 ASP A C 1
ATOM 3207 O O . ASP A 1 388 ? -3.042 -2.349 14.522 1.00 91.38 388 ASP A O 1
ATOM 3211 N N . HIS A 1 389 ? -2.672 -3.795 12.842 1.00 93.12 389 HIS A N 1
ATOM 3212 C CA . HIS A 1 389 ? -2.931 -2.812 11.800 1.00 93.12 389 HIS A CA 1
ATOM 3213 C C . HIS A 1 389 ? -4.401 -2.356 11.807 1.00 93.12 389 HIS A C 1
ATOM 3215 O O . HIS A 1 389 ? -4.666 -1.152 11.821 1.00 93.12 389 HIS A O 1
ATOM 3221 N N . GLY A 1 390 ? -5.358 -3.283 11.902 1.00 95.12 390 GLY A N 1
ATOM 3222 C CA . GLY A 1 390 ? -6.786 -2.972 12.031 1.00 95.12 390 GLY A CA 1
ATOM 3223 C C . GLY A 1 390 ? -7.108 -2.098 13.247 1.00 95.12 390 GLY A C 1
ATOM 3224 O O . GLY A 1 390 ? -7.844 -1.109 13.141 1.00 95.12 390 GLY A O 1
ATOM 3225 N N . LEU A 1 391 ? -6.495 -2.401 14.394 1.00 95.94 391 LEU A N 1
ATOM 3226 C CA . LEU A 1 391 ? -6.598 -1.605 15.616 1.00 95.94 391 LEU A CA 1
ATOM 3227 C C . LEU A 1 391 ? -6.034 -0.192 15.424 1.00 95.94 391 LEU A C 1
ATOM 3229 O O . LEU A 1 391 ? -6.674 0.786 15.813 1.00 95.94 391 LEU A O 1
ATOM 3233 N N . LYS A 1 392 ? -4.872 -0.055 14.779 1.00 95.88 392 LYS A N 1
ATOM 3234 C CA . LYS A 1 392 ? -4.260 1.248 14.487 1.00 95.88 392 LYS A CA 1
ATOM 3235 C C . LYS A 1 392 ? -5.152 2.117 13.597 1.00 95.88 392 LYS A C 1
ATOM 3237 O O . LYS A 1 392 ? -5.327 3.302 13.897 1.00 95.88 392 LYS A O 1
ATOM 3242 N N . ILE A 1 393 ? -5.733 1.545 12.539 1.00 97.25 393 ILE A N 1
ATOM 3243 C CA . ILE A 1 393 ? -6.647 2.269 11.640 1.00 97.25 393 ILE A CA 1
ATOM 3244 C C . ILE A 1 393 ? -7.906 2.686 12.403 1.00 97.25 393 ILE A C 1
ATOM 3246 O O . ILE A 1 393 ? -8.309 3.844 12.334 1.00 97.25 393 ILE A O 1
ATOM 3250 N N . THR A 1 394 ? -8.488 1.776 13.187 1.00 97.12 394 THR A N 1
ATOM 3251 C CA . THR A 1 394 ? -9.690 2.045 13.993 1.00 97.12 394 THR A CA 1
ATOM 3252 C C . THR A 1 394 ? -9.445 3.140 15.029 1.00 97.12 394 THR A C 1
ATOM 3254 O O . THR A 1 394 ? -10.265 4.046 15.180 1.00 97.12 394 THR A O 1
ATOM 3257 N N . HIS A 1 395 ? -8.291 3.117 15.700 1.00 96.62 395 HIS A N 1
ATOM 3258 C CA . HIS A 1 395 ? -7.872 4.180 16.607 1.00 96.62 395 HIS A CA 1
ATOM 3259 C C . HIS A 1 395 ? -7.771 5.533 15.888 1.00 96.62 395 HIS A C 1
ATOM 3261 O O . HIS A 1 395 ? -8.322 6.525 16.371 1.00 96.62 395 HIS A O 1
ATOM 3267 N N . GLN A 1 396 ? -7.105 5.581 14.728 1.00 96.81 396 GLN A N 1
ATOM 3268 C CA . GLN A 1 396 ? -6.972 6.811 13.946 1.00 96.81 396 GLN A CA 1
ATOM 3269 C C . GLN A 1 396 ? -8.331 7.324 13.458 1.00 96.81 396 GLN A C 1
ATOM 3271 O O . GLN A 1 396 ? -8.591 8.527 13.521 1.00 96.81 396 GLN A O 1
ATOM 3276 N N . PHE A 1 397 ? -9.202 6.421 13.004 1.00 97.06 397 PHE A N 1
ATOM 3277 C CA . PHE A 1 397 ? -10.558 6.741 12.579 1.00 97.06 397 PHE A CA 1
ATOM 3278 C C . PHE A 1 397 ? -11.338 7.373 13.732 1.00 97.06 397 PHE A C 1
ATOM 3280 O O . PHE A 1 397 ? -11.814 8.499 13.600 1.00 97.06 397 PHE A O 1
ATOM 3287 N N . LEU A 1 398 ? -11.397 6.700 14.886 1.00 96.25 398 LEU A N 1
ATOM 3288 C CA . LEU A 1 398 ? -12.097 7.189 16.073 1.00 96.25 398 LEU A CA 1
ATOM 3289 C C . LEU A 1 398 ? -11.555 8.552 16.519 1.00 96.25 398 LEU A C 1
ATOM 3291 O O . LEU A 1 398 ? -12.331 9.473 16.761 1.00 96.25 398 LEU A O 1
ATOM 3295 N N . HIS A 1 399 ? -10.232 8.717 16.566 1.00 95.38 399 HIS A N 1
ATOM 3296 C CA . HIS A 1 399 ? -9.608 9.999 16.889 1.00 95.38 399 HIS A CA 1
ATOM 3297 C C . HIS A 1 399 ? -10.045 11.111 15.923 1.00 95.38 399 HIS A C 1
ATOM 3299 O O . HIS A 1 399 ? -10.424 12.200 16.360 1.00 95.38 399 HIS A O 1
ATOM 3305 N N . ASN A 1 400 ? -10.042 10.836 14.617 1.00 95.69 400 ASN A N 1
ATOM 3306 C CA . ASN A 1 400 ? -10.468 11.800 13.610 1.00 95.69 400 ASN A CA 1
ATOM 3307 C C . ASN A 1 400 ? -11.965 12.143 13.739 1.00 95.69 400 ASN A C 1
ATOM 3309 O O . ASN A 1 400 ? -12.307 13.316 13.594 1.00 95.69 400 ASN A O 1
ATOM 3313 N N . VAL A 1 401 ? -12.847 11.187 14.072 1.00 96.25 401 VAL A N 1
ATOM 3314 C CA . VAL A 1 401 ? -14.270 11.483 14.346 1.00 96.25 401 VAL A CA 1
ATOM 3315 C C . VAL A 1 401 ? -14.392 12.458 15.517 1.00 96.25 401 VAL A C 1
ATOM 3317 O O . VAL A 1 401 ? -15.018 13.509 15.395 1.00 96.25 401 VAL A O 1
ATOM 3320 N N . ILE A 1 402 ? -13.732 12.146 16.633 1.00 94.31 402 ILE A N 1
ATOM 3321 C CA . ILE A 1 402 ? -13.825 12.911 17.885 1.00 94.31 402 ILE A CA 1
ATOM 3322 C C . ILE A 1 402 ? -13.267 14.332 17.730 1.00 94.31 402 ILE A C 1
ATOM 3324 O O . ILE A 1 402 ? -13.813 15.286 18.289 1.00 94.31 402 ILE A O 1
ATOM 3328 N N . VAL A 1 403 ? -12.157 14.487 17.006 1.00 93.12 403 VAL A N 1
ATOM 3329 C CA . VAL A 1 403 ? -11.449 15.771 16.906 1.00 93.12 403 VAL A CA 1
ATOM 3330 C C . VAL A 1 403 ? -11.927 16.604 15.720 1.00 93.12 403 VAL A C 1
ATOM 3332 O O . VAL A 1 403 ? -12.108 17.812 15.877 1.00 93.12 403 VAL A O 1
ATOM 3335 N N . LYS A 1 404 ? -12.124 15.986 14.549 1.00 92.81 404 LYS A N 1
ATOM 3336 C CA . LYS A 1 404 ? -12.362 16.691 13.278 1.00 92.81 404 LYS A CA 1
ATOM 3337 C C . LYS A 1 404 ? -13.823 16.680 12.817 1.00 92.81 404 LYS A C 1
ATOM 3339 O O . LYS A 1 404 ? -14.180 17.546 12.029 1.00 92.81 404 LYS A O 1
ATOM 3344 N N . LYS A 1 405 ? -14.643 15.721 13.268 1.00 93.56 405 LYS A N 1
ATOM 3345 C CA . LYS A 1 405 ? -16.027 15.496 12.794 1.00 93.56 405 LYS A CA 1
ATOM 3346 C C . LYS A 1 405 ? -17.029 15.393 13.940 1.00 93.56 405 LYS A C 1
ATOM 3348 O O . LYS A 1 405 ? -17.852 14.478 13.993 1.00 93.56 405 LYS A O 1
ATOM 3353 N N . LYS A 1 406 ? -16.958 16.343 14.875 1.00 91.69 406 LYS A N 1
ATOM 3354 C CA . LYS A 1 406 ? -17.829 16.374 16.061 1.00 91.69 406 LYS A CA 1
ATOM 3355 C C . LYS A 1 406 ? -19.311 16.406 15.700 1.00 91.69 406 LYS A C 1
ATOM 3357 O O . LYS A 1 406 ? -20.119 15.836 16.420 1.00 91.69 406 LYS A O 1
ATOM 3362 N N . GLU A 1 407 ? -19.657 17.019 14.575 1.00 94.19 407 GLU A N 1
ATOM 3363 C CA . GLU A 1 407 ? -21.020 17.101 14.058 1.00 94.19 407 GLU A CA 1
ATOM 3364 C C . GLU A 1 407 ? -21.631 15.734 13.697 1.00 94.19 407 GLU A C 1
ATOM 3366 O O . GLU A 1 407 ? -22.849 15.597 13.715 1.00 94.19 407 GLU A O 1
ATOM 3371 N N . TYR A 1 408 ? -20.806 14.714 13.431 1.00 93.75 408 TYR A N 1
ATOM 3372 C CA . TYR A 1 408 ? -21.254 13.345 13.146 1.00 93.75 408 TYR A CA 1
ATOM 3373 C C . TYR A 1 408 ? -21.081 12.394 14.339 1.00 93.75 408 TYR A C 1
ATOM 3375 O O . TYR A 1 408 ? -21.444 11.221 14.241 1.00 93.75 408 TYR A O 1
ATOM 3383 N N . LEU A 1 409 ? -20.512 12.864 15.456 1.00 95.38 409 LEU A N 1
ATOM 3384 C CA . LEU A 1 409 ? -20.105 12.008 16.572 1.00 95.38 409 LEU A CA 1
ATOM 3385 C C . LEU A 1 409 ? -21.290 11.284 17.223 1.00 95.38 409 LEU A C 1
ATOM 3387 O O . LEU A 1 409 ? -21.172 10.094 17.511 1.00 95.38 409 LEU A O 1
ATOM 3391 N N . ASP A 1 410 ? -22.421 11.964 17.421 1.00 95.12 410 ASP A N 1
ATOM 3392 C CA . ASP A 1 410 ? -23.603 11.367 18.054 1.00 95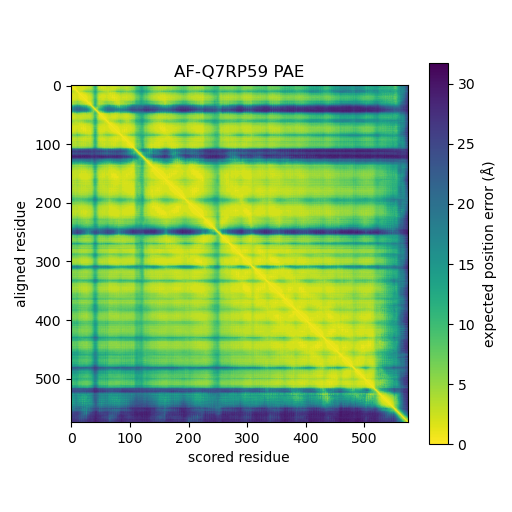.12 410 ASP A CA 1
ATOM 3393 C C . ASP A 1 410 ? -24.188 10.233 17.206 1.00 95.12 410 ASP A C 1
ATOM 3395 O O . ASP A 1 410 ? -24.391 9.127 17.706 1.00 95.12 410 ASP A O 1
ATOM 3399 N N . GLU A 1 411 ? -24.405 10.477 15.912 1.00 94.56 411 GLU A N 1
ATOM 3400 C CA . GLU A 1 411 ? -24.913 9.462 14.977 1.00 94.56 411 GLU A CA 1
ATOM 3401 C C . GLU A 1 411 ? -23.930 8.297 14.818 1.00 94.56 411 GLU A C 1
ATOM 3403 O O . GLU A 1 411 ? -24.330 7.130 14.827 1.00 94.56 411 GLU A O 1
ATOM 3408 N N . PHE A 1 412 ? -22.628 8.589 14.774 1.00 95.44 412 PHE A N 1
ATOM 3409 C CA . PHE A 1 412 ? -21.594 7.559 14.783 1.00 95.44 412 PHE A CA 1
ATOM 3410 C C . PHE A 1 412 ? -21.656 6.701 16.054 1.00 95.44 412 PHE A C 1
ATOM 3412 O O . PHE A 1 412 ? -21.606 5.473 15.970 1.00 95.44 412 PHE A O 1
ATOM 3419 N N . CYS A 1 413 ? -21.797 7.314 17.232 1.00 96.81 413 CYS A N 1
ATOM 3420 C CA . CYS A 1 413 ? -21.876 6.578 18.491 1.00 96.81 413 CYS A CA 1
ATOM 3421 C C . CYS A 1 413 ? -23.137 5.710 18.557 1.00 96.81 413 CYS A C 1
ATOM 3423 O O . CYS A 1 413 ? -23.033 4.539 18.922 1.00 96.81 413 CYS A O 1
ATOM 3425 N N . LYS A 1 414 ? -24.299 6.227 18.137 1.00 95.81 414 LYS A N 1
ATOM 3426 C CA . LYS A 1 414 ? -25.546 5.443 18.064 1.00 95.81 414 LYS A CA 1
ATOM 3427 C C . LYS A 1 414 ? -25.379 4.171 17.228 1.00 95.81 414 LYS A C 1
ATOM 3429 O O . LYS A 1 414 ? -25.880 3.121 17.617 1.00 95.81 414 LYS A O 1
ATOM 3434 N N . ALA A 1 415 ? -24.662 4.255 16.107 1.00 94.50 415 ALA A N 1
ATOM 3435 C CA . ALA A 1 415 ? -24.471 3.125 15.203 1.00 94.50 415 ALA A CA 1
ATOM 3436 C C . ALA A 1 415 ? -23.352 2.162 15.644 1.00 94.50 415 ALA A C 1
ATOM 3438 O O . ALA A 1 415 ? -23.509 0.946 15.531 1.00 94.50 415 ALA A O 1
ATOM 3439 N N . PHE A 1 416 ? -22.221 2.678 16.137 1.00 96.12 416 PHE A N 1
ATOM 3440 C CA . PHE A 1 416 ? -20.985 1.893 16.249 1.00 96.12 416 PHE A CA 1
ATOM 3441 C C . PHE A 1 416 ? -20.396 1.792 17.659 1.00 96.12 416 PHE A C 1
ATOM 3443 O O . PHE A 1 416 ? -19.536 0.936 17.864 1.00 96.12 416 PHE A O 1
ATOM 3450 N N . TYR A 1 417 ? -20.840 2.584 18.646 1.00 97.19 417 TYR A N 1
ATOM 3451 C CA . TYR A 1 417 ? -20.207 2.625 19.977 1.00 97.19 417 TYR A CA 1
ATOM 3452 C C . TYR A 1 417 ? -20.136 1.239 20.627 1.00 97.19 417 TYR A C 1
ATOM 3454 O O . TYR A 1 417 ? -19.053 0.761 20.963 1.00 97.19 417 TYR A O 1
ATOM 3462 N N . TYR A 1 418 ? -21.279 0.557 20.739 1.00 96.69 418 TYR A N 1
ATOM 3463 C CA . TYR A 1 418 ? -21.342 -0.785 21.319 1.00 96.69 418 TYR A CA 1
ATOM 3464 C C . TYR A 1 418 ? -20.610 -1.830 20.477 1.00 96.69 418 TYR A C 1
ATOM 3466 O O . TYR A 1 418 ? -20.041 -2.764 21.037 1.00 96.69 418 TYR A O 1
ATOM 3474 N N . ILE A 1 419 ? -20.594 -1.682 19.149 1.00 95.69 419 ILE A N 1
ATOM 3475 C CA . ILE A 1 419 ? -19.886 -2.612 18.263 1.00 95.69 419 ILE A CA 1
ATOM 3476 C C . ILE A 1 419 ? -18.383 -2.525 18.540 1.00 95.69 419 ILE A C 1
ATOM 3478 O O . ILE A 1 419 ? -17.761 -3.540 18.841 1.00 95.69 419 ILE A O 1
ATOM 3482 N N . ILE A 1 420 ? -17.814 -1.316 18.530 1.00 96.81 420 ILE A N 1
ATOM 3483 C CA . ILE A 1 420 ? -16.389 -1.096 18.807 1.00 96.81 420 ILE A CA 1
ATOM 3484 C C . ILE A 1 420 ? -16.055 -1.553 20.229 1.00 96.81 420 ILE A C 1
ATOM 3486 O O . ILE A 1 420 ? -15.094 -2.293 20.419 1.00 96.81 420 ILE A O 1
ATOM 3490 N N . LEU A 1 421 ? -16.866 -1.161 21.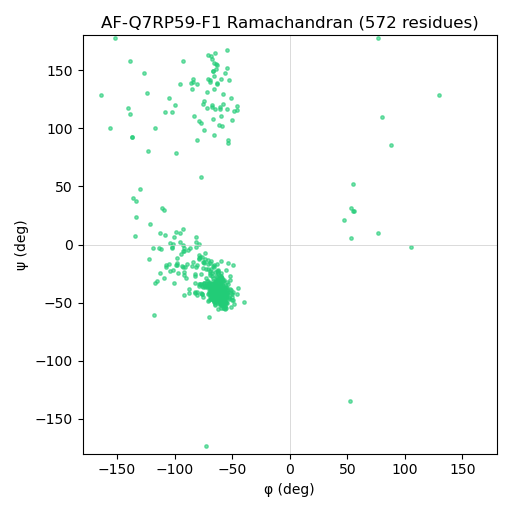218 1.00 96.50 421 LEU A N 1
ATOM 3491 C CA . LEU A 1 421 ? -16.656 -1.529 22.617 1.00 96.50 421 LEU A CA 1
ATOM 3492 C C . LEU A 1 421 ? -16.593 -3.052 22.791 1.00 96.50 421 LEU A C 1
ATOM 3494 O O . LEU A 1 421 ? -15.650 -3.565 23.387 1.00 96.50 421 LEU A O 1
ATOM 3498 N N . ASN A 1 422 ? -17.563 -3.776 22.232 1.00 95.06 422 ASN A N 1
ATOM 3499 C CA . ASN A 1 422 ? -17.634 -5.230 22.340 1.00 95.06 422 ASN A CA 1
ATOM 3500 C C . ASN A 1 422 ? -16.464 -5.927 21.648 1.00 95.06 422 ASN A C 1
ATOM 3502 O O . ASN A 1 422 ? -15.932 -6.888 22.193 1.00 95.06 422 ASN A O 1
ATOM 3506 N N . GLU A 1 423 ? -16.061 -5.479 20.459 1.00 94.56 423 GLU A N 1
ATOM 3507 C CA . GLU A 1 423 ? -14.945 -6.102 19.740 1.00 94.56 423 GLU A CA 1
ATOM 3508 C C . GLU A 1 423 ? -13.594 -5.825 20.404 1.00 94.56 423 GLU A C 1
ATOM 3510 O O . GLU A 1 423 ? -12.755 -6.725 20.482 1.00 94.56 423 GLU A O 1
ATOM 3515 N N . VAL A 1 424 ? -13.404 -4.630 20.971 1.00 94.94 424 VAL A N 1
ATOM 3516 C CA . VAL A 1 424 ? -12.222 -4.327 21.788 1.00 94.94 424 VAL A CA 1
ATOM 3517 C C . VAL A 1 424 ? -12.210 -5.176 23.053 1.00 94.94 424 VAL A C 1
ATOM 3519 O O . VAL A 1 424 ? -11.173 -5.740 23.368 1.00 94.94 424 VAL A O 1
ATOM 3522 N N . PHE A 1 425 ? -13.334 -5.330 23.760 1.00 92.50 425 PHE A N 1
ATOM 3523 C CA . PHE A 1 425 ? -13.368 -6.181 24.952 1.00 92.50 425 PHE A CA 1
ATOM 3524 C C . PHE A 1 425 ? -13.109 -7.650 24.633 1.00 92.50 425 PHE A C 1
ATOM 3526 O O . PHE A 1 425 ? -12.283 -8.252 25.307 1.00 92.50 425 PHE A O 1
ATOM 3533 N N . LYS A 1 426 ? -13.754 -8.207 23.598 1.00 91.62 426 LYS A N 1
ATOM 3534 C CA . LYS A 1 426 ? -13.535 -9.598 23.171 1.00 91.62 426 LYS A CA 1
ATOM 3535 C C . LYS A 1 426 ? -12.060 -9.866 22.894 1.00 91.62 426 LYS A C 1
ATOM 3537 O O . LYS A 1 426 ? -11.520 -10.815 23.446 1.00 91.62 426 LYS A O 1
ATOM 3542 N N . THR A 1 427 ? -11.419 -9.011 22.094 1.00 92.06 427 THR A N 1
ATOM 3543 C CA . THR A 1 427 ? -9.997 -9.163 21.741 1.00 92.06 427 THR A CA 1
ATOM 3544 C C . THR A 1 427 ? -9.056 -8.876 22.910 1.00 92.06 427 THR A C 1
ATOM 3546 O O . THR A 1 427 ? -8.062 -9.570 23.068 1.00 92.06 427 THR A O 1
ATOM 3549 N N . LEU A 1 428 ? -9.389 -7.928 23.788 1.00 90.25 428 LEU A N 1
ATOM 3550 C CA . LEU A 1 428 ? -8.632 -7.651 25.013 1.00 90.25 428 LEU A CA 1
ATOM 3551 C C . LEU A 1 428 ? -8.660 -8.832 26.000 1.00 90.25 428 LEU A C 1
ATOM 3553 O O . LEU A 1 428 ? -7.691 -9.053 26.722 1.00 90.25 428 LEU A O 1
ATOM 3557 N N . THR A 1 429 ? -9.768 -9.577 26.046 1.00 87.50 429 THR A N 1
ATOM 3558 C CA . THR A 1 429 ? -9.914 -10.784 26.875 1.00 87.50 429 THR A CA 1
ATOM 3559 C C . THR A 1 429 ? -9.463 -12.070 26.185 1.00 87.50 429 THR A C 1
ATOM 3561 O O . THR A 1 429 ? -9.452 -13.116 26.828 1.00 87.50 429 THR A O 1
ATOM 3564 N N . ASP A 1 430 ? -9.087 -12.018 24.907 1.00 85.62 430 ASP A N 1
ATOM 3565 C CA . ASP A 1 430 ? -8.600 -13.180 24.168 1.00 85.62 430 ASP A CA 1
ATOM 3566 C C . ASP A 1 430 ? -7.095 -13.380 24.407 1.00 85.62 430 ASP A C 1
ATOM 3568 O O . ASP A 1 430 ? -6.281 -12.456 24.338 1.00 85.62 430 ASP A O 1
ATOM 3572 N N . SER A 1 431 ? -6.706 -14.623 24.675 1.00 80.69 431 SER A N 1
ATOM 3573 C CA . SER A 1 431 ? -5.307 -15.014 24.822 1.00 80.69 431 SER A CA 1
ATOM 3574 C C . SER A 1 431 ? -4.487 -14.897 23.528 1.00 80.69 431 SER A C 1
ATOM 3576 O O . SER A 1 431 ? -3.260 -14.830 23.626 1.00 80.69 431 SER A O 1
ATOM 3578 N N . PHE A 1 432 ? -5.129 -14.858 22.353 1.00 79.19 432 PHE A N 1
ATOM 3579 C CA . PHE A 1 432 ? -4.467 -14.806 21.042 1.00 79.19 432 PHE A CA 1
ATOM 3580 C C . PHE A 1 432 ? -4.166 -13.384 20.532 1.00 79.19 432 PHE A C 1
ATOM 3582 O O . PHE A 1 432 ? -3.320 -13.235 19.653 1.00 79.19 432 PHE A O 1
ATOM 3589 N N . HIS A 1 433 ? -4.784 -12.330 21.083 1.00 85.62 433 HIS A N 1
ATOM 3590 C CA . HIS A 1 433 ? -4.659 -10.948 20.569 1.00 85.62 433 HIS A CA 1
ATOM 3591 C C . HIS A 1 433 ? -3.852 -10.012 21.480 1.00 85.62 433 HIS A C 1
ATOM 3593 O O . HIS A 1 433 ? -4.089 -8.801 21.509 1.00 85.62 433 HIS A O 1
ATOM 3599 N N . LYS A 1 434 ? -2.883 -10.546 22.231 1.00 85.62 434 LYS A N 1
ATOM 3600 C CA . LYS A 1 434 ? -2.091 -9.771 23.206 1.00 85.62 434 LYS A CA 1
ATOM 3601 C C . LYS A 1 434 ? -1.176 -8.717 22.568 1.00 85.62 434 LYS A C 1
ATOM 3603 O O . LYS A 1 434 ? -0.936 -7.689 23.198 1.00 85.62 434 LYS A O 1
ATOM 3608 N N . SER A 1 435 ? -0.707 -8.922 21.332 1.00 85.62 435 SER A N 1
ATOM 3609 C CA . SER A 1 435 ? 0.123 -7.943 20.598 1.00 85.62 435 SER A CA 1
ATOM 3610 C C . SER A 1 435 ? -0.564 -6.576 20.462 1.00 85.62 435 SER A C 1
ATOM 3612 O O . SER A 1 435 ? 0.068 -5.524 20.578 1.00 85.62 435 SER A O 1
ATOM 3614 N N . GLY A 1 436 ? -1.893 -6.589 20.318 1.00 89.06 436 GLY A N 1
ATOM 3615 C CA . GLY A 1 436 ? -2.725 -5.409 20.096 1.00 89.06 436 GLY A CA 1
ATOM 3616 C C . GLY A 1 436 ? -3.025 -4.592 21.352 1.00 89.06 436 GLY A C 1
ATOM 3617 O O . GLY A 1 436 ? -3.704 -3.563 21.264 1.00 89.06 436 GLY A O 1
ATOM 3618 N N . PHE A 1 437 ? -2.518 -5.006 22.519 1.00 92.38 437 PHE A N 1
ATOM 3619 C CA . PHE A 1 437 ? -2.875 -4.456 23.830 1.00 92.38 437 PHE A CA 1
ATOM 3620 C C . PHE A 1 437 ? -2.754 -2.924 23.915 1.00 92.38 437 PHE A C 1
ATOM 3622 O O . PHE A 1 437 ? -3.603 -2.244 24.501 1.00 92.38 437 PHE A O 1
ATOM 3629 N N . HIS A 1 438 ? -1.737 -2.338 23.277 1.00 92.69 438 HIS A N 1
ATOM 3630 C CA . HIS A 1 438 ? -1.571 -0.882 23.230 1.00 92.69 438 HIS A CA 1
ATOM 3631 C C . HIS A 1 438 ? -2.765 -0.168 22.586 1.00 92.69 438 HIS A C 1
ATOM 3633 O O . HIS A 1 438 ? -3.313 0.762 23.174 1.00 92.69 438 HIS A O 1
ATOM 3639 N N . TYR A 1 439 ? -3.186 -0.595 21.397 1.00 95.06 439 TYR A N 1
ATOM 3640 C CA . TYR A 1 439 ? -4.278 0.073 20.694 1.00 95.06 439 TYR A CA 1
ATOM 3641 C C . TYR A 1 439 ? -5.646 -0.307 21.263 1.00 95.06 439 TYR A C 1
ATOM 3643 O O . TYR A 1 439 ? -6.508 0.565 21.350 1.00 95.06 439 TYR A O 1
ATOM 3651 N N . GLN A 1 440 ? -5.835 -1.546 21.731 1.00 95.81 440 GLN A N 1
ATOM 3652 C CA . GLN A 1 440 ? -7.053 -1.958 22.444 1.00 95.81 440 GLN A CA 1
ATOM 3653 C C . GLN A 1 440 ? -7.316 -1.047 23.652 1.00 95.81 440 GLN A C 1
ATOM 3655 O O . GLN A 1 440 ? -8.402 -0.481 23.786 1.00 95.81 440 GLN A O 1
ATOM 3660 N N . THR A 1 441 ? -6.300 -0.834 24.498 1.00 96.19 441 THR A N 1
ATOM 3661 C CA . THR A 1 441 ? -6.433 0.025 25.684 1.00 96.19 441 THR A CA 1
ATOM 3662 C C . THR A 1 441 ? -6.664 1.490 25.333 1.00 96.19 441 THR A C 1
ATOM 3664 O O . THR A 1 441 ? -7.488 2.131 25.980 1.00 96.19 441 THR A O 1
ATOM 3667 N N . ILE A 1 442 ? -6.024 2.026 24.291 1.00 95.94 442 ILE A N 1
ATOM 3668 C CA . ILE A 1 442 ? -6.251 3.419 23.879 1.00 95.94 442 ILE A CA 1
ATOM 3669 C C . ILE A 1 442 ? -7.648 3.613 23.274 1.00 95.94 442 ILE A C 1
ATOM 3671 O O . ILE A 1 442 ? -8.307 4.607 23.582 1.00 95.94 442 ILE A O 1
ATOM 3675 N N . ILE A 1 443 ? -8.136 2.684 22.445 1.00 97.69 443 ILE A N 1
ATOM 3676 C CA . ILE A 1 443 ? -9.498 2.764 21.892 1.00 97.69 443 ILE A CA 1
ATOM 3677 C C . ILE A 1 443 ? -10.522 2.704 23.026 1.00 97.69 443 ILE A C 1
ATOM 3679 O O . ILE A 1 443 ? -11.404 3.560 23.095 1.00 97.69 443 ILE A O 1
ATOM 3683 N N . LEU A 1 444 ? -10.369 1.748 23.947 1.00 97.62 444 LEU A N 1
ATOM 3684 C CA . LEU A 1 444 ? -11.220 1.625 25.129 1.00 97.62 444 LEU A CA 1
ATOM 3685 C C . LEU A 1 444 ? -11.213 2.914 25.960 1.00 97.62 444 LEU A C 1
ATOM 3687 O O . LEU A 1 444 ? -12.271 3.447 26.285 1.00 97.62 444 LEU A O 1
ATOM 3691 N N . MET A 1 445 ? -10.029 3.459 26.243 1.00 97.25 445 MET A N 1
ATOM 3692 C CA . MET A 1 445 ? -9.872 4.718 26.970 1.00 97.25 445 MET A CA 1
ATOM 3693 C C . MET A 1 445 ? -10.611 5.867 26.276 1.00 97.25 445 MET A C 1
ATOM 3695 O O . MET A 1 445 ? -11.314 6.628 26.939 1.00 97.25 445 MET A O 1
ATOM 3699 N N . ASN A 1 446 ? -10.488 5.987 24.951 1.00 97.19 446 ASN A N 1
ATOM 3700 C CA . ASN A 1 446 ? -11.166 7.025 24.178 1.00 97.19 446 ASN A CA 1
ATOM 3701 C C . ASN A 1 446 ? -12.693 6.890 24.273 1.00 97.19 446 ASN A C 1
ATOM 3703 O O . ASN A 1 446 ? -13.362 7.893 24.510 1.00 97.19 446 ASN A O 1
ATOM 3707 N N . LEU A 1 447 ? -13.247 5.676 24.164 1.00 97.62 447 LEU A N 1
ATOM 3708 C CA . LEU A 1 447 ? -14.693 5.442 24.294 1.00 97.62 447 LEU A CA 1
ATOM 3709 C C . LEU A 1 447 ? -15.233 5.800 25.686 1.00 97.62 447 LEU A C 1
ATOM 3711 O O . LEU A 1 447 ? -16.326 6.359 25.791 1.00 97.62 447 LEU A O 1
ATOM 3715 N N . LEU A 1 448 ? -14.482 5.500 26.749 1.00 97.31 448 LEU A N 1
ATOM 3716 C CA . LEU A 1 448 ? -14.870 5.846 28.122 1.00 97.31 448 LEU A CA 1
ATOM 3717 C C . LEU A 1 448 ? -14.796 7.358 28.362 1.00 97.31 448 LEU A C 1
ATOM 3719 O O . LEU A 1 448 ? -15.715 7.941 28.937 1.00 97.31 448 LEU A O 1
ATOM 3723 N N . ARG A 1 449 ? -13.740 8.009 27.864 1.00 96.50 449 ARG A N 1
ATOM 3724 C CA . ARG A 1 449 ? -13.536 9.462 27.979 1.00 96.50 449 ARG A CA 1
ATOM 3725 C C . ARG A 1 449 ? -14.632 10.284 27.320 1.00 96.50 449 ARG A C 1
ATOM 3727 O O . ARG A 1 449 ? -14.922 11.375 27.802 1.00 96.50 449 ARG A O 1
ATOM 3734 N N . LEU A 1 450 ? -15.248 9.775 26.251 1.00 96.44 450 LEU A N 1
ATOM 3735 C CA . LEU A 1 450 ? -16.397 10.440 25.633 1.00 96.44 450 LEU A CA 1
ATOM 3736 C C . LEU A 1 450 ? -17.547 10.641 26.625 1.00 96.44 450 LEU A C 1
ATOM 3738 O O . LEU A 1 450 ? -18.221 11.663 26.572 1.00 96.44 450 LEU A O 1
ATOM 3742 N N . LEU A 1 451 ? -17.739 9.696 27.544 1.00 96.38 451 LEU A N 1
ATOM 3743 C CA . LEU A 1 451 ? -18.755 9.775 28.589 1.00 96.38 451 LEU A CA 1
ATOM 3744 C C . LEU A 1 451 ? -18.245 10.499 29.835 1.00 96.38 451 LEU A C 1
ATOM 3746 O O . LEU A 1 451 ? -18.974 11.304 30.404 1.00 96.38 451 LEU A O 1
ATOM 3750 N N . GLU A 1 452 ? -17.006 10.231 30.257 1.00 95.25 452 GLU A N 1
ATOM 3751 C CA . GLU A 1 452 ? -16.447 10.818 31.484 1.00 95.25 452 GLU A CA 1
ATOM 3752 C C . GLU A 1 452 ? -16.301 12.337 31.396 1.00 95.25 452 GLU A C 1
ATOM 3754 O O . GLU A 1 452 ? -16.544 13.043 32.369 1.00 95.25 452 GLU A O 1
ATOM 3759 N N . PHE A 1 453 ? -15.940 12.844 30.218 1.00 94.38 453 PHE A N 1
ATOM 3760 C CA . PHE A 1 453 ? -15.848 14.279 29.958 1.00 94.38 453 PHE A CA 1
ATOM 3761 C C . PHE A 1 453 ? -17.138 14.867 29.377 1.00 94.38 453 PHE A C 1
ATOM 3763 O O . PHE A 1 453 ? -17.106 15.984 28.866 1.00 94.38 453 PHE A O 1
ATOM 3770 N N . GLU A 1 454 ? -18.246 14.118 29.425 1.00 92.38 454 GLU A N 1
ATOM 3771 C CA . GLU A 1 454 ? -19.569 14.540 28.944 1.00 92.38 454 GLU A CA 1
ATOM 3772 C C . GLU A 1 454 ? -19.558 15.050 27.488 1.00 92.38 454 GLU A C 1
ATOM 3774 O O . GLU A 1 454 ? -20.339 15.920 27.108 1.00 92.38 454 GLU A O 1
ATOM 3779 N N . VAL A 1 455 ? -18.665 14.503 26.652 1.00 93.88 455 VAL A N 1
ATOM 3780 C CA . VAL A 1 455 ? -18.606 14.815 25.214 1.00 93.88 455 VAL A CA 1
ATOM 3781 C C . VAL A 1 455 ? -19.832 14.248 24.506 1.00 93.88 455 VAL A C 1
ATOM 3783 O O . VAL A 1 455 ? -20.360 14.889 23.601 1.00 93.88 455 VAL A O 1
ATOM 3786 N N . ILE A 1 456 ? -20.278 13.062 24.926 1.00 94.19 456 ILE A N 1
ATOM 3787 C CA . ILE A 1 456 ? -21.528 12.441 24.488 1.00 94.19 456 ILE A CA 1
ATOM 3788 C C . ILE A 1 456 ? -22.368 12.060 25.707 1.00 94.19 456 ILE A C 1
ATOM 3790 O O . ILE A 1 456 ? -21.846 11.673 26.753 1.00 94.19 456 ILE A O 1
ATOM 3794 N N . ASN A 1 457 ? -23.686 12.119 25.552 1.00 93.44 457 ASN A N 1
ATOM 3795 C CA . ASN A 1 457 ? -24.650 11.565 26.496 1.00 93.44 457 ASN A CA 1
ATOM 3796 C C . ASN A 1 457 ? -25.944 11.295 25.726 1.00 93.44 457 ASN A C 1
ATOM 3798 O O . ASN A 1 457 ? -26.695 12.227 25.442 1.00 93.44 457 ASN A O 1
ATOM 3802 N N . ILE A 1 458 ? -26.184 10.036 25.347 1.00 95.50 458 ILE A N 1
ATOM 3803 C CA . ILE A 1 458 ? -27.277 9.661 24.437 1.00 95.50 458 ILE A CA 1
ATOM 3804 C C . ILE A 1 458 ? -28.176 8.623 25.129 1.00 95.50 458 ILE A C 1
ATOM 3806 O O . ILE A 1 458 ? -28.042 7.422 24.877 1.00 95.50 458 ILE A O 1
ATOM 3810 N N . PRO A 1 459 ? -29.100 9.052 26.014 1.00 93.50 459 PRO A N 1
ATOM 3811 C CA . PRO A 1 459 ? -29.969 8.140 26.760 1.00 93.50 459 PRO A CA 1
ATOM 3812 C C . PRO A 1 459 ? -30.848 7.256 25.872 1.00 93.50 459 PRO A C 1
ATOM 3814 O O . PRO A 1 459 ? -31.091 6.107 26.217 1.00 93.50 459 PRO A O 1
ATOM 3817 N N . GLU A 1 460 ? -31.291 7.771 24.722 1.00 94.50 460 GLU A N 1
ATOM 3818 C CA . GLU A 1 460 ? -32.160 7.059 23.770 1.00 94.50 460 GLU A CA 1
ATOM 3819 C C . GLU A 1 460 ? -31.503 5.807 23.176 1.00 94.50 460 GLU A C 1
ATOM 3821 O O . GLU A 1 460 ? -32.188 4.836 22.873 1.00 94.50 460 GLU A O 1
ATOM 3826 N N . ALA A 1 461 ? -30.176 5.827 23.031 1.00 94.31 461 ALA A N 1
ATOM 3827 C CA . ALA A 1 461 ? -29.380 4.699 22.553 1.00 94.31 461 ALA A CA 1
ATOM 3828 C C . ALA A 1 461 ? -28.726 3.918 23.706 1.00 94.31 461 ALA A C 1
ATOM 3830 O O . ALA A 1 461 ? -27.836 3.106 23.469 1.00 94.31 461 ALA A O 1
ATOM 3831 N N . GLU A 1 462 ? -29.116 4.201 24.954 1.00 96.62 462 GLU A N 1
ATOM 3832 C CA . GLU A 1 462 ? -28.496 3.657 26.166 1.00 96.62 462 GLU A CA 1
ATOM 3833 C C . GLU A 1 462 ? -26.980 3.935 26.242 1.00 96.62 462 GLU A C 1
ATOM 3835 O O . GLU A 1 462 ? -26.233 3.175 26.846 1.00 96.62 462 GLU A O 1
ATOM 3840 N N . ILE A 1 463 ? -26.484 5.031 25.654 1.00 96.75 463 ILE A N 1
ATOM 3841 C CA . ILE A 1 463 ? -25.060 5.410 25.703 1.00 96.75 463 ILE A CA 1
ATOM 3842 C C . ILE A 1 463 ? -24.883 6.471 26.788 1.00 96.75 463 ILE A C 1
ATOM 3844 O O . ILE A 1 463 ? -24.812 7.673 26.529 1.00 96.75 463 ILE A O 1
ATOM 3848 N N . THR A 1 464 ? -24.855 6.010 28.039 1.00 96.25 464 THR A N 1
ATOM 3849 C CA . THR A 1 464 ? -24.561 6.840 29.216 1.00 96.25 464 THR A CA 1
ATOM 3850 C C . THR A 1 464 ? -23.649 6.081 30.180 1.00 96.25 464 THR A C 1
ATOM 3852 O O . THR A 1 464 ? -23.620 4.849 30.166 1.00 96.25 464 THR A O 1
ATOM 3855 N N . LYS A 1 465 ? -22.919 6.789 31.054 1.00 94.94 465 LYS A N 1
ATOM 3856 C CA . LYS A 1 465 ? -21.990 6.167 32.020 1.00 94.94 465 LYS A CA 1
ATOM 3857 C C . LYS A 1 465 ? -22.628 5.005 32.817 1.00 94.94 465 LYS A C 1
ATOM 3859 O O . LYS A 1 465 ? -22.036 3.927 32.829 1.00 94.94 465 LYS A O 1
ATOM 3864 N N . PRO A 1 466 ? -23.842 5.130 33.398 1.00 95.50 466 PRO A N 1
ATOM 3865 C CA . PRO A 1 466 ? -24.521 4.007 34.055 1.00 95.50 466 PRO A CA 1
ATOM 3866 C C . PRO A 1 466 ? -24.784 2.789 33.157 1.00 95.50 466 PRO A C 1
ATOM 3868 O O . PRO A 1 466 ? -24.584 1.656 33.596 1.00 95.50 466 PRO A O 1
ATOM 3871 N N . HIS A 1 467 ? -25.222 3.004 31.912 1.00 96.75 467 HIS A N 1
ATOM 3872 C CA . HIS A 1 467 ? -25.499 1.908 30.980 1.00 96.75 467 HIS A CA 1
ATOM 3873 C C . HIS A 1 467 ? -24.210 1.194 30.573 1.00 96.75 467 HIS A C 1
ATOM 3875 O O . HIS A 1 467 ? -24.168 -0.033 30.608 1.00 96.75 467 HIS A O 1
ATOM 3881 N N . ILE A 1 468 ? -23.132 1.937 30.295 1.00 96.62 468 ILE A N 1
ATOM 3882 C CA . ILE A 1 468 ? -21.840 1.338 29.934 1.00 96.62 468 ILE A CA 1
ATOM 3883 C C . ILE A 1 468 ? -21.238 0.558 31.102 1.00 96.62 468 ILE A C 1
ATOM 3885 O O . ILE A 1 468 ? -20.768 -0.556 30.894 1.00 96.62 468 ILE A O 1
ATOM 3889 N N . ILE A 1 469 ? -21.313 1.070 32.336 1.00 95.44 469 ILE A N 1
ATOM 3890 C CA . ILE A 1 469 ? -20.888 0.315 33.528 1.00 95.44 469 ILE A CA 1
ATOM 3891 C C . ILE A 1 469 ? -21.654 -1.010 33.613 1.00 95.44 469 ILE A C 1
ATOM 3893 O O . ILE A 1 469 ? -21.040 -2.068 33.735 1.00 95.44 469 ILE A O 1
ATOM 3897 N N . LYS A 1 470 ? -22.986 -0.976 33.494 1.00 95.62 470 LYS A N 1
ATOM 3898 C CA . LYS A 1 470 ? -23.821 -2.184 33.537 1.00 95.62 470 LYS A CA 1
ATOM 3899 C C . LYS A 1 470 ? -23.491 -3.157 32.399 1.00 95.62 470 LYS A C 1
ATOM 3901 O O . LYS A 1 470 ? -23.484 -4.372 32.608 1.00 95.62 470 LYS A O 1
ATOM 3906 N N . HIS A 1 471 ? -23.206 -2.637 31.209 1.00 96.12 471 HIS A N 1
ATOM 3907 C CA . HIS A 1 471 ? -22.821 -3.428 30.043 1.00 96.12 471 HIS A CA 1
ATOM 3908 C C . HIS A 1 471 ? -21.488 -4.152 30.264 1.00 96.12 471 HIS A C 1
ATOM 3910 O O . HIS A 1 471 ? -21.416 -5.364 30.073 1.00 96.12 471 HIS A O 1
ATOM 3916 N N . VAL A 1 472 ? -20.467 -3.449 30.767 1.00 93.06 472 VAL A N 1
ATOM 3917 C CA . VAL A 1 472 ? -19.160 -4.038 31.119 1.00 93.06 472 VAL A CA 1
ATOM 3918 C C . VAL A 1 472 ? -19.307 -5.099 32.207 1.00 93.06 472 VAL A C 1
ATOM 3920 O O . VAL A 1 472 ? -18.765 -6.195 32.070 1.00 93.06 472 VAL A O 1
ATOM 3923 N N . GLN A 1 473 ? -20.092 -4.827 33.254 1.00 93.06 473 GLN A N 1
ATOM 3924 C CA . GLN A 1 473 ? -20.368 -5.808 34.308 1.00 93.06 473 GLN A CA 1
ATOM 3925 C C . GLN A 1 473 ? -21.009 -7.078 33.739 1.00 93.06 473 GLN A C 1
ATOM 3927 O O . GLN A 1 473 ? -20.602 -8.188 34.084 1.00 93.06 473 GLN A O 1
ATOM 3932 N N . THR A 1 474 ? -21.985 -6.918 32.842 1.00 93.94 474 THR A N 1
ATOM 3933 C CA . THR A 1 474 ? -22.670 -8.038 32.184 1.00 93.94 474 THR A CA 1
ATOM 3934 C C . THR A 1 474 ? -21.693 -8.852 31.336 1.00 93.94 474 THR A C 1
ATOM 3936 O O . THR A 1 474 ? -21.651 -10.074 31.466 1.00 93.94 474 THR A O 1
ATOM 3939 N N . PHE A 1 475 ? -20.861 -8.184 30.533 1.00 92.31 475 PHE A N 1
ATOM 3940 C CA . PHE A 1 475 ? -19.845 -8.828 29.701 1.00 92.31 475 PHE A CA 1
ATOM 3941 C C . PHE A 1 475 ? -18.836 -9.632 30.535 1.00 92.31 475 PHE A C 1
ATOM 3943 O O . PHE A 1 475 ? -18.593 -10.804 30.246 1.00 92.31 475 PHE A O 1
ATOM 3950 N N . LEU A 1 476 ? -18.279 -9.038 31.596 1.00 88.12 476 LEU A N 1
ATOM 3951 C CA . LEU A 1 476 ? -17.300 -9.703 32.463 1.00 88.12 476 LEU A CA 1
ATOM 3952 C C . LEU A 1 476 ? -17.910 -10.888 33.220 1.00 88.12 476 LEU A C 1
ATOM 3954 O O . LEU A 1 476 ? -17.264 -11.923 33.345 1.00 88.12 476 LEU A O 1
ATOM 3958 N N . THR A 1 477 ? -19.160 -10.762 33.673 1.00 89.75 477 THR A N 1
ATOM 3959 C CA . THR A 1 477 ? -19.875 -11.854 34.355 1.00 89.75 477 THR A CA 1
ATOM 3960 C C . THR A 1 477 ? -20.106 -13.041 33.418 1.00 89.75 477 THR A C 1
ATOM 3962 O O . THR A 1 477 ? -19.986 -14.187 33.837 1.00 89.75 477 THR A O 1
ATOM 3965 N N . GLN A 1 478 ? -20.424 -12.777 32.146 1.00 89.38 478 GLN A N 1
ATOM 3966 C CA . GLN A 1 478 ? -20.626 -13.818 31.132 1.00 89.38 478 GLN A CA 1
ATOM 3967 C C . GLN A 1 478 ? -19.315 -14.454 30.664 1.00 89.38 478 GLN A C 1
ATOM 3969 O O . GLN A 1 478 ? -19.295 -15.639 30.349 1.00 89.38 478 GLN A O 1
ATOM 3974 N N . SER A 1 479 ? -18.237 -13.671 30.606 1.00 86.00 479 SER A N 1
ATOM 3975 C CA . SER A 1 479 ? -16.940 -14.138 30.108 1.00 86.00 479 SER A CA 1
ATOM 3976 C C . SER A 1 479 ? -16.145 -14.896 31.176 1.00 86.00 479 SER A C 1
ATOM 3978 O O . SER A 1 479 ? -15.350 -15.765 30.837 1.00 86.00 479 SER A O 1
ATOM 3980 N N . PHE A 1 480 ? -16.366 -14.602 32.465 1.00 83.25 480 PHE A N 1
ATOM 3981 C CA . PHE A 1 480 ? -15.582 -15.160 33.569 1.00 83.25 480 PHE A CA 1
ATOM 3982 C C . PHE A 1 480 ? -16.467 -15.586 34.748 1.00 83.25 480 PHE A C 1
ATOM 3984 O O . PHE A 1 480 ? -16.700 -14.825 35.688 1.00 83.25 480 PHE A O 1
ATOM 3991 N N . GLU A 1 481 ? -16.881 -16.853 34.764 1.00 76.94 481 GLU A N 1
ATOM 3992 C CA . GLU A 1 481 ? -17.762 -17.410 35.809 1.00 76.94 481 GLU A CA 1
ATOM 3993 C C . GLU A 1 481 ? -17.154 -17.378 37.228 1.00 76.94 481 GLU A C 1
ATOM 3995 O O . GLU A 1 481 ? -17.869 -17.414 38.227 1.00 76.94 481 GLU A O 1
ATOM 4000 N N . ASN A 1 482 ? -15.823 -17.302 37.332 1.00 76.50 482 ASN A N 1
ATOM 4001 C CA . ASN A 1 482 ? -15.086 -17.387 38.597 1.00 76.50 482 ASN A CA 1
ATOM 4002 C C . ASN A 1 482 ? -14.793 -16.025 39.255 1.00 76.50 482 ASN A C 1
ATOM 4004 O O . ASN A 1 482 ? -14.143 -15.983 40.305 1.00 76.50 482 ASN A O 1
ATOM 4008 N N . LEU A 1 483 ? -15.216 -14.914 38.645 1.00 78.94 483 LEU A N 1
ATOM 4009 C CA . LEU A 1 483 ? -15.016 -13.573 39.197 1.00 78.94 483 LEU A CA 1
ATOM 4010 C C . LEU A 1 483 ? -16.061 -13.244 40.267 1.00 78.94 483 LEU A C 1
ATOM 4012 O O . LEU A 1 483 ? -17.253 -13.498 40.113 1.00 78.94 483 LEU A O 1
ATOM 4016 N N . ASN A 1 484 ? -15.628 -12.615 41.361 1.00 83.94 484 ASN A N 1
ATOM 4017 C CA . ASN A 1 484 ? -16.551 -12.130 42.384 1.00 83.94 484 ASN A CA 1
ATOM 4018 C C . ASN A 1 484 ? -17.321 -10.906 41.866 1.00 83.94 484 ASN A C 1
ATOM 4020 O O . ASN A 1 484 ? -16.708 -9.929 41.438 1.00 83.94 484 ASN A O 1
ATOM 4024 N N . GLN A 1 485 ? -18.648 -10.907 42.013 1.00 85.12 485 GLN A N 1
ATOM 4025 C CA . GLN A 1 485 ? -19.524 -9.799 41.620 1.00 85.12 485 GLN A CA 1
ATOM 4026 C C . GLN A 1 485 ? -19.050 -8.431 42.141 1.00 85.12 485 GLN A C 1
ATOM 4028 O O . GLN A 1 485 ? -19.043 -7.456 41.396 1.00 85.12 485 GLN A O 1
ATOM 4033 N N . LYS A 1 486 ? -18.576 -8.356 43.393 1.00 86.56 486 LYS A N 1
ATOM 4034 C CA . LYS A 1 486 ? -18.054 -7.100 43.960 1.00 86.56 486 LYS A CA 1
ATOM 4035 C C . LYS A 1 486 ? -16.786 -6.619 43.256 1.00 86.56 486 LYS A C 1
ATOM 4037 O O . LYS A 1 486 ? -16.596 -5.420 43.115 1.00 86.56 486 LYS A O 1
ATOM 4042 N N . GLN A 1 487 ? -15.925 -7.540 42.819 1.00 84.25 487 GLN A N 1
ATOM 4043 C CA . GLN A 1 487 ? -14.723 -7.189 42.059 1.00 84.25 487 GLN A CA 1
ATOM 4044 C C . GLN A 1 487 ? -15.111 -6.634 40.689 1.00 84.25 487 GLN A C 1
ATOM 4046 O O . GLN A 1 487 ? -14.604 -5.588 40.308 1.00 84.25 487 GLN A O 1
ATOM 4051 N N . ILE A 1 488 ? -16.063 -7.271 39.997 1.00 87.31 488 ILE A N 1
ATOM 4052 C CA . ILE A 1 488 ? -16.588 -6.797 38.706 1.00 87.31 488 ILE A CA 1
ATOM 4053 C C . ILE A 1 488 ? -17.192 -5.390 38.841 1.00 87.31 488 ILE A C 1
ATOM 4055 O O . ILE A 1 488 ? -16.924 -4.514 38.014 1.00 87.31 488 ILE A O 1
ATOM 4059 N N . GLU A 1 489 ? -17.978 -5.149 39.894 1.00 88.88 489 GLU A N 1
ATOM 4060 C CA . GLU A 1 489 ? -18.559 -3.836 40.187 1.00 88.88 489 GLU A CA 1
ATOM 4061 C C . GLU A 1 489 ? -17.483 -2.772 40.419 1.00 88.88 489 GLU A C 1
ATOM 4063 O O . GLU A 1 489 ? -17.529 -1.718 39.782 1.00 88.88 489 GLU A O 1
ATOM 4068 N N . THR A 1 490 ? -16.491 -3.059 41.269 1.00 89.50 490 THR A N 1
ATOM 4069 C CA . THR A 1 490 ? -15.358 -2.158 41.526 1.00 89.50 490 THR A CA 1
ATOM 4070 C C . THR A 1 490 ? -14.561 -1.881 40.253 1.00 89.50 490 THR A C 1
ATOM 4072 O O . THR A 1 490 ? -14.349 -0.719 39.921 1.00 89.50 490 THR A O 1
ATOM 4075 N N . PHE A 1 491 ? -14.204 -2.912 39.484 1.00 88.56 491 PHE A N 1
ATOM 4076 C CA . PHE A 1 491 ? -13.443 -2.762 38.241 1.00 88.56 491 PHE A CA 1
ATOM 4077 C C . PHE A 1 491 ? -14.162 -1.891 37.216 1.00 88.56 491 PHE A C 1
ATOM 4079 O O . PHE A 1 491 ? -13.544 -1.025 36.603 1.00 88.56 491 PHE A O 1
ATOM 4086 N N . SER A 1 492 ? -15.472 -2.076 37.062 1.00 90.94 492 SER A N 1
ATOM 4087 C CA . SER A 1 492 ? -16.261 -1.310 36.093 1.00 90.94 492 SER A CA 1
ATOM 4088 C C . SER A 1 492 ? -16.335 0.177 36.455 1.00 90.94 492 SER A C 1
ATOM 4090 O O . SER A 1 492 ? -16.383 1.025 35.566 1.00 90.94 492 SER A O 1
ATOM 4092 N N . VAL A 1 493 ? -16.316 0.511 37.750 1.00 91.94 493 VAL A N 1
ATOM 4093 C CA . VAL A 1 493 ? -16.234 1.902 38.224 1.00 91.94 493 VAL A CA 1
ATOM 4094 C C . VAL A 1 493 ? -14.814 2.448 38.063 1.00 91.94 493 VAL A C 1
ATOM 4096 O O . VAL A 1 493 ? -14.636 3.552 37.546 1.00 91.94 493 VAL A O 1
ATOM 4099 N N . ASP A 1 494 ? -13.801 1.669 38.440 1.00 93.12 494 ASP A N 1
ATOM 4100 C CA . ASP A 1 494 ? -12.398 2.076 38.358 1.00 93.12 494 ASP A CA 1
ATOM 4101 C C . ASP A 1 494 ? -11.936 2.314 36.920 1.00 93.12 494 ASP A C 1
ATOM 4103 O O . ASP A 1 494 ? -11.143 3.223 36.685 1.00 93.12 494 ASP A O 1
ATOM 4107 N N . MET A 1 495 ? -12.500 1.608 35.935 1.00 93.25 495 MET A N 1
ATOM 4108 C CA . MET A 1 495 ? -12.277 1.911 34.518 1.00 93.25 495 MET A CA 1
ATOM 4109 C C . MET A 1 495 ? -12.531 3.387 34.188 1.00 93.25 495 MET A C 1
ATOM 4111 O O . MET A 1 495 ? -11.735 3.991 33.471 1.00 93.25 495 MET A O 1
ATOM 4115 N N . PHE A 1 496 ? -13.587 3.993 34.736 1.00 94.31 496 PHE A N 1
ATOM 4116 C CA . PHE A 1 496 ? -13.861 5.418 34.546 1.00 94.31 496 PHE A CA 1
ATOM 4117 C C . PHE A 1 496 ? -12.926 6.308 35.375 1.00 94.31 496 PHE A C 1
ATOM 4119 O O . PHE A 1 496 ? -12.463 7.327 34.869 1.00 94.31 496 PHE A O 1
ATOM 4126 N N . ASN A 1 497 ? -12.565 5.903 36.596 1.00 92.81 497 ASN A N 1
ATOM 4127 C CA . ASN A 1 497 ? -11.618 6.654 37.429 1.00 92.81 497 ASN A CA 1
ATOM 4128 C C . ASN A 1 497 ? -10.232 6.758 36.763 1.00 92.81 497 ASN A C 1
ATOM 4130 O O . ASN A 1 497 ? -9.643 7.835 36.701 1.00 92.81 497 ASN A O 1
ATOM 4134 N N . PHE A 1 498 ? -9.726 5.652 36.210 1.00 94.44 498 PHE A N 1
ATOM 4135 C CA . PHE A 1 498 ? -8.417 5.606 35.558 1.00 94.44 498 PHE A CA 1
ATOM 4136 C C . PHE A 1 498 ? -8.432 6.128 34.119 1.00 94.44 498 PHE A C 1
ATOM 4138 O O . PHE A 1 498 ? -7.373 6.490 33.607 1.00 94.44 498 PHE A O 1
ATOM 4145 N N . CYS A 1 499 ? -9.585 6.199 33.439 1.00 94.38 499 CYS A N 1
ATOM 4146 C CA . CYS A 1 499 ? -9.616 6.723 32.069 1.00 94.38 499 CYS A CA 1
ATOM 4147 C C . CYS A 1 499 ? -9.280 8.222 32.000 1.00 94.38 499 CYS A C 1
ATOM 4149 O O . CYS A 1 499 ? -8.891 8.704 30.940 1.00 94.38 499 CYS A O 1
ATOM 4151 N N . VAL A 1 500 ? -9.363 8.969 33.104 1.00 92.94 500 VAL A N 1
ATOM 4152 C CA . VAL A 1 500 ? -8.987 10.394 33.153 1.00 92.94 500 VAL A CA 1
ATOM 4153 C C . VAL A 1 500 ? -7.463 10.586 33.191 1.00 92.94 500 VAL A C 1
ATOM 4155 O O . VAL A 1 500 ? -6.956 11.595 32.704 1.00 92.94 500 VAL A O 1
ATOM 4158 N N . GLU A 1 501 ? -6.728 9.589 33.684 1.00 93.88 501 GLU A N 1
ATOM 4159 C CA . GLU A 1 501 ? -5.273 9.615 33.866 1.00 93.88 501 GLU A CA 1
ATOM 4160 C C . GLU A 1 501 ? -4.487 9.523 32.544 1.00 93.88 501 GLU A C 1
ATOM 4162 O O . GLU A 1 501 ? -5.033 9.569 31.440 1.00 93.88 501 GLU A O 1
ATOM 4167 N N . SER A 1 502 ? -3.159 9.396 32.625 1.00 92.56 502 SER A N 1
ATOM 4168 C CA . SER A 1 502 ? -2.323 9.187 31.437 1.00 92.56 502 SER A CA 1
ATOM 4169 C C . SER A 1 502 ? -2.629 7.846 30.734 1.00 92.56 502 SER A C 1
ATOM 4171 O O . SER A 1 502 ? -2.967 6.868 31.409 1.00 92.56 502 SER A O 1
ATOM 4173 N N . PRO A 1 503 ? -2.441 7.739 29.399 1.00 91.81 503 PRO A N 1
ATOM 4174 C CA . PRO A 1 503 ? -2.603 6.470 28.679 1.00 91.81 503 PRO A CA 1
ATOM 4175 C C . PRO A 1 503 ? -1.767 5.318 29.258 1.00 91.81 503 PRO A C 1
ATOM 4177 O O . PRO A 1 503 ? -2.221 4.179 29.286 1.00 91.81 503 PRO A O 1
ATOM 4180 N N . LEU A 1 504 ? -0.573 5.617 29.784 1.00 90.69 504 LEU A N 1
ATOM 4181 C CA . LEU A 1 504 ? 0.303 4.640 30.440 1.00 90.69 504 LEU A CA 1
ATOM 4182 C C . LEU A 1 504 ? -0.308 4.092 31.738 1.00 90.69 504 LEU A C 1
ATOM 4184 O O . LEU A 1 504 ? -0.240 2.888 31.999 1.00 90.69 504 LEU A O 1
ATOM 4188 N N . THR A 1 505 ? -0.914 4.971 32.540 1.00 93.94 505 THR A N 1
ATOM 4189 C CA . THR A 1 505 ? -1.578 4.607 33.798 1.00 93.94 505 THR A CA 1
ATOM 4190 C C . THR A 1 505 ? -2.795 3.732 33.522 1.00 93.94 505 THR A C 1
ATOM 4192 O O . THR A 1 505 ? -2.922 2.660 34.110 1.00 93.94 505 THR A O 1
ATOM 4195 N N . PHE A 1 506 ? -3.647 4.140 32.577 1.00 95.38 506 PHE A N 1
ATOM 4196 C CA . PHE A 1 506 ? -4.829 3.368 32.196 1.00 95.38 506 PHE A CA 1
ATOM 4197 C C . PHE A 1 506 ? -4.455 1.996 31.624 1.00 95.38 506 PHE A C 1
ATOM 4199 O O . PHE A 1 506 ? -5.001 0.981 32.047 1.00 95.38 506 PHE A O 1
ATOM 4206 N N . ARG A 1 507 ? -3.460 1.939 30.728 1.00 94.25 507 ARG A N 1
ATOM 4207 C CA . ARG A 1 507 ? -2.941 0.674 30.187 1.00 94.25 507 ARG A CA 1
ATOM 4208 C C . ARG A 1 507 ? -2.429 -0.253 31.292 1.00 94.25 507 ARG A C 1
ATOM 4210 O O . ARG A 1 507 ? -2.687 -1.451 31.248 1.00 94.25 507 ARG A O 1
ATOM 4217 N N . SER A 1 508 ? -1.738 0.294 32.292 1.00 92.62 508 SER A N 1
ATOM 4218 C CA . SER A 1 508 ? -1.254 -0.486 33.439 1.00 92.62 508 SER A CA 1
ATOM 4219 C C . SER A 1 508 ? -2.404 -1.039 34.280 1.00 92.62 508 SER A C 1
ATOM 4221 O O . SER A 1 508 ? -2.400 -2.225 34.584 1.00 92.62 508 SER A O 1
ATOM 4223 N N . PHE A 1 509 ? -3.424 -0.226 34.562 1.00 93.69 509 PHE A N 1
ATOM 4224 C CA . PHE A 1 509 ? -4.634 -0.672 35.257 1.00 93.69 509 PHE A CA 1
ATOM 4225 C C . PHE A 1 509 ? -5.345 -1.813 34.508 1.00 93.69 509 PHE A C 1
ATOM 4227 O O . PHE A 1 509 ? -5.678 -2.835 35.105 1.00 93.69 509 PHE A O 1
ATOM 4234 N N . VAL A 1 510 ? -5.528 -1.681 33.189 1.00 92.25 510 VAL A N 1
ATOM 4235 C CA . VAL A 1 510 ? -6.152 -2.733 32.368 1.00 92.25 510 VAL A CA 1
ATOM 4236 C C . VAL A 1 510 ? -5.293 -4.004 32.342 1.00 92.25 510 VAL A C 1
ATOM 4238 O O . VAL A 1 510 ? -5.828 -5.108 32.363 1.00 92.25 510 VAL A O 1
ATOM 4241 N N . ARG A 1 511 ? -3.961 -3.882 32.349 1.00 90.06 511 ARG A N 1
ATOM 4242 C CA . ARG A 1 511 ? -3.050 -5.036 32.432 1.00 90.06 511 ARG A CA 1
ATOM 4243 C C . ARG A 1 511 ? -3.201 -5.765 33.764 1.00 90.06 511 ARG A C 1
ATOM 4245 O O . ARG A 1 511 ? -3.312 -6.987 33.767 1.00 90.06 511 ARG A O 1
ATOM 4252 N N . ASP A 1 512 ? -3.239 -5.032 34.872 1.00 87.38 512 ASP A N 1
ATOM 4253 C CA . ASP A 1 512 ? -3.414 -5.605 36.210 1.00 87.38 512 ASP A CA 1
ATOM 4254 C C . ASP A 1 512 ? -4.780 -6.296 36.340 1.00 87.38 512 ASP A C 1
ATOM 4256 O O . ASP A 1 512 ? -4.875 -7.384 36.916 1.00 87.38 512 ASP A O 1
ATOM 4260 N N . LEU A 1 513 ? -5.820 -5.718 35.722 1.00 84.19 513 LEU A N 1
ATOM 4261 C CA . LEU A 1 513 ? -7.126 -6.354 35.567 1.00 84.19 513 LEU A CA 1
ATOM 4262 C C . LEU A 1 513 ? -6.993 -7.690 34.829 1.00 84.19 513 LEU A C 1
ATOM 4264 O O . LEU A 1 513 ? -7.405 -8.706 35.381 1.00 84.19 513 LEU A O 1
ATOM 4268 N N . LEU A 1 514 ? -6.386 -7.719 33.637 1.00 83.19 514 LEU A N 1
ATOM 4269 C CA . LEU A 1 514 ? -6.224 -8.957 32.868 1.00 83.19 514 LEU A CA 1
ATOM 4270 C C . LEU A 1 514 ? -5.403 -10.007 33.624 1.00 83.19 514 LEU A C 1
ATOM 4272 O O . LEU A 1 514 ? -5.791 -11.165 33.647 1.00 83.19 514 LEU A O 1
ATOM 4276 N N . ILE A 1 515 ? -4.324 -9.625 34.310 1.00 81.62 515 ILE A N 1
ATOM 4277 C CA . ILE A 1 515 ? -3.509 -10.553 35.115 1.00 81.62 515 ILE A CA 1
ATOM 4278 C C . ILE A 1 515 ? -4.313 -11.142 36.283 1.00 81.62 515 ILE A C 1
ATOM 4280 O O . ILE A 1 515 ? -4.111 -12.303 36.649 1.00 81.62 515 ILE A O 1
ATOM 4284 N N . SER A 1 516 ? -5.229 -10.365 36.872 1.00 78.25 516 SER A N 1
ATOM 4285 C CA . SER A 1 516 ? -6.125 -10.860 37.924 1.00 78.25 516 SER A CA 1
ATOM 4286 C C . SER A 1 516 ? -7.090 -11.944 37.415 1.00 78.25 516 SER A C 1
ATOM 4288 O O . SER A 1 516 ? -7.532 -12.797 38.193 1.00 78.25 516 SER A O 1
ATOM 4290 N N . LEU A 1 517 ? -7.355 -11.969 36.103 1.00 74.19 517 LEU A N 1
ATOM 4291 C CA . LEU A 1 517 ? -8.053 -13.044 35.407 1.00 74.19 517 LEU A CA 1
ATOM 4292 C C . LEU A 1 517 ? -7.043 -14.179 35.189 1.00 74.19 517 LEU A C 1
ATOM 4294 O O . LEU A 1 517 ? -6.135 -14.079 34.370 1.00 74.19 517 LEU A O 1
ATOM 4298 N N . LYS A 1 518 ? -7.175 -15.268 35.959 1.00 59.94 518 LYS A N 1
ATOM 4299 C CA . LYS A 1 518 ? -6.206 -16.387 36.048 1.00 59.94 518 LYS A CA 1
ATOM 4300 C C . LYS A 1 518 ? -5.726 -16.974 34.705 1.00 59.94 518 LYS A C 1
ATOM 4302 O O . LYS A 1 518 ? -4.711 -17.660 34.686 1.00 59.94 518 LYS A O 1
ATOM 4307 N N . GLU A 1 519 ? -6.421 -16.720 33.602 1.00 61.69 519 GLU A N 1
ATOM 4308 C CA . GLU A 1 519 ? -6.053 -17.152 32.249 1.00 61.69 519 GLU A CA 1
ATOM 4309 C C . GLU A 1 519 ? -4.834 -16.401 31.669 1.00 61.69 519 GLU A C 1
ATOM 4311 O O . GLU A 1 519 ? -4.134 -16.945 30.816 1.00 61.69 519 GLU A O 1
ATOM 4316 N N . PHE A 1 520 ? -4.494 -15.209 32.180 1.00 57.84 520 PHE A N 1
ATOM 4317 C CA . PHE A 1 520 ? -3.341 -14.409 31.724 1.00 57.84 520 PHE A CA 1
ATOM 4318 C C . PHE A 1 520 ? -2.129 -14.455 32.670 1.00 57.84 520 PHE A C 1
ATOM 4320 O O . PHE A 1 520 ? -1.106 -13.819 32.406 1.00 57.84 520 PHE A O 1
ATOM 4327 N N . SER A 1 521 ? -2.193 -15.213 33.770 1.00 59.91 521 SER A N 1
ATOM 4328 C CA . SER A 1 521 ? -1.146 -15.185 34.801 1.00 59.91 521 SER A CA 1
ATOM 4329 C C . SER A 1 521 ? 0.152 -15.909 34.418 1.00 59.91 521 SER A C 1
ATOM 4331 O O . SER A 1 521 ? 1.160 -15.725 35.093 1.00 59.91 521 SER A O 1
ATOM 4333 N N . THR A 1 522 ? 0.148 -16.753 33.380 1.00 57.97 522 THR A N 1
ATOM 4334 C CA . THR A 1 522 ? 1.290 -17.618 33.022 1.00 57.97 522 THR A CA 1
ATOM 4335 C C . THR A 1 522 ? 2.143 -17.114 31.853 1.00 57.97 522 THR A C 1
ATOM 4337 O O . THR A 1 522 ? 3.309 -17.484 31.804 1.00 57.97 522 THR A O 1
ATOM 4340 N N . ASN A 1 523 ? 1.626 -16.242 30.969 1.00 59.84 523 ASN A N 1
ATOM 4341 C CA . ASN A 1 523 ? 2.345 -15.696 29.799 1.00 59.84 523 ASN A CA 1
ATOM 4342 C C . ASN A 1 523 ? 2.084 -14.185 29.634 1.00 59.84 523 ASN A C 1
ATOM 4344 O O . ASN A 1 523 ? 1.101 -13.797 28.991 1.00 59.84 523 ASN A O 1
ATOM 4348 N N . GLN A 1 524 ? 2.962 -13.356 30.216 1.00 67.50 524 GLN A N 1
ATOM 4349 C CA . GLN A 1 524 ? 2.791 -11.898 30.344 1.00 67.50 524 GLN A CA 1
ATOM 4350 C C . GLN A 1 524 ? 3.647 -11.054 29.381 1.00 67.50 524 GLN A C 1
ATOM 4352 O O . GLN A 1 524 ? 3.338 -9.879 29.203 1.00 67.50 524 GLN A O 1
ATOM 4357 N N . ASP A 1 525 ? 4.695 -11.617 28.767 1.00 71.38 525 ASP A N 1
ATOM 4358 C CA . ASP A 1 525 ? 5.721 -10.856 28.028 1.00 71.38 525 ASP A CA 1
ATOM 4359 C C . ASP A 1 525 ? 5.148 -9.967 26.908 1.00 71.38 525 ASP A C 1
ATOM 4361 O O . ASP A 1 525 ? 5.555 -8.813 26.764 1.00 71.38 525 ASP A O 1
ATOM 4365 N N . GLU A 1 526 ? 4.146 -10.463 26.178 1.00 74.44 526 GLU A N 1
ATOM 4366 C CA . GLU A 1 526 ? 3.487 -9.750 25.072 1.00 74.44 526 GLU A CA 1
ATOM 4367 C C . GLU A 1 526 ? 2.776 -8.462 25.538 1.00 74.44 526 GLU A C 1
ATOM 4369 O O . GLU A 1 526 ? 2.788 -7.450 24.841 1.00 74.44 526 GLU A O 1
ATOM 4374 N N . LEU A 1 527 ? 2.260 -8.426 26.775 1.00 75.31 527 LEU A N 1
ATOM 4375 C CA . LEU A 1 527 ? 1.592 -7.241 27.340 1.00 75.31 527 LEU A CA 1
ATOM 4376 C C . LEU A 1 527 ? 2.563 -6.074 27.607 1.00 75.31 527 LEU A C 1
ATOM 4378 O O . LEU A 1 527 ? 2.127 -4.939 27.817 1.00 75.31 527 LEU A O 1
ATOM 4382 N N . TYR A 1 528 ? 3.873 -6.341 27.622 1.00 78.81 528 TYR A N 1
ATOM 4383 C CA . TYR A 1 528 ? 4.932 -5.346 27.819 1.00 78.81 528 TYR A CA 1
ATOM 4384 C C . TYR A 1 528 ? 5.637 -4.955 26.510 1.00 78.81 528 TYR A C 1
ATOM 4386 O O . TYR A 1 528 ? 6.517 -4.088 26.532 1.00 78.81 528 TYR A O 1
ATOM 4394 N N . GLU A 1 529 ? 5.281 -5.546 25.364 1.00 76.38 529 GLU A N 1
ATOM 4395 C CA . GLU A 1 529 ? 5.985 -5.306 24.096 1.00 76.38 529 GLU A CA 1
ATOM 4396 C C . GLU A 1 529 ? 5.955 -3.841 23.668 1.00 76.38 529 GLU A C 1
ATOM 4398 O O . GLU A 1 529 ? 6.991 -3.298 23.284 1.00 76.38 529 GLU A O 1
ATOM 4403 N N . ALA A 1 530 ? 4.812 -3.168 23.804 1.00 70.94 530 ALA A N 1
ATOM 4404 C CA . ALA A 1 530 ? 4.702 -1.749 23.475 1.00 70.94 530 ALA A CA 1
ATOM 4405 C C . ALA A 1 530 ? 5.601 -0.872 24.370 1.00 70.94 530 ALA A C 1
ATOM 4407 O O . ALA A 1 530 ? 6.320 -0.010 23.864 1.00 70.94 530 ALA A O 1
ATOM 4408 N N . ASP A 1 531 ? 5.632 -1.135 25.686 1.00 77.25 531 ASP A N 1
ATOM 4409 C CA . ASP A 1 531 ? 6.522 -0.439 26.633 1.00 77.25 531 ASP A CA 1
ATOM 4410 C C . ASP A 1 531 ? 8.000 -0.639 26.233 1.00 77.25 531 ASP A C 1
ATOM 4412 O O . ASP A 1 531 ? 8.810 0.297 26.260 1.00 77.25 531 ASP A O 1
ATOM 4416 N N . ARG A 1 532 ? 8.351 -1.859 25.805 1.00 77.50 532 ARG A N 1
ATOM 4417 C CA . ARG A 1 532 ? 9.694 -2.220 25.335 1.00 77.50 532 ARG A CA 1
ATOM 4418 C C . ARG A 1 532 ? 10.050 -1.539 24.011 1.00 77.50 532 ARG A C 1
ATOM 4420 O O . ARG A 1 532 ? 11.167 -1.035 23.887 1.00 77.50 532 ARG A O 1
ATOM 4427 N N . GLN A 1 533 ? 9.139 -1.501 23.039 1.00 77.12 533 GLN A N 1
ATOM 4428 C CA . GLN A 1 533 ? 9.350 -0.839 21.746 1.00 77.12 533 GLN A CA 1
ATOM 4429 C C . GLN A 1 533 ? 9.534 0.675 21.913 1.00 77.12 533 GLN A C 1
ATOM 4431 O O . GLN A 1 533 ? 10.492 1.232 21.374 1.00 77.12 533 GLN A O 1
ATOM 4436 N N . GLU A 1 534 ? 8.704 1.335 22.726 1.00 74.81 534 GLU A N 1
ATOM 4437 C CA . GLU A 1 534 ? 8.857 2.762 23.049 1.00 74.81 534 GLU A CA 1
ATOM 4438 C C . GLU A 1 534 ? 10.194 3.054 23.756 1.00 74.81 534 GLU A C 1
ATOM 4440 O O . GLU A 1 534 ? 10.819 4.098 23.531 1.00 74.81 534 GLU A O 1
ATOM 4445 N N . ALA A 1 535 ? 10.664 2.148 24.621 1.00 77.69 535 ALA A N 1
ATOM 4446 C CA . ALA A 1 535 ? 11.969 2.267 25.272 1.00 77.69 535 ALA A CA 1
ATOM 4447 C C . ALA A 1 535 ? 13.132 2.091 24.279 1.00 77.69 535 ALA A C 1
ATOM 4449 O O . ALA A 1 535 ? 14.077 2.884 24.300 1.00 77.69 535 ALA A O 1
ATOM 4450 N N . LEU A 1 536 ? 13.048 1.107 23.377 1.00 80.25 536 LEU A N 1
ATOM 4451 C CA . LEU A 1 536 ? 14.030 0.890 22.308 1.00 80.25 536 LEU A CA 1
ATOM 4452 C C . LEU A 1 536 ? 14.087 2.077 21.346 1.00 80.25 536 LEU A C 1
ATOM 4454 O O . LEU A 1 536 ? 15.177 2.515 20.986 1.00 80.25 536 LEU A O 1
ATOM 4458 N N . GLN A 1 537 ? 12.940 2.640 20.965 1.00 77.06 537 GLN A N 1
ATOM 4459 C CA . GLN A 1 537 ? 12.884 3.799 20.079 1.00 77.06 537 GLN A CA 1
ATOM 4460 C C . GLN A 1 537 ? 13.512 5.034 20.739 1.00 77.06 537 GLN A C 1
ATOM 4462 O O . GLN A 1 537 ? 14.317 5.720 20.108 1.00 77.06 537 GLN A O 1
ATOM 4467 N N . ARG A 1 538 ? 13.236 5.276 22.029 1.00 78.12 538 ARG A N 1
ATOM 4468 C CA . ARG A 1 538 ? 13.910 6.328 22.813 1.00 78.12 538 ARG A CA 1
ATOM 4469 C C . ARG A 1 538 ? 15.419 6.106 22.910 1.00 78.12 538 ARG A C 1
ATOM 4471 O O . ARG A 1 538 ? 16.180 7.061 22.762 1.00 78.12 538 ARG A O 1
ATOM 4478 N N . ALA A 1 539 ? 15.858 4.866 23.129 1.00 79.88 539 ALA A N 1
ATOM 4479 C CA . ALA A 1 539 ? 17.276 4.519 23.176 1.00 79.88 539 ALA A CA 1
ATOM 4480 C C . ALA A 1 539 ? 17.961 4.742 21.818 1.00 79.88 539 ALA A C 1
ATOM 4482 O O . ALA A 1 539 ? 19.011 5.380 21.775 1.00 79.88 539 ALA A O 1
ATOM 4483 N N . LYS A 1 540 ? 17.329 4.312 20.719 1.00 79.88 540 LYS A N 1
ATOM 4484 C CA . LYS A 1 540 ? 17.817 4.509 19.349 1.00 79.88 540 LYS A CA 1
ATOM 4485 C C . LYS A 1 540 ? 17.914 5.990 18.992 1.00 79.88 540 LYS A C 1
ATOM 4487 O O . LYS A 1 540 ? 18.965 6.431 18.557 1.00 79.88 540 LYS A O 1
ATOM 4492 N N . MET A 1 541 ? 16.884 6.791 19.280 1.00 75.00 541 MET A N 1
ATOM 4493 C CA . MET A 1 541 ? 16.945 8.247 19.083 1.00 75.00 541 MET A CA 1
ATOM 4494 C C . MET A 1 541 ? 18.074 8.895 19.898 1.00 75.00 541 MET A C 1
ATOM 4496 O O . MET A 1 541 ? 18.732 9.824 19.432 1.00 75.00 541 MET A O 1
ATOM 4500 N N . ALA A 1 542 ? 18.319 8.428 21.126 1.00 78.38 542 ALA A N 1
ATOM 4501 C CA . ALA A 1 542 ? 19.425 8.918 21.944 1.00 78.38 542 ALA A CA 1
ATOM 4502 C C . ALA A 1 542 ? 20.798 8.498 21.387 1.00 78.38 542 ALA A C 1
ATOM 4504 O O . ALA A 1 542 ? 21.753 9.267 21.498 1.00 78.38 542 ALA A O 1
ATOM 4505 N N . GLU A 1 543 ? 20.904 7.307 20.799 1.00 79.50 543 GLU A N 1
ATOM 4506 C CA . GLU A 1 543 ? 22.103 6.813 20.118 1.00 79.50 543 GLU A CA 1
ATOM 4507 C C . GLU A 1 543 ? 22.363 7.562 18.807 1.00 79.50 543 GLU A C 1
ATOM 4509 O O . GLU A 1 543 ? 23.458 8.092 18.632 1.00 79.50 543 GLU A O 1
ATOM 4514 N N . ASP A 1 544 ? 21.354 7.730 17.951 1.00 72.38 544 ASP A N 1
ATOM 4515 C CA . ASP A 1 544 ? 21.434 8.513 16.713 1.00 72.38 544 ASP A CA 1
ATOM 4516 C C . ASP A 1 544 ? 21.876 9.954 17.018 1.00 72.38 544 ASP A C 1
ATOM 4518 O O . ASP A 1 544 ? 22.811 10.473 16.409 1.00 72.38 544 ASP A O 1
ATOM 4522 N N . ASN A 1 545 ? 21.311 10.575 18.060 1.00 72.69 545 ASN A N 1
ATOM 4523 C CA . ASN A 1 545 ? 21.733 11.896 18.538 1.00 72.69 545 ASN A CA 1
ATOM 4524 C C . ASN A 1 545 ? 23.185 11.944 19.050 1.00 72.69 545 ASN A C 1
ATOM 4526 O O . ASN A 1 545 ? 23.793 13.020 19.065 1.00 72.69 545 ASN A O 1
ATOM 4530 N N . LYS A 1 546 ? 23.760 10.819 19.497 1.00 76.19 546 LYS A N 1
ATOM 4531 C CA . LYS A 1 546 ? 25.192 10.718 19.833 1.00 76.19 546 LYS A CA 1
ATOM 4532 C C . LYS A 1 546 ? 26.041 10.520 18.577 1.00 76.19 546 LYS A C 1
ATOM 4534 O O . LYS A 1 546 ? 27.088 11.154 18.472 1.00 76.19 546 LYS A O 1
ATOM 4539 N N . LEU A 1 547 ? 25.594 9.694 17.630 1.00 69.50 547 LEU A N 1
ATOM 4540 C CA . LEU A 1 547 ? 26.294 9.418 16.371 1.00 69.50 547 LEU A CA 1
ATOM 4541 C C . LEU A 1 547 ? 26.362 10.657 15.467 1.00 69.50 547 LEU A C 1
ATOM 4543 O O . LEU A 1 547 ? 27.418 10.929 14.906 1.00 69.50 547 LEU A O 1
ATOM 4547 N N . ILE A 1 548 ? 25.304 11.474 15.413 1.00 66.88 548 ILE A N 1
ATOM 4548 C CA . ILE A 1 548 ? 25.286 12.764 14.694 1.00 66.88 548 ILE A CA 1
ATOM 4549 C C . ILE A 1 548 ? 26.378 13.718 15.212 1.00 66.88 548 ILE A C 1
ATOM 4551 O O . ILE A 1 548 ? 26.942 14.502 14.451 1.00 66.88 548 ILE A O 1
ATOM 4555 N N . LYS A 1 549 ? 26.726 13.639 16.503 1.00 69.38 549 LYS A N 1
ATOM 4556 C CA . LYS A 1 549 ? 27.769 14.479 17.118 1.00 69.38 549 LYS A CA 1
ATOM 4557 C C . LYS A 1 549 ? 29.193 14.002 16.814 1.00 69.38 549 LYS A C 1
ATOM 4559 O O . LYS A 1 549 ? 30.138 14.746 17.071 1.00 69.38 549 LYS A O 1
ATOM 4564 N N . LEU A 1 550 ? 29.370 12.794 16.275 1.00 64.81 550 LEU A N 1
ATOM 4565 C CA . LEU A 1 550 ? 30.674 12.197 15.983 1.00 64.81 550 LEU A CA 1
ATOM 4566 C C . LEU A 1 550 ? 30.826 11.958 14.473 1.00 64.81 550 LEU A C 1
ATOM 4568 O O . LEU A 1 550 ? 30.329 10.983 13.912 1.00 64.81 550 LEU A O 1
ATOM 4572 N N . ARG A 1 551 ? 31.549 12.862 13.799 1.00 44.31 551 ARG A N 1
ATOM 4573 C CA . ARG A 1 551 ? 31.783 12.813 12.346 1.00 44.31 551 ARG A CA 1
ATOM 4574 C C . ARG A 1 551 ? 32.458 11.489 11.941 1.00 44.31 551 ARG A C 1
ATOM 4576 O O . ARG A 1 551 ? 33.565 11.211 12.390 1.00 44.31 551 ARG A O 1
ATOM 4583 N N . GLY A 1 552 ? 31.813 10.712 11.062 1.00 59.06 552 GLY A N 1
ATOM 4584 C CA . GLY A 1 552 ? 32.372 9.498 10.437 1.00 59.06 552 GLY A CA 1
ATOM 4585 C C . GLY A 1 552 ? 31.857 8.149 10.962 1.00 59.06 552 GLY A C 1
ATOM 4586 O O . GLY A 1 552 ? 32.263 7.119 10.433 1.00 59.06 552 GLY A O 1
ATOM 4587 N N . LEU A 1 553 ? 30.973 8.131 11.968 1.00 54.34 553 LEU A N 1
ATOM 4588 C CA . LEU A 1 553 ? 30.391 6.893 12.521 1.00 54.34 553 LEU A CA 1
ATOM 4589 C C . LEU A 1 553 ? 28.995 6.553 11.979 1.00 54.34 553 LEU A C 1
ATOM 4591 O O . LEU A 1 553 ? 28.524 5.434 12.181 1.00 54.34 553 LEU A O 1
ATOM 4595 N N . MET A 1 554 ? 28.342 7.474 11.265 1.00 53.09 554 MET A N 1
ATOM 4596 C CA . MET A 1 554 ? 27.166 7.116 10.474 1.00 53.09 554 MET A CA 1
ATOM 4597 C C . MET A 1 554 ? 27.639 6.378 9.223 1.00 53.09 554 MET A C 1
ATOM 4599 O O . MET A 1 554 ? 28.422 6.919 8.440 1.00 53.09 554 MET A O 1
ATOM 4603 N N . LYS A 1 555 ? 27.177 5.137 9.033 1.00 53.97 555 LYS A N 1
ATOM 4604 C CA . LYS A 1 555 ? 27.250 4.511 7.709 1.00 53.97 555 LYS A CA 1
ATOM 4605 C C . LYS A 1 555 ? 26.488 5.428 6.756 1.00 53.97 555 LYS A C 1
ATOM 4607 O O . LYS A 1 555 ? 25.365 5.807 7.067 1.00 53.97 555 LYS A O 1
ATOM 4612 N N . GLU A 1 556 ? 27.097 5.789 5.628 1.00 49.09 556 GLU A N 1
ATOM 4613 C CA . GLU A 1 556 ? 26.343 6.384 4.524 1.00 49.09 556 GLU A CA 1
ATOM 4614 C C . GLU A 1 556 ? 25.157 5.466 4.235 1.00 49.09 556 GLU A C 1
ATOM 4616 O O . GLU A 1 556 ? 25.368 4.258 4.073 1.00 49.09 556 GLU A O 1
ATOM 4621 N N . ASP A 1 557 ? 23.943 6.023 4.233 1.00 39.56 557 ASP A N 1
ATOM 4622 C CA . ASP A 1 557 ? 22.715 5.272 4.002 1.00 39.56 557 ASP A CA 1
ATOM 4623 C C . ASP A 1 557 ? 22.885 4.424 2.743 1.00 39.56 557 ASP A C 1
ATOM 4625 O O . ASP A 1 557 ? 22.916 4.918 1.614 1.00 39.56 557 ASP A O 1
ATOM 4629 N N . VAL A 1 558 ? 23.037 3.120 2.948 1.00 34.72 558 VAL A N 1
ATOM 4630 C CA . VAL A 1 558 ? 22.766 2.135 1.918 1.00 34.72 558 VAL A CA 1
ATOM 4631 C C . VAL A 1 558 ? 21.264 1.944 2.021 1.00 34.72 558 VAL A C 1
ATOM 4633 O O . VAL A 1 558 ? 20.815 1.402 3.033 1.00 34.72 558 VAL A O 1
ATOM 4636 N N . PRO A 1 559 ? 20.464 2.390 1.039 1.00 31.56 559 PRO A N 1
ATOM 4637 C CA . PRO A 1 559 ? 19.080 1.971 0.995 1.00 31.56 559 PRO A CA 1
ATOM 4638 C C . PRO A 1 559 ? 19.124 0.450 0.875 1.00 31.56 559 PRO A C 1
ATOM 4640 O O . PRO A 1 559 ? 19.585 -0.080 -0.140 1.00 31.56 559 PRO A O 1
ATOM 4643 N N . SER A 1 560 ? 18.711 -0.258 1.925 1.00 29.06 560 SER A N 1
ATOM 4644 C CA . SER A 1 560 ? 18.309 -1.645 1.778 1.00 29.06 560 SER A CA 1
ATOM 4645 C C . SER A 1 560 ? 17.123 -1.615 0.829 1.00 29.06 560 SER A C 1
ATOM 4647 O O . SER A 1 560 ? 16.023 -1.219 1.215 1.00 29.06 560 SER A O 1
ATOM 4649 N N . PHE A 1 561 ? 17.346 -1.981 -0.429 1.00 35.38 561 PHE A N 1
ATOM 4650 C CA . PHE A 1 561 ? 16.240 -2.514 -1.194 1.00 35.38 561 PHE A CA 1
ATOM 4651 C C . PHE A 1 561 ? 15.794 -3.760 -0.431 1.00 35.38 561 PHE A C 1
ATOM 4653 O O . PHE A 1 561 ? 16.583 -4.691 -0.249 1.00 35.38 561 PHE A O 1
ATOM 4660 N N . SER A 1 562 ? 14.544 -3.753 0.038 1.00 27.89 562 SER A N 1
ATOM 4661 C CA . SER A 1 562 ? 13.764 -4.982 0.046 1.00 27.89 562 SER A CA 1
ATOM 4662 C C . SER A 1 562 ? 13.982 -5.581 -1.330 1.00 27.89 562 SER A C 1
ATOM 4664 O O . SER A 1 562 ? 13.713 -4.924 -2.345 1.00 27.89 562 SER A O 1
ATOM 4666 N N . ALA A 1 563 ? 14.608 -6.755 -1.365 1.00 28.19 563 ALA A N 1
ATOM 4667 C CA . ALA A 1 563 ? 14.597 -7.550 -2.565 1.00 28.19 563 ALA A CA 1
ATOM 4668 C C . ALA A 1 563 ? 13.144 -7.527 -3.043 1.00 28.19 563 ALA A C 1
ATOM 4670 O O . ALA A 1 563 ? 12.227 -7.875 -2.308 1.00 28.19 563 ALA A O 1
ATOM 4671 N N . ILE A 1 564 ? 12.937 -7.008 -4.251 1.00 31.16 564 ILE A N 1
ATOM 4672 C CA . ILE A 1 564 ? 11.923 -7.609 -5.093 1.00 31.16 564 ILE A CA 1
ATOM 4673 C C . ILE A 1 564 ? 12.268 -9.087 -4.993 1.00 31.16 564 ILE A C 1
ATOM 4675 O O . ILE A 1 564 ? 13.401 -9.444 -5.345 1.00 31.16 564 ILE A O 1
ATOM 4679 N N . ASP A 1 565 ? 11.375 -9.874 -4.402 1.00 28.00 565 ASP A N 1
ATOM 4680 C CA . ASP A 1 565 ? 11.389 -11.315 -4.552 1.00 28.00 565 ASP A CA 1
ATOM 4681 C C . ASP A 1 565 ? 11.386 -11.555 -6.063 1.00 28.00 565 ASP A C 1
ATOM 4683 O O . ASP A 1 565 ? 10.373 -11.544 -6.759 1.00 28.00 565 ASP A O 1
ATOM 4687 N N . VAL A 1 566 ? 12.593 -11.637 -6.615 1.00 31.72 566 VAL A N 1
ATOM 4688 C CA . VAL A 1 566 ? 12.846 -12.445 -7.782 1.00 31.72 566 VAL A CA 1
ATOM 4689 C C . VAL A 1 566 ? 12.594 -13.825 -7.216 1.00 31.72 566 VAL A C 1
ATOM 4691 O O . VAL A 1 566 ? 13.459 -14.356 -6.526 1.00 31.72 566 VAL A O 1
ATOM 4694 N N . ASP A 1 567 ? 11.365 -14.312 -7.377 1.00 29.25 567 ASP A N 1
ATOM 4695 C CA . ASP A 1 567 ? 10.996 -15.689 -7.082 1.00 29.25 567 ASP A CA 1
ATOM 4696 C C . ASP A 1 567 ? 11.958 -16.604 -7.858 1.00 29.25 567 ASP A C 1
ATOM 4698 O O . ASP A 1 567 ? 11.696 -17.010 -8.990 1.00 29.25 567 ASP A O 1
ATOM 4702 N N . ASP A 1 568 ? 13.101 -16.905 -7.246 1.00 27.45 568 ASP A N 1
ATOM 4703 C CA . ASP A 1 568 ? 14.023 -17.968 -7.636 1.00 27.45 568 ASP A CA 1
ATOM 4704 C C . ASP A 1 568 ? 13.525 -19.327 -7.095 1.00 27.45 568 ASP A C 1
ATOM 4706 O O . ASP A 1 568 ? 14.162 -20.359 -7.307 1.00 27.45 568 ASP A O 1
ATOM 4710 N N . GLU A 1 569 ? 12.328 -19.388 -6.494 1.00 27.14 569 GLU A N 1
ATOM 4711 C CA . GLU A 1 569 ? 11.588 -20.638 -6.275 1.00 27.14 569 GLU A CA 1
ATOM 4712 C C . GLU A 1 569 ? 10.913 -21.121 -7.572 1.00 27.14 569 GLU A C 1
ATOM 4714 O O . GLU A 1 569 ? 9.700 -21.302 -7.683 1.00 27.14 569 GLU A O 1
ATOM 4719 N N . CYS A 1 570 ? 11.719 -21.343 -8.605 1.00 31.31 570 CYS A N 1
ATOM 4720 C CA . CYS A 1 570 ? 11.327 -22.089 -9.799 1.00 31.31 570 CYS A CA 1
ATOM 4721 C C . CYS A 1 570 ? 12.435 -23.055 -10.225 1.00 31.31 570 CYS A C 1
ATOM 4723 O O . CYS A 1 570 ? 12.678 -23.236 -11.413 1.00 31.31 570 CYS A O 1
ATOM 4725 N N . ILE A 1 571 ? 13.096 -23.710 -9.267 1.00 29.44 571 ILE A N 1
ATOM 4726 C CA . ILE A 1 571 ? 13.893 -24.909 -9.535 1.00 29.44 571 ILE A CA 1
ATOM 4727 C C . ILE A 1 571 ? 13.667 -25.899 -8.384 1.00 29.44 571 ILE A C 1
ATOM 4729 O O . ILE A 1 571 ? 14.037 -25.629 -7.248 1.00 29.44 571 ILE A O 1
ATOM 4733 N N . ASN A 1 572 ? 13.096 -27.057 -8.728 1.00 25.94 572 ASN A N 1
ATOM 4734 C CA . ASN A 1 572 ? 12.880 -28.264 -7.916 1.00 25.94 572 ASN A CA 1
ATOM 4735 C C . ASN A 1 572 ? 11.588 -28.345 -7.094 1.00 25.94 572 ASN A C 1
ATOM 4737 O O . ASN A 1 572 ? 11.604 -28.164 -5.883 1.00 25.94 572 ASN A O 1
ATOM 4741 N N . VAL A 1 573 ? 10.521 -28.822 -7.739 1.00 27.08 573 VAL A N 1
ATOM 4742 C CA . VAL A 1 573 ? 9.767 -29.968 -7.204 1.00 27.08 573 VAL A CA 1
ATOM 4743 C C . VAL A 1 573 ? 9.424 -30.871 -8.393 1.00 27.08 573 VAL A C 1
ATOM 4745 O O . VAL A 1 573 ? 8.705 -30.444 -9.297 1.00 27.08 573 VAL A O 1
ATOM 4748 N N . GLU A 1 574 ? 10.029 -32.062 -8.419 1.00 28.58 574 GLU A N 1
ATOM 4749 C CA . GLU A 1 574 ? 9.624 -33.191 -9.275 1.00 28.58 574 GLU A CA 1
ATOM 4750 C C . GLU A 1 574 ? 8.219 -33.695 -8.925 1.00 28.58 574 GLU A C 1
ATOM 4752 O O . GLU A 1 574 ? 7.864 -33.677 -7.722 1.00 28.58 574 GLU A O 1
#

Solvent-accessible surface area (backbone atoms only — not comparable to full-atom values): 31913 Å² total; per-residue (Å²): 107,74,68,40,55,60,34,42,76,33,86,93,42,20,68,63,23,35,54,49,48,29,52,49,23,68,77,41,12,65,62,57,32,67,54,39,79,46,59,45,103,83,73,46,78,47,85,26,60,62,60,54,50,53,54,50,48,70,72,44,52,90,78,46,57,69,72,50,46,42,39,47,52,28,21,51,28,30,27,46,58,50,42,59,78,86,54,32,63,57,52,51,49,63,71,40,44,70,57,51,51,54,50,46,48,73,71,28,70,87,58,92,40,95,45,81,67,70,71,53,92,64,82,86,67,77,84,49,74,73,57,46,68,72,50,49,69,51,66,36,57,69,48,28,50,52,52,36,53,54,42,50,45,52,33,34,32,21,58,41,33,21,62,74,30,52,68,62,44,68,74,46,48,65,61,53,50,50,49,40,54,48,42,51,53,52,51,51,56,47,34,72,75,66,33,76,71,52,58,76,38,70,43,46,44,35,46,52,49,34,45,48,44,50,44,48,30,53,31,40,37,44,67,49,40,35,49,35,62,70,63,47,53,53,52,52,52,54,50,52,57,35,58,77,66,72,71,66,68,80,90,72,69,76,88,74,78,54,72,67,57,37,50,51,46,36,50,66,66,36,62,66,51,52,53,45,43,60,64,45,53,37,47,49,47,43,74,42,58,82,92,72,47,64,44,58,60,28,52,31,49,24,47,47,39,54,28,40,32,93,73,42,43,88,48,43,61,61,52,47,71,35,49,47,62,66,46,47,72,65,44,71,85,56,86,71,64,62,57,66,41,54,56,29,46,51,52,25,52,41,30,41,56,74,55,32,49,78,51,56,76,72,40,56,71,67,60,41,50,51,52,54,50,52,39,58,53,30,45,70,40,75,54,55,73,53,12,38,49,20,34,49,42,47,42,52,45,53,51,45,34,66,73,75,34,57,91,50,38,65,65,47,41,69,74,39,44,67,57,53,51,50,55,40,50,54,38,70,72,34,89,79,44,38,77,32,46,66,45,41,44,50,44,51,34,51,63,50,38,35,42,76,70,61,74,48,76,39,71,92,72,54,47,38,64,72,46,49,36,52,48,51,39,51,51,49,53,72,75,37,84,87,62,56,68,69,56,43,54,50,49,42,52,45,53,60,65,37,41,75,52,54,71,69,55,32,45,49,53,54,49,54,53,47,42,71,41,73,89,38,63,85,72,58,70,55,74,45,44,63,64,51,50,57,50,49,51,53,49,49,56,56,46,51,62,51,41,74,73,39,89,85,70,64,74,77,85,70,81,75,69,75,71,74,80,72,76,74,86,80,73,88,84,131

Mean predicted aligned error: 9.31 Å

Secondary structure (DSSP, 8-state):
-HHHHHHHTSTTTHHHHHHHHHHHHHHHHHHHHHGGGPBPTTSPBPPPHHHHHHHHHHHHTTTS-HHHHHHHHHHHHHHHTTS-HHHHHHHHHHHHHHHHHHHHHHHHTTTT-S-GGGS-SSTTPPPPHHHHHHHGGGGSHHHHHHHHHHHHHHHHHHHHHGGGGHHHHHHHHHHHHHHHHHHHHHHHHHHHHH-GGGGGSHHHHHHHHHHHHHHHHHHHHHHHH---HHHHHHHHHHHHHHHHTT---GGG---PPPHHHHHHHHHHHHHHHHHHIIIIIHHHHHHS-TTT--THHHHHHHHHHHH-HHHHGGGHHHHHHHHHHHHHHHHTT-SSS-HHHHHHHHHHHHHHHHHSHHHHTTS-HHHHHHHHHHHHHHHT-SSHHHHHHHHHHHHHHHHHHHHH-GGGHHHHHHHHHHHHHHHHHHHHT-TT-GGGHHHHHHHHHHHHHHHHTTS--BGGGTBSHHHHHHHHHHHHHHH-TTS-HHHHHHHHHHHHHHHTS-HHHHHHHHHHHHHHSGGGSS--GGGGHHHHHHHHHHHHHHHHHHHTTSTT-SPP--------------S---

Radius of gyration: 28.46 Å; Cα contacts (8 Å, |Δi|>4): 526; chains: 1; bounding box: 75×66×85 Å

Sequence (574 aa):
MKKLFEFAENEKVQDMAAETILKICKQCKNVIAKNNNSTDSNGNNVESFFSIFIKFHNNIMHKLPEKLNLLLYEAIAHVISCFPYDEKQESIKILMNKLMSLWNDLIYSNNNLKNINALNNGGSGNIMDADFKNLEHLCNYENSKLIITFVRVNCRLAYALSYFYYEQLNLVFFDFLKIYQLYSKYINMEVEANGTKRIKHAQFRNLFLMKREFLHLIETTIERSCYNIQELEEALLKREQKKMKNEIDESIDVHLPTVEEAKQINFQMTSNILNVLLETILVDYRDSNPHIKDAEVFSLLSTVFKKIENVTCPILPTVLNYVLLPTIDMIKNDFSSYPEHREKFYNFLDACVRHCFDYLFTLDSEIFNTFIQSLLWAIKHEHPSVADHGLKITHQFLHNVIVKKKEYLDEFCKAFYYIILNEVFKTLTDSFHKSGFHYQTIILMNLLRLLEFEVINIPEAEITKPHIIKHVQTFLTQSFENLNQKQIETFSVDMFNFCVESPLTFRSFVRDLLISLKEFSTNQDELYEADRQEALQRAKMAEDNKLIKLRGLMKEDVPSFSAIDVDDECINVE

pLDDT: mean 84.88, std 15.5, range [25.94, 98.0]

Foldseek 3Di:
DVVLLVQCLPPVRVVVSLVVLLVCLQVCLQVLQVQQQDAPPVRHGDHGPLNVLLVSLVVCVVVDDLVSNLSSLLSSLLNLLNHPPVVSLVSVCSNCVVVVVVVCCLQPVQQVDPDPPVQDDDPLDQQDPVNLVSCVVCLDLVNLVSLLSVLSSLLSNLLNNALSSLVVCVVCVVVLLVLLSSLLVVVQVCCVVPNPVVCPDSSNVSSLSSNLSSLSSLLSNLLRHAADLVVLVVVVVVVVVCVVVVNDDPVPDDDDDDSVVRLVSLCSSCVVVVCSLLSPLLQSQQVDDPSSRDLSNLVSLLSCLQGRVVPCLVCVQSSLVSHQVSLCVQCVPDQPGPPSNLVSVLSSLLSCLVRRVVSLVVHDPVSNVSSLVSLLSQCPHLDQVSNLSSLVSNLSNLVCCLPPVLVCNAVCCLVPLVVLLVSLVVLLLDPRHLLNLLSSLSSLLSSLCCALVVVDDDVVSLSHLVSQLVVQLVVCVVVAVPDDSVVSNVLSVVLNVQSVDDSVSSSVSSLVVSCVRVVQVPPNVSSCVVVVVVVVVVVVVVVVVVVVVPPPNDDDDPPPPPPPCPVPVPDDDD